Protein AF-0000000082831800 (afdb_homodimer)

pLDDT: mean 90.34, std 20.07, range [22.72, 98.94]

Organism: NCBI:txid1287738

InterPro domains:
  IPR019613 Protein of unknown function DUF4198 [PF10670] (86-183)

Solvent-accessible surface area (backbone atoms only — not comparable to full-atom values): 22112 Å² total; per-residue (Å²): 134,86,78,77,76,80,75,78,75,73,57,56,42,50,81,65,60,78,56,73,62,64,45,47,42,32,46,57,62,86,44,41,44,35,34,39,36,29,30,34,77,64,72,72,40,64,30,32,36,94,43,61,28,37,69,54,59,70,76,59,49,31,27,40,66,85,63,47,78,49,56,78,69,50,70,51,73,40,30,44,26,26,67,43,64,53,86,51,28,37,38,38,40,35,69,46,73,55,80,50,33,33,34,38,38,24,21,22,26,49,41,50,53,62,64,74,87,50,57,50,35,80,20,16,76,40,66,70,44,59,34,29,32,32,23,46,72,81,34,64,37,46,77,35,59,34,40,37,36,38,63,89,40,32,29,38,79,45,57,18,36,90,68,3,36,43,75,61,84,73,96,56,56,40,50,35,41,35,39,37,64,49,75,42,92,46,66,50,73,55,98,88,38,65,26,54,24,34,39,36,38,24,25,40,18,43,72,39,76,127,137,79,77,76,78,78,77,78,76,74,63,55,43,47,80,67,57,77,56,73,64,65,46,48,41,33,45,57,63,86,44,42,45,35,36,40,37,28,30,34,77,64,72,73,39,63,30,32,35,93,44,60,27,38,68,54,58,70,77,58,49,29,26,41,67,84,63,47,77,48,56,77,67,48,70,51,72,41,31,43,25,26,67,42,64,54,85,51,29,36,36,38,41,36,70,46,71,56,82,50,32,33,33,38,37,23,22,23,26,49,43,50,52,63,64,74,87,49,57,49,34,80,20,16,76,39,65,70,44,56,36,31,31,30,23,47,74,81,34,63,36,46,76,34,60,35,41,37,34,37,63,89,39,33,30,38,80,47,58,19,37,90,69,2,36,41,74,63,84,75,96,58,57,37,49,34,41,36,39,37,65,50,75,43,91,45,66,49,73,55,98,89,38,64,26,53,24,34,40,36,38,23,25,39,18,45,73,38,78,126

Nearest PDB structures (foldseek):
  4v4d-assembly1_B  TM=7.197E-01  e=5.861E-02  Pelobacter acidigallici
  5uv8-assembly2_G  TM=2.552E-01  e=2.240E-02  Homo sapiens
  6ffy-assembly1_A-2  TM=2.807E-01  e=4.733E-02  Mus musculus
  1z7z-assembly1_I  TM=2.492E-01  e=1.113E-01  Homo sapiens
  4v4d-assembly1_B  TM=7.198E-01  e=5.413E-02  Pelobacter acidigallici

Sequence (420 aa):
MKFARTLAAIALLGSAGAAQAHFVWLERADQGAAKAYFGEWADDLREKRDGLLGKVLVAPVVTGADGKALKASAEGADFVEFAASGKGDVRLSQPIQFKDTLMQYGAKAGREDTQGKLDLELVPAAAGSNTFVLQFKGKPLAKTEVTVFGPPKWEKRLRSDENGRIEITTPWPGQYVLEAAHVEDKAGEADGKAYARIRYVSTLTFNVTKMKFARTLAAIALLGSAGAAQAHFVWLERADQGAAKAYFGEWADDLREKRDGLLGKVLVAPVVTGADGKALKASAEGADFVEFAASGKGDVRLSQPIQFKDTLMQYGAKAGREDTQGKLDLELVPAAAGSNTFVLQFKGKPLAKTEVTVFGPPKWEKRLRSDENGRIEITTPWPGQYVLEAAHVEDKAGEADGKAYARIRYVSTLTFNVTK

Radius of gyration: 23.89 Å; Cα contacts (8 Å, |Δi|>4): 1092; chains: 2; bounding box: 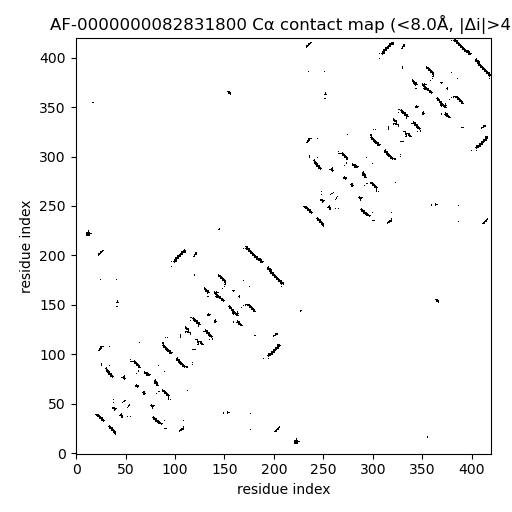68×68×47 Å

Secondary structure (DSSP, 8-state):
----------------------EEEEEE-TTS-EEEEEEEGGGTEE--TTTHHHHH-SS-EEE-TTS-B--EEEE-SS-EEE---SSS-EEEEEEEEETTEEEEEEEEE-S---S--SSEEEEESSTT-SEEEEEETTEE--S-EEEEE-TTS-EEEEE--TTSEEE----SSEEEEEEEEEEE---EEETTEEESEEEEEEEEEEEE--/----------------------EEEEEE-TTS-EEEEEEEGGGTEE--TTTHHHHH-SS-EEE-TTS-B--EEEE-SS-EEE---SSS-EEEEEEEEETTEEEEEEEEE-S---S--SSEEEEESSTT-SEEEEEETTEE--S-EEEEE-TTS-EEEEE--TTSEEE----SSEEEEEEEEEEE---EEETTEEESEEEEEEEEEEEE--

Structure (mmCIF, N/CA/C/O backbone):
data_AF-0000000082831800-model_v1
#
loop_
_entity.id
_entity.type
_entity.pdbx_description
1 polymer 'DUF4198 domain-containing protein'
#
loop_
_atom_site.group_PDB
_atom_site.id
_atom_site.type_symbol
_atom_site.label_atom_id
_atom_site.label_alt_id
_atom_site.label_comp_id
_atom_site.label_asym_id
_atom_site.label_entity_id
_atom_site.label_seq_id
_atom_site.pdbx_PDB_ins_code
_atom_site.Cartn_x
_atom_site.Cartn_y
_atom_site.Cartn_z
_atom_site.occupancy
_atom_site.B_iso_or_equiv
_atom_site.auth_seq_id
_atom_site.auth_comp_id
_atom_site.auth_asym_id
_atom_site.auth_atom_id
_atom_site.pdbx_PDB_model_num
ATOM 1 N N . MET A 1 1 ? -45.812 12.219 -9.109 1 24.14 1 MET A N 1
ATOM 2 C CA . MET A 1 1 ? -44.594 11.828 -9.781 1 24.14 1 MET A CA 1
ATOM 3 C C . MET A 1 1 ? -43.531 11.352 -8.766 1 24.14 1 MET A C 1
ATOM 5 O O . MET A 1 1 ? -43.219 12.07 -7.82 1 24.14 1 MET A O 1
ATOM 9 N N . LYS A 1 2 ? -43.5 9.945 -8.586 1 22.72 2 LYS A N 1
ATOM 10 C CA . LYS A 1 2 ? -42.875 9.07 -7.59 1 22.72 2 LYS A CA 1
ATOM 11 C C . LYS A 1 2 ? -41.375 9.289 -7.52 1 22.72 2 LYS A C 1
ATOM 13 O O . LYS A 1 2 ? -40.656 9.039 -8.492 1 22.72 2 LYS A O 1
ATOM 18 N N . PHE A 1 3 ? -40.906 10.367 -6.867 1 23.98 3 PHE A N 1
ATOM 19 C CA . PHE A 1 3 ? -39.5 10.719 -6.688 1 23.98 3 PHE A CA 1
ATOM 20 C C . PHE A 1 3 ? -38.75 9.625 -5.918 1 23.98 3 PHE A C 1
ATOM 22 O O . PHE A 1 3 ? -39 9.43 -4.727 1 23.98 3 PHE A O 1
ATOM 29 N N . ALA A 1 4 ? -38.562 8.43 -6.594 1 29.44 4 ALA A N 1
ATOM 30 C CA . ALA A 1 4 ? -37.781 7.324 -6.043 1 29.44 4 ALA A CA 1
ATOM 31 C C . ALA A 1 4 ? -36.406 7.797 -5.574 1 29.44 4 ALA A C 1
ATOM 33 O O . ALA A 1 4 ? -35.625 8.32 -6.367 1 29.44 4 ALA A O 1
ATOM 34 N N . ARG A 1 5 ? -36.281 8.258 -4.312 1 24.67 5 ARG A N 1
ATOM 35 C CA . ARG A 1 5 ? -35.125 8.617 -3.523 1 24.67 5 ARG A CA 1
ATOM 36 C C . ARG A 1 5 ? -34.094 7.488 -3.527 1 24.67 5 ARG A C 1
ATOM 38 O O . ARG A 1 5 ? -34.344 6.398 -3.023 1 24.67 5 ARG A O 1
ATOM 45 N N . THR A 1 6 ? -33.375 7.32 -4.664 1 26.44 6 THR A N 1
ATOM 46 C CA . THR A 1 6 ? -32.312 6.324 -4.711 1 26.44 6 THR A CA 1
ATOM 47 C C . THR A 1 6 ? -31.25 6.621 -3.658 1 26.44 6 THR A C 1
ATOM 49 O O . THR A 1 6 ? -30.594 7.668 -3.703 1 26.44 6 THR A O 1
ATOM 52 N N . LEU A 1 7 ? -31.438 6.285 -2.416 1 25.53 7 LEU A N 1
ATOM 53 C CA . LEU A 1 7 ? -30.547 6.363 -1.264 1 25.53 7 LEU A CA 1
ATOM 54 C C . LEU A 1 7 ? -29.234 5.648 -1.544 1 25.53 7 LEU A C 1
ATOM 56 O O . LEU A 1 7 ? -29.219 4.461 -1.866 1 25.53 7 LEU A O 1
ATOM 60 N N . ALA A 1 8 ? -28.219 6.469 -1.93 1 25.06 8 ALA A N 1
ATOM 61 C CA . ALA A 1 8 ? -26.844 6.055 -2.182 1 25.06 8 ALA A CA 1
ATOM 62 C C . ALA A 1 8 ? -26.25 5.383 -0.95 1 25.06 8 ALA A C 1
ATOM 64 O O . ALA A 1 8 ? -26.172 5.992 0.119 1 25.06 8 ALA A O 1
ATOM 65 N N . ALA A 1 9 ? -26.391 4.121 -0.809 1 24.75 9 ALA A N 1
ATOM 66 C CA . ALA A 1 9 ? -25.719 3.281 0.181 1 24.75 9 ALA A CA 1
ATOM 67 C C . ALA A 1 9 ? -24.219 3.508 0.161 1 24.75 9 ALA A C 1
ATOM 69 O O . ALA A 1 9 ? -23.562 3.283 -0.86 1 24.75 9 ALA A O 1
ATOM 70 N N . ILE A 1 10 ? -23.828 4.539 0.725 1 25.83 10 ILE A N 1
ATOM 71 C CA . ILE A 1 10 ? -22.406 4.688 0.963 1 25.83 10 ILE A CA 1
ATOM 72 C C . ILE A 1 10 ? -21.875 3.461 1.706 1 25.83 10 ILE A C 1
ATOM 74 O O . ILE A 1 10 ? -22.266 3.201 2.846 1 25.83 10 ILE A O 1
ATOM 78 N N . ALA A 1 11 ? -21.688 2.375 1.022 1 25.72 11 ALA A N 1
ATOM 79 C CA . ALA A 1 11 ? -21.016 1.197 1.565 1 25.72 11 ALA A CA 1
ATOM 80 C C . ALA A 1 11 ? -19.781 1.592 2.361 1 25.72 11 ALA A C 1
ATOM 82 O O . ALA A 1 11 ? -18.906 2.289 1.847 1 25.72 11 ALA A O 1
ATOM 83 N N . LEU A 1 12 ? -19.938 1.781 3.57 1 26.39 12 LEU A N 1
ATOM 84 C CA . LEU A 1 12 ? -18.859 1.793 4.559 1 26.39 12 LEU A CA 1
ATOM 85 C C . LEU A 1 12 ? -17.797 0.77 4.203 1 26.39 12 LEU A C 1
ATOM 87 O O . LEU A 1 12 ? -18.047 -0.435 4.191 1 26.39 12 LEU A O 1
ATOM 91 N N . LEU A 1 13 ? -17.047 1.101 3.125 1 28.91 13 LEU A N 1
ATOM 92 C CA . LEU A 1 13 ? -15.875 0.266 2.932 1 28.91 13 LEU A CA 1
ATOM 93 C C . LEU A 1 13 ? -15.195 -0.035 4.266 1 28.91 13 LEU A C 1
ATOM 95 O O . LEU A 1 13 ? -14.828 0.884 5 1 28.91 13 LEU A O 1
ATOM 99 N N . GLY A 1 14 ? -15.641 -0.95 5.035 1 28.66 14 GLY A N 1
ATOM 100 C CA . GLY A 1 14 ? -14.859 -1.609 6.074 1 28.66 14 GLY A CA 1
ATOM 101 C C . GLY A 1 14 ? -13.367 -1.452 5.887 1 28.66 14 GLY A C 1
ATOM 102 O O . GLY A 1 14 ? -12.891 -1.215 4.773 1 28.66 14 GLY A O 1
ATOM 103 N N . SER A 1 15 ? -12.719 -0.801 6.887 1 29.89 15 SER A N 1
ATOM 104 C CA . SER A 1 15 ? -11.273 -0.802 7.094 1 29.89 15 SER A CA 1
ATOM 105 C C . SER A 1 15 ? -10.641 -2.092 6.582 1 29.89 15 SER A C 1
ATOM 107 O O . SER A 1 15 ? -10.703 -3.125 7.254 1 29.89 15 SER A O 1
ATOM 109 N N . ALA A 1 16 ? -11.008 -2.586 5.512 1 32.06 16 ALA A N 1
ATOM 110 C CA . ALA A 1 16 ? -10.039 -3.588 5.086 1 32.06 16 ALA A CA 1
ATOM 111 C C . ALA A 1 16 ? -8.609 -3.107 5.328 1 32.06 16 ALA A C 1
ATOM 113 O O . ALA A 1 16 ? -8.141 -2.172 4.672 1 32.06 16 ALA A O 1
ATOM 114 N N . GLY A 1 17 ? -8.219 -2.711 6.551 1 34.31 17 GLY A N 1
ATOM 115 C CA . GLY A 1 17 ? -6.773 -2.703 6.723 1 34.31 17 GLY A CA 1
ATOM 116 C C . GLY A 1 17 ? -6.035 -3.447 5.625 1 34.31 17 GLY A C 1
ATOM 117 O O . GLY A 1 17 ? -6.547 -4.43 5.086 1 34.31 17 GLY A O 1
ATOM 118 N N . ALA A 1 18 ? -5.402 -2.736 4.742 1 38.78 18 ALA A N 1
ATOM 119 C CA . ALA A 1 18 ? -4.344 -3.486 4.07 1 38.78 18 ALA A CA 1
ATOM 120 C C . ALA A 1 18 ? -3.799 -4.594 4.965 1 38.78 18 ALA A C 1
ATOM 122 O O . ALA A 1 18 ? -2.826 -4.387 5.691 1 38.78 18 ALA A O 1
ATOM 123 N N . ALA A 1 19 ? -4.375 -4.934 5.973 1 38.47 19 ALA A N 1
ATOM 124 C CA . ALA A 1 19 ? -3.844 -6.254 6.297 1 38.47 19 ALA A CA 1
ATOM 125 C C . ALA A 1 19 ? -3.486 -7.031 5.035 1 38.47 19 ALA A C 1
ATOM 127 O O . ALA A 1 19 ? -4.359 -7.336 4.219 1 38.47 19 ALA A O 1
ATOM 128 N N . GLN A 1 20 ? -2.443 -6.469 4.492 1 49.88 20 GLN A N 1
ATOM 129 C CA . GLN A 1 20 ? -1.935 -7.391 3.48 1 49.88 20 GLN A CA 1
ATOM 130 C C . GLN A 1 20 ? -2.35 -8.828 3.785 1 49.88 20 GLN A C 1
ATOM 132 O O . GLN A 1 20 ? -2.053 -9.352 4.863 1 49.88 20 GLN A O 1
ATOM 137 N N . ALA A 1 21 ? -3.512 -9.062 3.223 1 75.31 21 ALA A N 1
ATOM 138 C CA . ALA A 1 21 ? -3.994 -10.43 3.35 1 75.31 21 ALA A CA 1
ATOM 139 C C . ALA A 1 21 ? -2.957 -11.43 2.838 1 75.31 21 ALA A C 1
ATOM 141 O O . ALA A 1 21 ? -2.105 -11.078 2.018 1 75.31 21 ALA A O 1
ATOM 142 N N . HIS A 1 22 ? -2.805 -12.398 3.506 1 94.31 22 HIS A N 1
ATOM 143 C CA . HIS A 1 22 ? -2.008 -13.555 3.102 1 94.31 22 HIS A CA 1
ATOM 144 C C . HIS A 1 22 ? -2.258 -13.914 1.642 1 94.31 22 HIS A C 1
ATOM 146 O O . HIS A 1 22 ? -3.354 -13.688 1.121 1 94.31 22 HIS A O 1
ATOM 152 N N . PHE A 1 23 ? -1.245 -14.227 1.001 1 97.75 23 PHE A N 1
ATOM 153 C CA . PHE A 1 23 ? -1.374 -14.812 -0.326 1 97.75 23 PHE A CA 1
ATOM 154 C C . PHE A 1 23 ? -0.406 -15.977 -0.497 1 97.75 23 PHE A C 1
ATOM 156 O O . PHE A 1 23 ? 0.458 -16.203 0.353 1 97.75 23 PHE A O 1
ATOM 163 N N . VAL A 1 24 ? -0.674 -16.734 -1.589 1 98.62 24 VAL A N 1
ATOM 164 C CA . VAL A 1 24 ? 0.239 -17.781 -2.016 1 98.62 24 VAL A CA 1
ATOM 165 C C . VAL A 1 24 ? 1.216 -17.234 -3.053 1 98.62 24 VAL A C 1
ATOM 167 O O . VAL A 1 24 ? 0.821 -16.5 -3.953 1 98.62 24 VAL A O 1
ATOM 170 N N . TRP A 1 25 ? 2.531 -17.609 -2.928 1 98.88 25 TRP A N 1
ATOM 171 C CA . TRP A 1 25 ? 3.469 -17.297 -4.004 1 98.88 25 TRP A CA 1
ATOM 172 C C . TRP A 1 25 ? 4.438 -18.453 -4.227 1 98.88 25 TRP A C 1
ATOM 174 O O . TRP A 1 25 ? 4.559 -19.344 -3.383 1 98.88 25 TRP A O 1
ATOM 184 N N . LEU A 1 26 ? 5 -18.469 -5.453 1 98.88 26 LEU A N 1
ATOM 185 C CA . LEU A 1 26 ? 5.984 -19.469 -5.848 1 98.88 26 LEU A CA 1
ATOM 186 C C . LEU A 1 26 ? 7.371 -18.844 -5.98 1 98.88 26 LEU A C 1
ATOM 188 O O . LEU A 1 26 ? 7.516 -17.75 -6.531 1 98.88 26 LEU A O 1
ATOM 192 N N . GLU A 1 27 ? 8.312 -19.547 -5.441 1 98.31 27 GLU A N 1
ATOM 193 C CA . GLU A 1 27 ? 9.711 -19.172 -5.652 1 98.31 27 GLU A CA 1
ATOM 194 C C . GLU A 1 27 ? 10.477 -20.281 -6.367 1 98.31 27 GLU A C 1
ATOM 196 O O . GLU A 1 27 ? 10.273 -21.469 -6.09 1 98.31 27 GLU A O 1
ATOM 201 N N . ARG A 1 28 ? 11.227 -19.797 -7.277 1 94.81 28 ARG A N 1
ATOM 202 C CA . ARG A 1 28 ? 12.078 -20.719 -8.023 1 94.81 28 ARG A CA 1
ATOM 203 C C . ARG A 1 28 ? 13.477 -20.156 -8.219 1 94.81 28 ARG A C 1
ATOM 205 O O . ARG A 1 28 ? 13.633 -18.969 -8.5 1 94.81 28 ARG A O 1
ATOM 212 N N . ALA A 1 29 ? 14.398 -20.984 -7.949 1 87.75 29 ALA A N 1
ATOM 213 C CA . ALA A 1 29 ? 15.766 -20.641 -8.344 1 87.75 29 ALA A CA 1
ATOM 214 C C . ALA A 1 29 ? 16.062 -21.125 -9.766 1 87.75 29 ALA A C 1
ATOM 216 O O . ALA A 1 29 ? 16.094 -22.328 -10.023 1 87.75 29 ALA A O 1
ATOM 217 N N . ASP A 1 30 ? 16.203 -20.188 -10.617 1 84.06 30 ASP A N 1
ATOM 218 C CA . ASP A 1 30 ? 16.531 -20.516 -12 1 84.06 30 ASP A CA 1
ATOM 219 C C . ASP A 1 30 ? 15.539 -21.516 -12.586 1 84.06 30 ASP A C 1
ATOM 221 O O . ASP A 1 30 ? 14.336 -21.25 -12.625 1 84.06 30 ASP A O 1
ATOM 225 N N . GLN A 1 31 ? 16.062 -22.625 -12.969 1 86.94 31 GLN A N 1
ATOM 226 C CA . GLN A 1 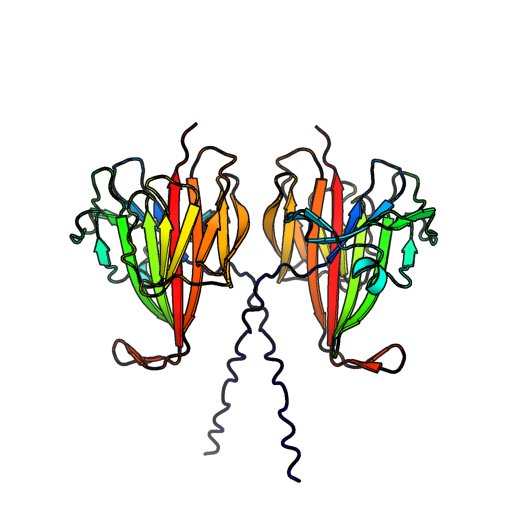31 ? 15.234 -23.641 -13.625 1 86.94 31 GLN A CA 1
ATOM 227 C C . GLN A 1 31 ? 14.969 -24.812 -12.703 1 86.94 31 GLN A C 1
ATOM 229 O O . GLN A 1 31 ? 14.711 -25.938 -13.164 1 86.94 31 GLN A O 1
ATOM 234 N N . GLY A 1 32 ? 15.016 -24.531 -11.391 1 91.5 32 GLY A N 1
ATOM 235 C CA . GLY A 1 32 ? 14.867 -25.594 -10.422 1 91.5 32 GLY A CA 1
ATOM 236 C C . GLY A 1 32 ? 13.438 -25.75 -9.922 1 91.5 32 GLY A C 1
ATOM 237 O O . GLY A 1 32 ? 12.5 -25.312 -10.578 1 91.5 32 GLY A O 1
ATOM 238 N N . ALA A 1 33 ? 13.328 -26.516 -8.867 1 96.12 33 ALA A N 1
ATOM 239 C CA . ALA A 1 33 ? 12.039 -26.797 -8.25 1 96.12 33 ALA A CA 1
ATOM 240 C C . ALA A 1 33 ? 11.352 -25.516 -7.789 1 96.12 33 ALA A C 1
ATOM 242 O O . ALA A 1 33 ? 12.008 -24.5 -7.594 1 96.12 33 ALA A O 1
ATOM 243 N N . ALA A 1 34 ? 10.031 -25.609 -7.734 1 98.12 34 ALA A N 1
ATOM 244 C CA . ALA A 1 34 ? 9.242 -24.484 -7.25 1 98.12 34 ALA A CA 1
ATOM 245 C C . ALA A 1 34 ? 8.789 -24.719 -5.812 1 98.12 34 ALA A C 1
ATOM 247 O O . ALA A 1 34 ? 8.297 -25.797 -5.473 1 98.12 34 ALA A O 1
ATOM 248 N N . LYS A 1 35 ? 9 -23.703 -5 1 98.56 35 LYS A N 1
ATOM 249 C CA . LYS A 1 35 ? 8.516 -23.75 -3.625 1 98.56 35 LYS A CA 1
ATOM 250 C C . LYS A 1 35 ? 7.309 -22.844 -3.436 1 98.56 35 LYS A C 1
ATOM 252 O O . LYS A 1 35 ? 7.344 -21.672 -3.822 1 98.56 35 LYS A O 1
ATOM 257 N N . ALA A 1 36 ? 6.25 -23.406 -2.873 1 98.88 36 ALA A N 1
ATOM 258 C CA . ALA A 1 36 ? 5.031 -22.656 -2.588 1 98.88 36 ALA A CA 1
ATOM 259 C C . ALA A 1 36 ? 5.008 -22.188 -1.137 1 98.88 36 ALA A C 1
ATOM 261 O O . ALA A 1 36 ? 5.266 -22.969 -0.219 1 98.88 36 ALA A O 1
ATOM 262 N N . TYR A 1 37 ? 4.715 -20.953 -0.98 1 98.81 37 TYR A N 1
ATOM 263 C CA . TYR A 1 37 ? 4.609 -20.312 0.329 1 98.81 37 TYR A CA 1
ATOM 264 C C . TYR A 1 37 ? 3.242 -19.672 0.518 1 98.81 37 TYR A C 1
ATOM 266 O O . TYR A 1 37 ? 2.539 -19.406 -0.457 1 98.81 37 TYR A O 1
ATOM 274 N N . PHE A 1 38 ? 2.82 -19.531 1.773 1 98.56 38 PHE A N 1
ATOM 275 C CA . PHE A 1 38 ? 1.639 -18.781 2.176 1 98.56 38 PHE A CA 1
ATOM 276 C C . PHE A 1 38 ? 1.979 -17.797 3.291 1 98.56 38 PHE A C 1
ATOM 278 O O . PHE A 1 38 ? 2.68 -18.156 4.242 1 98.56 38 PHE A O 1
ATOM 285 N N . GLY A 1 39 ? 1.604 -16.594 3.119 1 98 39 GLY A N 1
ATOM 286 C CA . GLY A 1 39 ? 1.907 -15.578 4.113 1 98 39 GLY A CA 1
ATOM 287 C C . GLY A 1 39 ? 1.987 -14.18 3.531 1 98 39 GLY A C 1
ATOM 288 O O . GLY A 1 39 ? 1.158 -13.797 2.703 1 98 39 GLY A O 1
ATOM 289 N N . GLU A 1 40 ? 2.807 -13.406 4.078 1 96.88 40 GLU A N 1
ATOM 290 C CA . GLU A 1 40 ? 3.051 -12.023 3.68 1 96.88 40 GLU A CA 1
ATOM 291 C C . GLU A 1 40 ? 4.504 -11.82 3.266 1 96.88 40 GLU A C 1
ATOM 293 O O . GLU A 1 40 ? 5.375 -11.625 4.117 1 96.88 40 GLU A O 1
ATOM 298 N N . TRP A 1 41 ? 4.719 -11.719 1.979 1 97.81 41 TRP A N 1
ATOM 299 C CA . TRP A 1 41 ? 6.082 -11.742 1.451 1 97.81 41 TRP A CA 1
ATOM 300 C C . TRP A 1 41 ? 6.887 -10.555 1.973 1 97.81 41 TRP A C 1
ATOM 302 O O . TRP A 1 41 ? 8.016 -10.727 2.439 1 97.81 41 TRP A O 1
ATOM 312 N N . ALA A 1 42 ? 6.305 -9.406 1.979 1 96.12 42 ALA A N 1
ATOM 313 C CA . ALA A 1 42 ? 7.031 -8.18 2.303 1 96.12 42 ALA A CA 1
ATOM 314 C C . ALA A 1 42 ? 7.363 -8.117 3.793 1 96.12 42 ALA A C 1
ATOM 316 O O . ALA A 1 42 ? 8.242 -7.363 4.207 1 96.12 42 ALA A O 1
ATOM 317 N N . ASP A 1 43 ? 6.688 -8.922 4.598 1 94.5 43 ASP A N 1
ATOM 318 C CA . ASP A 1 43 ? 6.898 -8.914 6.043 1 94.5 43 ASP A CA 1
ATOM 319 C C . ASP A 1 43 ? 7.703 -10.133 6.492 1 94.5 43 ASP A C 1
ATOM 321 O O . ASP A 1 43 ? 7.812 -10.406 7.688 1 94.5 43 ASP A O 1
ATOM 325 N N . ASP A 1 44 ? 8.125 -10.891 5.555 1 96 44 ASP A N 1
ATOM 326 C CA . ASP A 1 44 ? 8.867 -12.117 5.816 1 96 44 ASP A CA 1
ATOM 327 C C . ASP A 1 44 ? 8.062 -13.078 6.691 1 96 44 ASP A C 1
ATOM 329 O O . ASP A 1 44 ? 8.617 -13.727 7.578 1 96 44 ASP A O 1
ATOM 333 N N . LEU A 1 45 ? 6.801 -12.992 6.434 1 96.5 45 LEU A N 1
ATOM 334 C CA . LEU A 1 45 ? 5.922 -13.922 7.141 1 96.5 45 LEU A CA 1
ATOM 335 C C . LEU A 1 45 ? 5.566 -15.117 6.258 1 96.5 45 LEU A C 1
ATOM 337 O O . LEU A 1 45 ? 4.918 -14.953 5.223 1 96.5 45 LEU A O 1
ATOM 341 N N . ARG A 1 46 ? 6.023 -16.312 6.699 1 98.19 46 ARG A N 1
ATOM 342 C CA . ARG A 1 46 ? 5.691 -17.578 6.066 1 98.19 46 ARG A CA 1
ATOM 343 C C . ARG A 1 46 ? 4.953 -18.5 7.035 1 98.19 46 ARG A C 1
ATOM 345 O O . ARG A 1 46 ? 5.469 -18.828 8.102 1 98.19 46 ARG A O 1
ATOM 352 N N . GLU A 1 47 ? 3.83 -18.828 6.633 1 98.19 47 GLU A N 1
ATOM 353 C CA . GLU A 1 47 ? 3.053 -19.734 7.469 1 98.19 47 GLU A CA 1
ATOM 354 C C . GLU A 1 47 ? 3.637 -21.141 7.449 1 98.19 47 GLU A C 1
ATOM 356 O O . GLU A 1 47 ? 4.215 -21.562 6.445 1 98.19 47 GLU A O 1
ATOM 361 N N . LYS A 1 48 ? 3.346 -21.781 8.469 1 98.56 48 LYS A N 1
ATOM 362 C CA . LYS A 1 48 ? 3.959 -23.094 8.656 1 98.56 48 LYS A CA 1
ATOM 363 C C . LYS A 1 48 ? 3.152 -24.188 7.953 1 98.56 48 LYS A C 1
ATOM 365 O O . LYS A 1 48 ? 1.926 -24.094 7.867 1 98.56 48 LYS A O 1
ATOM 370 N N . ARG A 1 49 ? 3.889 -25.188 7.547 1 98 49 ARG A N 1
ATOM 371 C CA . ARG A 1 49 ? 3.256 -26.328 6.891 1 98 49 ARG A CA 1
ATOM 372 C C . ARG A 1 49 ? 2.297 -27.031 7.84 1 98 49 ARG A C 1
ATOM 374 O O . ARG A 1 49 ? 1.243 -27.516 7.418 1 98 49 ARG A O 1
ATOM 381 N N . ASP A 1 50 ? 2.602 -27.125 9.07 1 97.56 50 ASP A N 1
ATOM 382 C CA . ASP A 1 50 ? 1.737 -27.75 10.07 1 97.56 50 ASP A CA 1
ATOM 383 C C . ASP A 1 50 ? 0.731 -26.734 10.625 1 97.56 50 ASP A C 1
ATOM 385 O O . ASP A 1 50 ? 0.072 -27 11.633 1 97.56 50 ASP A O 1
ATOM 389 N N . GLY A 1 51 ? 0.609 -25.703 10.031 1 97.62 51 GLY A N 1
ATOM 390 C CA . GLY A 1 51 ? -0.329 -24.641 10.359 1 97.62 51 GLY A CA 1
ATOM 391 C C . GLY A 1 51 ? -1.153 -24.188 9.164 1 97.62 51 GLY A C 1
ATOM 392 O O . GLY A 1 51 ? -1.761 -25 8.477 1 97.62 51 GLY A O 1
ATOM 393 N N . LEU A 1 52 ? -1.129 -22.859 8.906 1 96.44 52 LEU A N 1
ATOM 394 C CA . LEU A 1 52 ? -2.031 -22.266 7.918 1 96.44 52 LEU A CA 1
ATOM 395 C C . LEU A 1 52 ? -1.624 -22.672 6.504 1 96.44 52 LEU A C 1
ATOM 397 O O . LEU A 1 52 ? -2.479 -22.812 5.629 1 96.44 52 LEU A O 1
ATOM 401 N N . LEU A 1 53 ? -0.365 -22.812 6.262 1 97.88 53 LEU A N 1
ATOM 402 C CA . LEU A 1 53 ? 0.036 -23.266 4.934 1 97.88 53 LEU A CA 1
ATOM 403 C C . LEU A 1 53 ? -0.607 -24.594 4.594 1 97.88 53 LEU A C 1
ATOM 405 O O . LEU A 1 53 ? -1.145 -24.781 3.496 1 97.88 53 LEU A O 1
ATOM 409 N N . GLY A 1 54 ? -0.499 -25.516 5.496 1 97.06 54 GLY A N 1
ATOM 410 C CA . GLY A 1 54 ? -1.09 -26.812 5.273 1 97.06 54 GLY A CA 1
ATOM 411 C C . GLY A 1 54 ? -2.6 -26.781 5.129 1 97.06 54 GLY A C 1
ATOM 412 O O . GLY A 1 54 ? -3.178 -27.547 4.363 1 97.06 54 GLY A O 1
ATOM 413 N N . LYS A 1 55 ? -3.188 -25.859 5.836 1 95.56 55 LYS A N 1
ATOM 414 C CA . LYS A 1 55 ? -4.641 -25.734 5.785 1 95.56 55 LYS A CA 1
ATOM 415 C C . LYS A 1 55 ? -5.09 -25.109 4.465 1 95.56 55 LYS A C 1
ATOM 417 O O . LYS A 1 55 ? -6.191 -25.391 3.988 1 95.56 55 LYS A O 1
ATOM 422 N N . VAL A 1 56 ? -4.281 -24.312 3.918 1 96.19 56 VAL A N 1
ATOM 423 C CA . VAL A 1 56 ? -4.633 -23.594 2.693 1 96.19 56 VAL A CA 1
ATOM 424 C C . VAL A 1 56 ? -4.246 -24.438 1.479 1 96.19 56 VAL A C 1
ATOM 426 O O . VAL A 1 56 ? -5.02 -24.562 0.526 1 96.19 56 VAL A O 1
ATOM 429 N N . LEU A 1 57 ? -3.053 -24.969 1.52 1 96.69 57 LEU A N 1
ATOM 430 C CA . LEU A 1 57 ? -2.582 -25.781 0.404 1 96.69 57 LEU A CA 1
ATOM 431 C C . LEU A 1 57 ? -2.957 -27.25 0.604 1 96.69 57 LEU A C 1
ATOM 433 O O . LEU A 1 57 ? -2.084 -28.094 0.808 1 96.69 57 LEU A O 1
ATOM 437 N N . VAL A 1 58 ? -4.184 -27.578 0.395 1 94.19 58 VAL A N 1
ATOM 438 C CA . VAL A 1 58 ? -4.691 -28.922 0.648 1 94.19 58 VAL A CA 1
ATOM 439 C C . VAL A 1 58 ? -4.465 -29.812 -0.581 1 94.19 58 VAL A C 1
ATOM 441 O O . VAL A 1 58 ? -3.914 -30.906 -0.474 1 94.19 58 VAL A O 1
ATOM 444 N N . ALA A 1 59 ? -4.887 -29.375 -1.739 1 94.06 59 ALA A N 1
ATOM 445 C CA . ALA A 1 59 ? -4.727 -30.109 -2.994 1 94.06 59 ALA A CA 1
ATOM 446 C C . ALA A 1 59 ? -4.488 -29.156 -4.16 1 94.06 59 ALA A C 1
ATOM 448 O O . ALA A 1 59 ? -5.289 -29.094 -5.098 1 94.06 59 ALA A O 1
ATOM 449 N N . PRO A 1 60 ? -3.391 -28.469 -4.031 1 98 60 PRO A N 1
ATOM 450 C CA . PRO A 1 60 ? -3.135 -27.531 -5.125 1 98 60 PRO A CA 1
ATOM 451 C C . PRO A 1 60 ? -2.896 -28.219 -6.461 1 98 60 PRO A C 1
ATOM 453 O O . PRO A 1 60 ? -2.303 -29.312 -6.5 1 98 60 PRO A O 1
ATOM 456 N N . VAL A 1 61 ? -3.396 -27.609 -7.527 1 98.25 61 VAL A N 1
ATOM 457 C CA . VAL A 1 61 ? -2.994 -28.016 -8.867 1 98.25 61 VAL A CA 1
ATOM 458 C C . VAL A 1 61 ? -1.795 -27.188 -9.32 1 98.25 61 VAL A C 1
ATOM 460 O O . VAL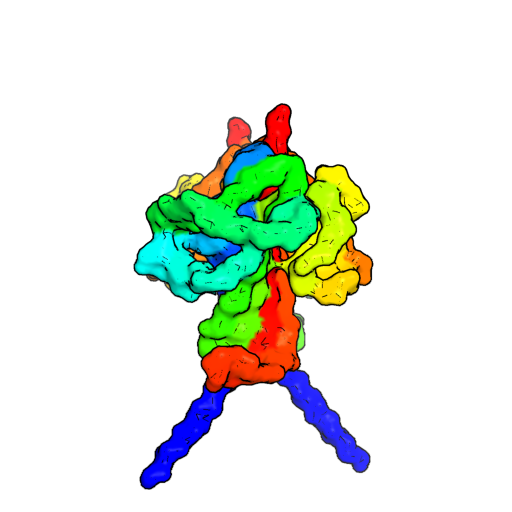 A 1 61 ? -1.881 -25.953 -9.414 1 98.25 61 VAL A O 1
ATOM 463 N N . VAL A 1 62 ? -0.682 -27.859 -9.516 1 98.75 62 VAL A N 1
ATOM 464 C CA . VAL A 1 62 ? 0.536 -27.188 -9.961 1 98.75 62 VAL A CA 1
ATOM 465 C C . VAL A 1 62 ? 0.935 -27.703 -11.336 1 98.75 62 VAL A C 1
ATOM 467 O O . VAL A 1 62 ? 0.955 -28.922 -11.57 1 98.75 62 VAL A O 1
ATOM 470 N N . THR A 1 63 ? 1.205 -26.812 -12.305 1 98.25 63 THR A N 1
ATOM 471 C CA . THR A 1 63 ? 1.535 -27.219 -13.664 1 98.25 63 THR A CA 1
ATOM 472 C C . THR A 1 63 ? 2.809 -26.516 -14.141 1 98.25 63 THR A C 1
ATOM 474 O O . THR A 1 63 ? 3.096 -25.391 -13.734 1 98.25 63 THR A O 1
ATOM 477 N N . GLY A 1 64 ? 3.531 -27.203 -14.984 1 96.19 64 GLY A N 1
ATOM 478 C CA . GLY A 1 64 ? 4.68 -26.625 -15.656 1 96.19 64 GLY A CA 1
ATOM 479 C C . GLY A 1 64 ? 4.332 -25.984 -16.984 1 96.19 64 GLY A C 1
ATOM 480 O O . GLY A 1 64 ? 3.154 -25.766 -17.281 1 96.19 64 GLY A O 1
ATOM 481 N N . ALA A 1 65 ? 5.387 -25.625 -17.688 1 90.06 65 ALA A N 1
ATOM 482 C CA . ALA A 1 65 ? 5.238 -24.922 -18.953 1 90.06 65 ALA A CA 1
ATOM 483 C C . ALA A 1 65 ? 4.445 -25.75 -19.953 1 90.06 65 ALA A C 1
ATOM 485 O O . ALA A 1 65 ? 3.721 -25.203 -20.797 1 90.06 65 ALA A O 1
ATOM 486 N N . ASP A 1 66 ? 4.516 -27.016 -19.844 1 91 66 ASP A N 1
ATOM 487 C CA . ASP A 1 66 ? 3.863 -27.922 -20.781 1 91 66 ASP A CA 1
ATOM 488 C C . ASP A 1 66 ? 2.418 -28.188 -20.375 1 91 66 ASP A C 1
ATOM 490 O O . ASP A 1 66 ? 1.697 -28.922 -21.062 1 91 66 ASP A O 1
ATOM 494 N N . GLY A 1 67 ? 2.09 -27.656 -19.25 1 92.5 67 GLY A N 1
ATOM 495 C CA . GLY A 1 67 ? 0.724 -27.812 -18.781 1 92.5 67 GLY A CA 1
ATOM 496 C C . GLY A 1 67 ? 0.521 -29.078 -17.969 1 92.5 67 GLY A C 1
ATOM 497 O O . GLY A 1 67 ? -0.571 -29.328 -17.453 1 92.5 67 GLY A O 1
ATOM 498 N N . LYS A 1 68 ? 1.511 -29.844 -17.906 1 94.06 68 LYS A N 1
ATOM 499 C CA . LYS A 1 68 ? 1.389 -31.078 -17.156 1 94.06 68 LYS A CA 1
ATOM 500 C C . LYS A 1 68 ? 1.456 -30.828 -15.648 1 94.06 68 LYS A C 1
ATOM 502 O O . LYS A 1 68 ? 2.236 -29.984 -15.195 1 94.06 68 LYS A O 1
ATOM 507 N N . ALA A 1 69 ? 0.756 -31.719 -14.969 1 96.5 69 ALA A N 1
ATOM 508 C CA . ALA A 1 69 ? 0.716 -31.594 -13.516 1 96.5 69 ALA A CA 1
ATOM 509 C C . ALA A 1 69 ? 2.055 -31.984 -12.898 1 96.5 69 ALA A C 1
ATOM 511 O O . ALA A 1 69 ? 2.689 -32.938 -13.336 1 96.5 69 ALA A O 1
ATOM 512 N N . LEU A 1 70 ? 2.396 -31.188 -11.875 1 97.12 70 LEU A N 1
ATOM 513 C CA . LEU A 1 70 ? 3.59 -31.469 -11.086 1 97.12 70 LEU A CA 1
ATOM 514 C C . LEU A 1 70 ? 3.215 -32 -9.711 1 97.12 70 LEU A C 1
ATOM 516 O O . LEU A 1 70 ? 2.273 -31.516 -9.078 1 97.12 70 LEU A O 1
ATOM 520 N N . LYS A 1 71 ? 3.945 -33 -9.312 1 94 71 LYS A N 1
ATOM 521 C CA . LYS A 1 71 ? 3.73 -33.562 -7.973 1 94 71 LYS A CA 1
ATOM 522 C C . LYS A 1 71 ? 4.629 -32.875 -6.949 1 94 71 LYS A C 1
ATOM 524 O O . LYS A 1 71 ? 5.715 -32.406 -7.285 1 94 71 LYS A O 1
ATOM 529 N N . ALA A 1 72 ? 4.105 -32.875 -5.703 1 96.44 72 ALA A N 1
ATOM 530 C CA . ALA A 1 72 ? 4.973 -32.438 -4.617 1 96.44 72 ALA A CA 1
ATOM 531 C C . ALA A 1 72 ? 6.195 -33.344 -4.488 1 96.44 72 ALA A C 1
ATOM 533 O O . ALA A 1 72 ? 6.074 -34.562 -4.508 1 96.44 72 ALA A O 1
ATOM 534 N N . SER A 1 73 ? 7.312 -32.719 -4.402 1 96.56 73 SER A N 1
ATOM 535 C CA . SER A 1 73 ? 8.555 -33.469 -4.371 1 96.56 73 SER A CA 1
ATOM 536 C C . SER A 1 73 ? 9.203 -33.438 -2.99 1 96.56 73 SER A C 1
ATOM 538 O O . SER A 1 73 ? 10.039 -34.281 -2.66 1 96.56 73 SER A O 1
ATOM 540 N N . ALA A 1 74 ? 8.984 -32.438 -2.275 1 96.69 74 ALA A N 1
ATOM 541 C CA . ALA A 1 74 ? 9.508 -32.219 -0.926 1 96.69 74 ALA A CA 1
ATOM 542 C C . ALA A 1 74 ? 8.68 -31.188 -0.172 1 96.69 74 ALA A C 1
ATOM 544 O O . ALA A 1 74 ? 7.77 -30.578 -0.738 1 96.69 74 ALA A O 1
ATOM 545 N N . GLU A 1 75 ? 8.93 -31.109 1.138 1 97.25 75 GLU A N 1
ATOM 546 C CA . GLU A 1 75 ? 8.344 -30.047 1.947 1 97.25 75 GLU A CA 1
ATOM 547 C C . GLU A 1 75 ? 9.305 -29.578 3.031 1 97.25 75 GLU A C 1
ATOM 549 O O . GLU A 1 75 ? 10.195 -30.328 3.445 1 97.25 75 GLU A O 1
ATOM 554 N N . GLY A 1 76 ? 9.156 -28.391 3.414 1 97.88 76 GLY A N 1
ATOM 555 C CA . GLY A 1 76 ? 9.867 -27.828 4.543 1 97.88 76 GLY A CA 1
ATOM 556 C C . GLY A 1 76 ? 8.945 -27.328 5.641 1 97.88 76 GLY A C 1
ATOM 557 O O . GLY A 1 76 ? 7.746 -27.594 5.621 1 97.88 76 GLY A O 1
ATOM 558 N N . ALA A 1 77 ? 9.578 -26.656 6.617 1 98.44 77 ALA A N 1
ATOM 559 C CA . ALA A 1 77 ? 8.805 -26.141 7.738 1 98.44 77 ALA A CA 1
ATOM 560 C C . ALA A 1 77 ? 7.742 -25.156 7.258 1 98.44 77 ALA A C 1
ATOM 562 O O . ALA A 1 77 ? 6.668 -25.047 7.859 1 98.44 77 ALA A O 1
ATOM 563 N N . ASP A 1 78 ? 8.062 -24.469 6.117 1 98.75 78 ASP A N 1
ATOM 564 C CA . ASP A 1 78 ? 7.152 -23.391 5.73 1 98.75 78 ASP A CA 1
ATOM 565 C C . ASP A 1 78 ? 6.926 -23.375 4.223 1 98.75 78 ASP A C 1
ATOM 567 O O . ASP A 1 78 ? 6.625 -22.328 3.643 1 98.75 78 ASP A O 1
ATOM 571 N N . PHE A 1 79 ? 7.164 -24.516 3.551 1 98.62 79 PHE A N 1
ATOM 572 C CA . PHE A 1 79 ? 6.926 -24.547 2.113 1 98.62 79 PHE A CA 1
ATOM 573 C C . PHE A 1 79 ? 6.609 -25.953 1.641 1 98.62 79 PHE A C 1
ATOM 575 O O . PHE A 1 79 ? 6.867 -26.922 2.355 1 98.62 79 PHE A O 1
ATOM 582 N N . VAL A 1 80 ? 5.961 -26.047 0.498 1 98.5 80 VAL A N 1
ATOM 583 C CA . VAL A 1 80 ? 5.816 -27.266 -0.29 1 98.5 80 VAL A CA 1
ATOM 584 C C . VAL A 1 80 ? 6.578 -27.125 -1.605 1 98.5 80 VAL A C 1
ATOM 586 O O . VAL A 1 80 ? 6.508 -26.094 -2.264 1 98.5 80 VAL A O 1
ATOM 589 N N . GLU A 1 81 ? 7.32 -28.156 -1.916 1 98.25 81 GLU A N 1
ATOM 590 C CA . GLU A 1 81 ? 8.164 -28.094 -3.105 1 98.25 81 GLU A CA 1
ATOM 591 C C . GLU A 1 81 ? 7.586 -28.953 -4.227 1 98.25 81 GLU A C 1
ATOM 593 O O . GLU A 1 81 ? 7.105 -30.062 -3.984 1 98.25 81 GLU A O 1
ATOM 598 N N . PHE A 1 82 ? 7.656 -28.5 -5.441 1 98.25 82 PHE A N 1
ATOM 599 C CA . PHE A 1 82 ? 7.195 -29.203 -6.629 1 98.25 82 PHE A CA 1
ATOM 600 C C . PHE A 1 82 ? 8.328 -29.359 -7.641 1 98.25 82 PHE A C 1
ATOM 602 O O . PHE A 1 82 ? 9.102 -28.422 -7.859 1 98.25 82 PHE A O 1
ATOM 609 N N . ALA A 1 83 ? 8.312 -30.453 -8.305 1 95.62 83 ALA A N 1
ATOM 610 C CA . ALA A 1 83 ? 9.445 -30.844 -9.141 1 95.62 83 ALA A CA 1
ATOM 611 C C . ALA A 1 83 ? 9.352 -30.203 -10.523 1 95.62 83 ALA A C 1
ATOM 613 O O . ALA A 1 83 ? 9.336 -30.906 -11.539 1 95.62 83 ALA A O 1
ATOM 614 N N . ALA A 1 84 ? 9.484 -28.938 -10.539 1 95.19 84 ALA A N 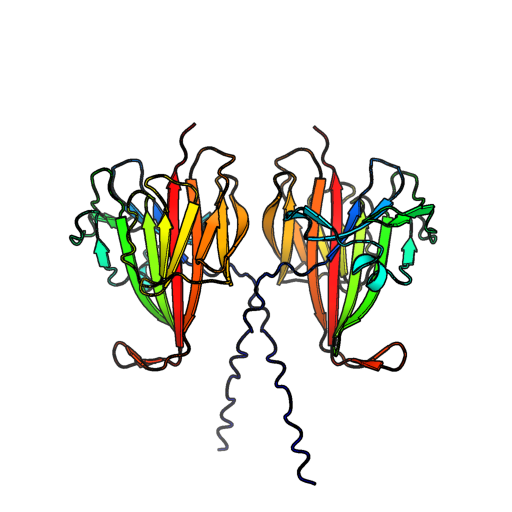1
ATOM 615 C CA . ALA A 1 84 ? 9.531 -28.219 -11.812 1 95.19 84 ALA A CA 1
ATOM 616 C C . ALA A 1 84 ? 10.945 -28.219 -12.391 1 95.19 84 ALA A C 1
ATOM 618 O O . ALA A 1 84 ? 11.93 -28.344 -11.648 1 95.19 84 ALA A O 1
ATOM 619 N N . SER A 1 85 ? 10.938 -28.203 -13.695 1 91.69 85 SER A N 1
ATOM 620 C CA . SER A 1 85 ? 12.211 -28.094 -14.406 1 91.69 85 SER A CA 1
ATOM 621 C C . SER A 1 85 ? 12.055 -27.312 -15.703 1 91.69 85 SER A C 1
ATOM 623 O O . SER A 1 85 ? 10.938 -27.062 -16.156 1 91.69 85 SER A O 1
ATOM 625 N N . GLY A 1 86 ? 13.258 -26.812 -16.188 1 90.81 86 GLY A N 1
ATOM 626 C CA . GLY A 1 86 ? 13.242 -26.062 -17.438 1 90.81 86 GLY A CA 1
ATOM 627 C C . GLY A 1 86 ? 12.953 -24.594 -17.25 1 90.81 86 GLY A C 1
ATOM 628 O O . GLY A 1 86 ? 12.742 -24.125 -16.125 1 90.81 86 GLY A O 1
ATOM 629 N N . LYS A 1 87 ? 12.93 -23.797 -18.312 1 89.06 87 LYS A N 1
ATOM 630 C CA . LYS A 1 87 ? 12.828 -22.344 -18.281 1 89.06 87 LYS A CA 1
ATOM 631 C C . LYS A 1 87 ? 11.367 -21.891 -18.219 1 89.06 87 LYS A C 1
ATOM 633 O O . LYS A 1 87 ? 11.086 -20.734 -17.953 1 89.06 87 LYS A O 1
ATOM 638 N N . GLY A 1 88 ? 10.539 -22.75 -18.391 1 94.44 88 GLY A N 1
ATOM 639 C CA . GLY A 1 88 ? 9.141 -22.375 -18.469 1 94.44 88 GLY A CA 1
ATOM 640 C C . GLY A 1 88 ? 8.531 -22 -17.141 1 94.44 88 GLY A C 1
ATOM 641 O O . GLY A 1 88 ? 9.078 -22.344 -16.078 1 94.44 88 GLY A O 1
ATOM 642 N N . ASP A 1 89 ? 7.406 -21.297 -17.172 1 97.75 89 ASP A N 1
ATOM 643 C CA . ASP A 1 89 ? 6.734 -20.828 -15.961 1 97.75 89 ASP A CA 1
ATOM 644 C C . ASP A 1 89 ? 6.051 -21.984 -15.234 1 97.75 89 ASP A C 1
ATOM 646 O O . ASP A 1 89 ? 5.688 -22.984 -15.852 1 97.75 89 ASP A O 1
ATOM 650 N N . VAL A 1 90 ? 5.941 -21.828 -13.945 1 98.44 90 VAL A N 1
ATOM 651 C CA . VAL A 1 90 ? 5.188 -22.75 -13.094 1 98.44 90 VAL A CA 1
ATOM 652 C C . VAL A 1 90 ? 3.975 -22.031 -12.508 1 98.44 90 VAL A C 1
ATOM 654 O O . VAL A 1 90 ? 4.066 -20.859 -12.109 1 98.44 90 VAL A O 1
ATOM 657 N N . ARG A 1 91 ? 2.832 -22.719 -12.484 1 98.69 91 ARG A N 1
ATOM 658 C CA . ARG A 1 91 ? 1.601 -22.141 -11.953 1 98.69 91 ARG A CA 1
ATOM 659 C C . ARG A 1 91 ? 1.006 -23.016 -10.859 1 98.69 91 ARG A C 1
ATOM 661 O O . ARG A 1 91 ? 1.119 -24.25 -10.914 1 98.69 91 ARG A O 1
ATOM 668 N N . LEU A 1 92 ? 0.396 -22.375 -9.922 1 98.88 92 LEU A N 1
ATOM 669 C CA . LEU A 1 92 ? -0.35 -23.031 -8.852 1 98.88 92 LEU A CA 1
ATOM 670 C C . LEU A 1 92 ? -1.758 -22.453 -8.734 1 98.88 92 LEU A C 1
ATOM 672 O O . LEU A 1 92 ? -1.944 -21.234 -8.836 1 98.88 92 LEU A O 1
ATOM 676 N N . SER A 1 93 ? -2.74 -23.344 -8.602 1 98.69 93 SER A N 1
ATOM 677 C CA . SER A 1 93 ? -4.129 -22.969 -8.344 1 98.69 93 SER A CA 1
ATOM 678 C C . SER A 1 93 ? -4.688 -23.734 -7.148 1 98.69 93 SER A C 1
ATOM 680 O O . SER A 1 93 ? -4.559 -24.969 -7.07 1 98.69 93 SER A O 1
ATOM 682 N N . GLN A 1 94 ? -5.309 -22.969 -6.223 1 97.94 94 GLN A N 1
ATOM 683 C CA . GLN A 1 94 ? -5.867 -23.594 -5.027 1 97.94 94 GLN A CA 1
ATOM 684 C C . GLN A 1 94 ? -7.105 -22.844 -4.543 1 97.94 94 GLN A C 1
ATOM 686 O O . GLN A 1 94 ? -7 -21.703 -4.074 1 97.94 94 GLN A O 1
ATOM 691 N N . PRO A 1 95 ? -8.234 -23.438 -4.648 1 96.5 95 PRO A N 1
ATOM 692 C CA . PRO A 1 95 ? -9.406 -22.891 -3.967 1 96.5 95 PRO A CA 1
ATOM 693 C C . PRO A 1 95 ? -9.5 -23.312 -2.502 1 96.5 95 PRO A C 1
ATOM 695 O O . PRO A 1 95 ? -9.117 -24.422 -2.158 1 96.5 95 PRO A O 1
ATOM 698 N N . ILE A 1 96 ? -9.984 -22.406 -1.683 1 95.81 96 ILE A N 1
ATOM 699 C CA . ILE A 1 96 ? -10.289 -22.719 -0.292 1 95.81 96 ILE A CA 1
ATOM 700 C C . ILE A 1 96 ? -11.406 -21.812 0.212 1 95.81 96 ILE A C 1
ATOM 702 O O . ILE A 1 96 ? -11.398 -20.609 -0.066 1 95.81 96 ILE A O 1
ATOM 706 N N . GLN A 1 97 ? -12.266 -22.359 0.944 1 93.75 97 GLN A N 1
ATOM 707 C CA . GLN A 1 97 ? -13.391 -21.562 1.394 1 93.75 97 GLN A CA 1
ATOM 708 C C . GLN A 1 97 ? -13.195 -21.094 2.834 1 93.75 97 GLN A C 1
ATOM 710 O O . GLN A 1 97 ? -12.812 -21.891 3.701 1 93.75 97 GLN A O 1
ATOM 715 N N . PHE A 1 98 ? -13.344 -19.844 3.002 1 90.75 98 PHE A N 1
ATOM 716 C CA . PHE A 1 98 ? -13.414 -19.203 4.312 1 90.75 98 PHE A CA 1
ATOM 717 C C . PHE A 1 98 ? -14.789 -18.578 4.539 1 90.75 98 PHE A C 1
ATOM 719 O O . PHE A 1 98 ? -15.109 -17.547 3.939 1 90.75 98 PHE A O 1
ATOM 726 N N . LYS A 1 99 ? -15.547 -19.188 5.426 1 90.69 99 LYS A N 1
ATOM 727 C CA . LYS A 1 99 ? -16.906 -18.719 5.691 1 90.69 99 LYS A CA 1
ATOM 728 C C . LYS A 1 99 ? -17.719 -18.625 4.398 1 90.69 99 LYS A C 1
ATOM 730 O O . LYS A 1 99 ? -17.875 -19.625 3.682 1 90.69 99 LYS A O 1
ATOM 735 N N . ASP A 1 100 ? -18.094 -17.422 4.07 1 94.88 100 ASP A N 1
ATOM 736 C CA . ASP A 1 100 ? -18.984 -17.281 2.924 1 94.88 100 ASP A CA 1
ATOM 737 C C . ASP A 1 100 ? -18.219 -16.844 1.68 1 94.88 100 ASP A C 1
ATOM 739 O O . ASP A 1 100 ? -18.812 -16.438 0.68 1 94.88 100 ASP A O 1
ATOM 743 N N . THR A 1 101 ? -16.953 -16.922 1.717 1 96.06 101 THR A N 1
ATOM 744 C CA . THR A 1 101 ? -16.109 -16.516 0.6 1 96.06 101 THR A CA 1
ATOM 745 C C . THR A 1 101 ? -15.273 -17.688 0.102 1 96.06 101 THR A C 1
ATOM 747 O O . THR A 1 101 ? -14.547 -18.312 0.878 1 96.06 101 THR A O 1
ATOM 750 N N . LEU A 1 102 ? -15.477 -18 -1.148 1 96.44 102 LEU A N 1
ATOM 751 C CA . LEU A 1 102 ? -14.531 -18.922 -1.783 1 96.44 102 LEU A CA 1
ATOM 752 C C . LEU A 1 102 ? -13.281 -18.188 -2.252 1 96.44 102 LEU A C 1
ATOM 754 O O . LEU A 1 102 ? -13.352 -17.359 -3.164 1 96.44 102 LEU A O 1
ATOM 758 N N . MET A 1 103 ? -12.211 -18.5 -1.601 1 96.62 103 MET A N 1
ATOM 759 C CA . MET A 1 103 ? -10.93 -17.953 -2.039 1 96.62 103 MET A CA 1
ATOM 760 C C . MET A 1 103 ? -10.352 -18.781 -3.182 1 96.62 103 MET A C 1
ATOM 762 O O . MET A 1 103 ? -10.273 -20 -3.088 1 96.62 103 MET A O 1
ATOM 766 N N . GLN A 1 104 ? -9.961 -18.141 -4.254 1 97.19 104 GLN A N 1
ATOM 767 C CA . GLN A 1 104 ? -9.219 -18.766 -5.34 1 97.19 104 GLN A CA 1
ATOM 768 C C . GLN A 1 104 ? -7.797 -18.203 -5.422 1 97.19 104 GLN A C 1
ATOM 770 O O . GLN A 1 104 ? -7.57 -17.156 -6.027 1 97.19 104 GLN A O 1
ATOM 775 N N . TYR A 1 105 ? -6.852 -18.922 -4.887 1 98.25 105 TYR A N 1
ATOM 776 C CA . TYR A 1 105 ? -5.457 -18.5 -4.934 1 98.25 105 TYR A CA 1
ATOM 777 C C . TYR A 1 105 ? -4.789 -18.953 -6.223 1 98.25 105 TYR A C 1
ATOM 779 O O . TYR A 1 105 ? -4.938 -20.109 -6.633 1 98.25 105 TYR A O 1
ATOM 787 N N . GLY A 1 106 ? -4.125 -18.078 -6.875 1 98.75 106 GLY A N 1
ATOM 788 C CA . GLY A 1 106 ? -3.223 -18.359 -7.98 1 98.75 106 GLY A CA 1
ATOM 789 C C . GLY A 1 106 ? -1.815 -17.844 -7.75 1 98.75 106 GLY A C 1
ATOM 790 O O . GLY A 1 106 ? -1.628 -16.797 -7.117 1 98.75 106 GLY A O 1
ATOM 791 N N . ALA A 1 107 ? -0.883 -18.578 -8.281 1 98.88 107 ALA A N 1
ATOM 792 C CA . ALA A 1 107 ? 0.512 -18.141 -8.219 1 98.88 107 ALA A CA 1
ATOM 793 C C . ALA A 1 107 ? 1.279 -18.594 -9.461 1 98.88 107 ALA A C 1
ATOM 795 O O . ALA A 1 107 ? 1.076 -19.703 -9.953 1 98.88 107 ALA A O 1
ATOM 796 N N . LYS A 1 108 ? 2.119 -17.719 -9.883 1 98.81 108 LYS A N 1
ATOM 797 C CA . LYS A 1 108 ? 2.98 -18.016 -11.023 1 98.81 108 LYS A CA 1
ATOM 798 C C . LYS A 1 108 ? 4.438 -17.672 -10.711 1 98.81 108 LYS A C 1
ATOM 800 O O . LYS A 1 108 ? 4.727 -16.609 -10.156 1 98.81 108 LYS A O 1
ATOM 805 N N . ALA A 1 109 ? 5.348 -18.594 -11.016 1 98.56 109 ALA A N 1
ATOM 806 C CA . ALA A 1 109 ? 6.777 -18.312 -11.031 1 98.56 109 ALA A CA 1
ATOM 807 C C . ALA A 1 109 ? 7.293 -18.172 -12.461 1 98.56 109 ALA A C 1
ATOM 809 O O . ALA A 1 109 ? 7.195 -19.109 -13.266 1 98.56 109 ALA A O 1
ATOM 810 N N . GLY A 1 110 ? 7.805 -16.953 -12.711 1 97.5 110 GLY A N 1
ATOM 811 C CA . GLY A 1 110 ? 8.312 -16.672 -14.047 1 97.5 110 GLY A CA 1
ATOM 812 C C . GLY A 1 110 ? 7.434 -15.711 -14.82 1 97.5 110 GLY A C 1
ATOM 813 O O . GLY A 1 110 ? 6.289 -15.461 -14.445 1 97.5 110 GLY A O 1
ATOM 814 N N . ARG A 1 111 ? 7.973 -15.188 -15.867 1 97.81 111 ARG A N 1
ATOM 815 C CA . ARG A 1 111 ? 7.254 -14.273 -16.75 1 97.81 111 ARG A CA 1
ATOM 816 C C . ARG A 1 111 ? 7.637 -14.516 -18.203 1 97.81 111 ARG A C 1
ATOM 818 O O . ARG A 1 111 ? 7.863 -13.57 -18.969 1 97.81 111 ARG A O 1
ATOM 825 N N . GLU A 1 112 ? 7.648 -15.742 -18.562 1 97.25 112 GLU A N 1
ATOM 826 C CA . GLU A 1 112 ? 8 -16.125 -19.922 1 97.25 112 GLU A CA 1
ATOM 827 C C . GLU A 1 112 ? 6.75 -16.344 -20.781 1 97.25 112 GLU A C 1
ATOM 829 O O . GLU A 1 112 ? 6.746 -16.031 -21.969 1 97.25 112 GLU A O 1
ATOM 834 N N . ASP A 1 113 ? 5.773 -16.938 -20.234 1 97.56 113 ASP A N 1
ATOM 835 C CA . ASP A 1 113 ? 4.57 -17.312 -20.969 1 97.56 113 ASP A CA 1
ATOM 836 C C . ASP A 1 113 ? 3.656 -16.109 -21.172 1 97.56 113 ASP A C 1
ATOM 838 O O . ASP A 1 113 ? 3.225 -15.469 -20.219 1 97.56 113 ASP A O 1
ATOM 842 N N . THR A 1 114 ? 3.279 -15.836 -22.406 1 98 114 THR A N 1
ATOM 843 C CA . THR A 1 114 ? 2.473 -14.664 -22.734 1 98 114 THR A CA 1
ATOM 844 C C . THR A 1 114 ? 0.995 -15.031 -22.828 1 98 114 THR A C 1
ATOM 846 O O . THR A 1 114 ? 0.18 -14.242 -23.312 1 98 114 THR A O 1
ATOM 849 N N . GLN A 1 115 ? 0.706 -16.203 -22.422 1 97.25 115 GLN A N 1
ATOM 850 C CA . GLN A 1 115 ? -0.679 -16.656 -22.359 1 97.25 115 GLN A CA 1
ATOM 851 C C . GLN A 1 115 ? -1.105 -16.938 -20.922 1 97.25 115 GLN A C 1
ATOM 853 O O . GLN A 1 115 ? -0.354 -17.547 -20.156 1 97.25 115 GLN A O 1
ATOM 858 N N . GLY A 1 116 ? -2.289 -16.484 -20.609 1 97.75 116 GLY A N 1
ATOM 859 C CA . GLY A 1 116 ? -2.834 -16.766 -19.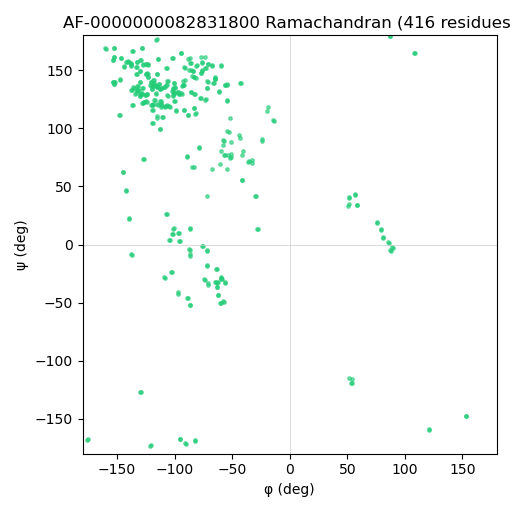297 1 97.75 116 GLY A CA 1
ATOM 860 C C . GLY A 1 116 ? -3.369 -18.172 -19.156 1 97.75 116 GLY A C 1
ATOM 861 O O . GLY A 1 116 ? -3.941 -18.719 -20.094 1 97.75 116 GLY A O 1
ATOM 862 N N . LYS A 1 117 ? -3.254 -18.719 -17.953 1 98 117 LYS A N 1
ATOM 863 C CA . LYS A 1 117 ? -3.748 -20.078 -17.703 1 98 117 LYS A CA 1
ATOM 864 C C . LYS A 1 117 ? -4.465 -20.156 -16.359 1 98 117 LYS A C 1
ATOM 866 O O . LYS A 1 117 ? -5.027 -21.203 -16.016 1 98 117 LYS A O 1
ATOM 871 N N . LEU A 1 118 ? -4.426 -19.141 -15.539 1 98.44 118 LEU A N 1
ATOM 872 C CA . LEU A 1 118 ? -5.184 -19 -14.297 1 98.44 118 LEU A CA 1
ATOM 873 C C . LEU A 1 118 ? -6.371 -18.062 -14.492 1 98.44 118 LEU A C 1
ATOM 875 O O . LEU A 1 118 ? -6.387 -17.25 -15.422 1 98.44 118 LEU A O 1
ATOM 879 N N . ASP A 1 119 ? -7.363 -18.141 -13.594 1 98.5 119 ASP A N 1
ATOM 880 C CA . ASP A 1 119 ? -8.523 -17.266 -13.688 1 98.5 119 ASP A CA 1
ATOM 881 C C . ASP A 1 119 ? -8.117 -15.797 -13.594 1 98.5 119 ASP A C 1
ATOM 883 O O . ASP A 1 119 ? -8.602 -14.961 -14.359 1 98.5 119 ASP A O 1
ATOM 887 N N . LEU A 1 120 ? -7.371 -15.477 -12.625 1 98.81 120 LEU A N 1
ATOM 888 C CA . LEU A 1 120 ? -6.719 -14.18 -12.469 1 98.81 120 LEU A CA 1
ATOM 889 C C . LEU A 1 120 ? -5.207 -14.312 -12.617 1 98.81 120 LEU A C 1
ATOM 891 O O . LEU A 1 120 ? -4.57 -15.07 -11.883 1 98.81 120 LEU A O 1
ATOM 895 N N . GLU A 1 121 ? -4.668 -13.547 -13.641 1 98.94 121 GLU A N 1
ATOM 896 C CA . GLU A 1 121 ? -3.24 -13.742 -13.883 1 98.94 121 GLU A CA 1
ATOM 897 C C . GLU A 1 121 ? -2.602 -12.492 -14.477 1 98.94 121 GLU A C 1
ATOM 899 O O . GLU A 1 121 ? -3.193 -11.836 -15.336 1 98.94 121 GLU A O 1
ATOM 904 N N . LEU A 1 122 ? -1.434 -12.164 -14.008 1 98.94 122 LEU A N 1
ATOM 905 C CA . LEU A 1 122 ? -0.576 -11.195 -14.68 1 98.94 122 LEU A CA 1
ATOM 906 C C . LEU A 1 122 ? 0.219 -11.852 -15.797 1 98.94 122 LEU A C 1
ATOM 908 O O . LEU A 1 122 ? 1.06 -12.719 -15.547 1 98.94 122 LEU A O 1
ATOM 912 N N . VAL A 1 123 ? -0.025 -11.406 -17 1 98.88 123 VAL A N 1
ATOM 913 C CA . VAL A 1 123 ? 0.585 -12.008 -18.188 1 98.88 123 VAL A CA 1
ATOM 914 C C . VAL A 1 123 ? 1.562 -11.023 -18.812 1 98.88 123 VAL A C 1
ATOM 916 O O . VAL A 1 123 ? 1.185 -9.898 -19.172 1 98.88 123 VAL A O 1
ATOM 919 N N . PRO A 1 124 ? 2.812 -11.453 -18.953 1 98.88 124 PRO A N 1
ATOM 920 C CA . PRO A 1 124 ? 3.738 -10.516 -19.609 1 98.88 124 PRO A CA 1
ATOM 921 C C . PRO A 1 124 ? 3.391 -10.258 -21.062 1 98.88 124 PRO A C 1
ATOM 923 O O . PRO A 1 124 ? 2.973 -11.18 -21.781 1 98.88 124 PRO A O 1
ATOM 926 N N . ALA A 1 125 ? 3.508 -9.008 -21.484 1 98.69 125 ALA A N 1
ATOM 927 C CA . ALA A 1 125 ? 3.205 -8.625 -22.859 1 98.69 125 ALA A CA 1
ATOM 928 C C . ALA A 1 125 ? 4.172 -9.289 -23.844 1 98.69 125 ALA A C 1
ATOM 930 O O . ALA A 1 125 ? 3.83 -9.508 -25 1 98.69 125 ALA A O 1
ATOM 931 N N . ALA A 1 126 ? 5.387 -9.5 -23.406 1 98.62 126 ALA A N 1
ATOM 932 C CA . ALA A 1 126 ? 6.426 -10.289 -24.062 1 98.62 126 ALA A CA 1
ATOM 933 C C . ALA A 1 126 ? 7.238 -11.086 -23.047 1 98.62 126 ALA A C 1
ATOM 935 O O . ALA A 1 126 ? 7.285 -10.734 -21.875 1 98.62 126 ALA A O 1
ATOM 936 N N . ALA A 1 127 ? 7.848 -12.148 -23.562 1 97.81 127 ALA A N 1
ATOM 937 C CA . ALA A 1 127 ? 8.656 -12.961 -22.656 1 97.81 127 ALA A CA 1
ATOM 938 C C . ALA A 1 127 ? 9.695 -12.109 -21.938 1 97.81 127 ALA A C 1
ATOM 940 O O . ALA A 1 127 ? 10.453 -11.367 -22.578 1 97.81 127 ALA A O 1
ATOM 941 N N . GLY A 1 128 ? 9.641 -12.172 -20.641 1 97.44 128 GLY A N 1
ATOM 942 C CA . GLY A 1 128 ? 10.648 -11.484 -19.844 1 97.44 128 GLY A CA 1
ATOM 943 C C . GLY A 1 128 ? 10.367 -10 -19.672 1 97.44 128 GLY A C 1
ATOM 944 O O . GLY A 1 128 ? 11.125 -9.289 -19.016 1 97.44 128 GLY A O 1
ATOM 945 N N . SER A 1 129 ? 9.211 -9.531 -20.141 1 98.25 129 SER A N 1
ATOM 946 C CA . SER A 1 129 ? 8.891 -8.109 -20.125 1 98.25 129 SER A CA 1
ATOM 947 C C . SER A 1 129 ? 8.5 -7.637 -18.734 1 98.25 129 SER A C 1
ATOM 949 O O . SER A 1 129 ? 8.047 -8.43 -17.906 1 98.25 129 SER A O 1
ATOM 951 N N . ASN A 1 130 ? 8.672 -6.355 -18.531 1 98.75 130 ASN A N 1
ATOM 952 C CA . ASN A 1 130 ? 8.188 -5.695 -17.328 1 98.75 130 ASN A CA 1
ATOM 953 C C . ASN A 1 130 ? 6.816 -5.059 -17.547 1 98.75 130 ASN A C 1
ATOM 955 O O . ASN A 1 130 ? 6.305 -4.352 -16.672 1 98.75 130 ASN A O 1
ATOM 959 N N . THR A 1 131 ? 6.332 -5.262 -18.688 1 98.81 131 THR A N 1
ATOM 960 C CA . THR A 1 131 ? 4.957 -4.887 -19 1 98.81 131 THR A CA 1
ATOM 961 C C . THR A 1 131 ? 4.035 -6.102 -18.938 1 98.81 131 THR A C 1
ATOM 963 O O . THR A 1 131 ? 4.352 -7.152 -19.5 1 98.81 131 THR A O 1
ATOM 966 N N . PHE A 1 132 ? 2.945 -5.926 -18.219 1 98.94 132 PHE A N 1
ATOM 967 C CA . PHE A 1 132 ? 2.008 -7.027 -18.047 1 98.94 132 PHE A CA 1
ATOM 968 C C . PHE A 1 132 ? 0.594 -6.605 -18.422 1 98.94 132 PHE A C 1
ATOM 970 O O . PHE A 1 132 ? 0.267 -5.418 -18.406 1 98.94 132 PHE A O 1
ATOM 977 N N . VAL A 1 133 ? -0.182 -7.562 -18.781 1 98.94 133 VAL A N 1
ATOM 978 C CA . VAL A 1 133 ? -1.633 -7.422 -18.844 1 98.94 133 VAL A CA 1
ATOM 979 C C . VAL A 1 133 ? -2.287 -8.273 -17.75 1 98.94 133 VAL A C 1
ATOM 981 O O . VAL A 1 133 ? -2.088 -9.484 -17.703 1 98.94 133 VAL A O 1
ATOM 984 N N . LEU A 1 134 ? -2.994 -7.609 -16.875 1 98.94 134 LEU A N 1
ATOM 985 C CA . LEU A 1 134 ? -3.822 -8.344 -15.922 1 98.94 134 LEU A CA 1
ATOM 986 C C . LEU A 1 134 ? -5.062 -8.914 -16.609 1 98.94 134 LEU A C 1
ATOM 988 O O . LEU A 1 134 ? -5.832 -8.172 -17.219 1 98.94 134 LEU A O 1
ATOM 992 N N . GLN A 1 135 ? -5.188 -10.211 -16.453 1 98.94 135 GLN A N 1
ATOM 993 C CA . GLN A 1 135 ? -6.316 -10.875 -17.109 1 98.94 135 GLN A CA 1
ATOM 994 C C . GLN A 1 135 ? -7.215 -11.562 -16.094 1 98.94 135 GLN A C 1
ATOM 996 O O . GLN A 1 135 ? -6.723 -12.156 -15.125 1 98.94 135 GLN A O 1
ATOM 1001 N N . PHE A 1 136 ? -8.469 -11.477 -16.297 1 98.88 136 PHE A N 1
ATOM 1002 C CA . PHE A 1 136 ? -9.484 -12.258 -15.594 1 98.88 136 PHE A CA 1
ATOM 1003 C C . PHE A 1 136 ? -10.281 -13.117 -16.562 1 98.88 136 PHE A C 1
ATOM 1005 O O . PHE A 1 136 ? -10.953 -12.594 -17.453 1 98.88 136 PHE A O 1
ATOM 1012 N N . LYS A 1 137 ? -10.148 -14.398 -16.391 1 98.19 137 LYS A N 1
ATOM 1013 C CA . LYS A 1 137 ? -10.789 -15.367 -17.266 1 98.19 137 LYS A CA 1
ATOM 1014 C C . LYS A 1 137 ? -10.484 -15.07 -18.734 1 98.19 137 LYS A C 1
ATOM 1016 O O . LYS A 1 137 ? -11.383 -15.039 -19.562 1 98.19 137 LYS A O 1
ATOM 1021 N N . GLY A 1 138 ? -9.227 -14.688 -18.938 1 97.88 138 GLY A N 1
ATOM 1022 C CA . GLY A 1 138 ? -8.68 -14.578 -20.281 1 97.88 138 GLY A CA 1
ATOM 1023 C C . GLY A 1 138 ? -8.875 -13.203 -20.891 1 97.88 138 GLY A C 1
ATOM 1024 O O . GLY A 1 138 ? -8.383 -12.93 -21.984 1 97.88 138 GLY A O 1
ATOM 1025 N N . LYS A 1 139 ? -9.523 -12.336 -20.203 1 98.5 139 LYS A N 1
ATOM 1026 C CA . LYS A 1 139 ? -9.781 -10.992 -20.719 1 98.5 139 LYS A CA 1
ATOM 1027 C C . LYS A 1 139 ? -9.07 -9.938 -19.875 1 98.5 139 LYS A C 1
ATOM 1029 O O . LYS A 1 139 ? -8.969 -10.07 -18.656 1 98.5 139 LYS A O 1
ATOM 1034 N N . PRO A 1 140 ? -8.648 -8.891 -20.531 1 98.81 140 PRO A N 1
ATOM 1035 C CA . PRO A 1 140 ? -8.016 -7.824 -19.75 1 98.81 140 PRO A CA 1
ATOM 1036 C C . PRO A 1 140 ? -8.914 -7.297 -18.641 1 98.81 140 PRO A C 1
ATOM 1038 O O . PRO A 1 140 ? -10.117 -7.145 -18.828 1 98.81 140 PRO A O 1
ATOM 1041 N N . LEU A 1 141 ? -8.359 -7.09 -17.531 1 98.88 141 LEU A N 1
ATOM 1042 C CA . LEU A 1 141 ? -9.055 -6.551 -16.359 1 98.88 141 LEU A CA 1
ATOM 1043 C C . LEU A 1 141 ? -8.57 -5.137 -16.047 1 98.88 141 LEU A C 1
ATOM 1045 O O . LEU A 1 141 ? -7.438 -4.949 -15.602 1 98.88 141 LEU A O 1
ATOM 1049 N N . ALA A 1 142 ? -9.43 -4.125 -16.281 1 98.44 142 ALA A N 1
ATOM 1050 C CA . ALA A 1 142 ? -9.055 -2.721 -16.141 1 98.44 142 ALA A CA 1
ATOM 1051 C C . ALA A 1 142 ? -9.273 -2.234 -14.719 1 98.44 142 ALA A C 1
ATOM 1053 O O . ALA A 1 142 ? -9.969 -2.881 -13.93 1 98.44 142 ALA A O 1
ATOM 1054 N N . LYS A 1 143 ? -8.609 -1.186 -14.422 1 97.31 143 LYS A N 1
ATOM 1055 C CA . LYS A 1 143 ? -8.852 -0.388 -13.219 1 97.31 143 LYS A CA 1
ATOM 1056 C C . LYS A 1 143 ? -8.727 -1.241 -11.961 1 97.31 143 LYS A C 1
ATOM 1058 O O . LYS A 1 143 ? -9.57 -1.156 -11.062 1 97.31 143 LYS A O 1
ATOM 1063 N N . THR A 1 144 ? -7.684 -2.049 -11.992 1 97.69 144 THR A N 1
ATOM 1064 C CA . THR A 1 144 ? -7.449 -2.951 -10.867 1 97.69 144 THR A CA 1
ATOM 1065 C C . THR A 1 144 ? -6.074 -2.701 -10.25 1 97.69 144 THR A C 1
ATOM 1067 O O . THR A 1 144 ? -5.09 -2.525 -10.969 1 97.69 144 THR A O 1
ATOM 1070 N N . GLU A 1 145 ? -6.035 -2.701 -8.945 1 96.5 145 GLU A N 1
ATOM 1071 C CA . GLU A 1 145 ? -4.773 -2.475 -8.242 1 96.5 145 GLU A CA 1
ATOM 1072 C C . GLU A 1 145 ? -3.852 -3.684 -8.367 1 96.5 145 GLU A C 1
ATOM 1074 O O . GLU A 1 145 ? -4.297 -4.828 -8.242 1 96.5 145 GLU A O 1
ATOM 1079 N N . VAL A 1 146 ? -2.633 -3.389 -8.648 1 98.25 146 VAL A N 1
ATOM 1080 C CA . VAL A 1 146 ? -1.551 -4.367 -8.617 1 98.25 146 VAL A CA 1
ATOM 1081 C C . VAL A 1 146 ? -0.441 -3.875 -7.688 1 98.25 146 VAL A C 1
ATOM 1083 O O . VAL A 1 146 ? 0.081 -2.771 -7.863 1 98.25 146 VAL A O 1
ATOM 1086 N N . THR A 1 147 ? -0.118 -4.668 -6.715 1 98 147 THR A N 1
ATOM 1087 C CA . THR A 1 147 ? 0.981 -4.344 -5.812 1 98 147 THR A CA 1
ATOM 1088 C C . THR A 1 147 ? 2.266 -5.043 -6.25 1 98 147 THR A C 1
ATOM 1090 O O . THR A 1 147 ? 2.273 -6.254 -6.473 1 98 147 THR A O 1
ATOM 1093 N N . VAL A 1 148 ? 3.318 -4.262 -6.355 1 98.62 148 VAL A N 1
ATOM 1094 C CA . VAL A 1 148 ? 4.641 -4.793 -6.68 1 98.62 148 VAL A CA 1
ATOM 1095 C C . VAL A 1 148 ? 5.535 -4.734 -5.445 1 98.62 148 VAL A C 1
ATOM 1097 O O . VAL A 1 148 ? 5.789 -3.656 -4.906 1 98.62 148 VAL A O 1
ATOM 1100 N N . PHE A 1 149 ? 5.969 -5.898 -5.035 1 98.44 149 PHE A N 1
ATOM 1101 C CA . PHE A 1 149 ? 6.941 -5.984 -3.953 1 98.44 149 PHE A CA 1
ATOM 1102 C C . PHE A 1 149 ? 8.344 -6.203 -4.504 1 98.44 149 PHE A C 1
ATOM 1104 O O . PHE A 1 149 ? 8.547 -7.031 -5.395 1 98.44 149 PHE A O 1
ATOM 1111 N N . GLY A 1 150 ? 9.32 -5.438 -3.957 1 98.25 150 GLY A N 1
ATOM 1112 C CA . GLY A 1 150 ? 10.703 -5.586 -4.391 1 98.25 150 GLY A CA 1
ATOM 1113 C C . GLY A 1 150 ? 11.617 -6.102 -3.297 1 98.25 150 GLY A C 1
ATOM 1114 O O . GLY A 1 150 ? 11.211 -6.219 -2.141 1 98.25 150 GLY A O 1
ATOM 1115 N N . PRO A 1 151 ? 12.844 -6.301 -3.719 1 97.44 151 PRO A N 1
ATOM 1116 C CA . PRO A 1 151 ? 13.82 -6.965 -2.85 1 97.44 151 PRO A CA 1
ATOM 1117 C C . PRO A 1 151 ? 13.992 -6.254 -1.511 1 97.44 151 PRO A C 1
ATOM 1119 O O . PRO A 1 151 ? 14.188 -6.906 -0.481 1 97.44 151 PRO A O 1
ATOM 1122 N N . PRO A 1 152 ? 13.883 -4.945 -1.402 1 96.88 152 PRO A N 1
ATOM 1123 C CA . PRO A 1 152 ? 14.031 -4.309 -0.091 1 96.88 152 PRO A CA 1
ATOM 1124 C C . PRO A 1 152 ? 12.805 -4.492 0.797 1 96.88 152 PRO A C 1
ATOM 1126 O O . PRO A 1 152 ? 12.727 -3.91 1.882 1 96.88 152 PRO A O 1
ATOM 1129 N N . LYS A 1 153 ? 11.805 -5.164 0.257 1 97.44 153 LYS A N 1
ATOM 1130 C CA . LYS A 1 153 ? 10.562 -5.453 0.962 1 97.44 153 LYS A CA 1
ATOM 1131 C C . LYS A 1 153 ? 9.672 -4.215 1.048 1 97.44 153 LYS A C 1
ATOM 1133 O O . LYS A 1 153 ? 8.875 -4.082 1.974 1 97.44 153 LYS A O 1
ATOM 1138 N N . TRP A 1 154 ? 9.938 -3.283 0.217 1 97.56 154 TRP A N 1
ATOM 1139 C CA . TRP A 1 154 ? 9.039 -2.164 -0.053 1 97.56 154 TRP A CA 1
ATOM 1140 C C . TRP A 1 154 ? 8.156 -2.455 -1.263 1 97.56 154 TRP A C 1
ATOM 1142 O O . TRP A 1 154 ? 8.406 -3.402 -2.01 1 97.56 154 TRP A O 1
ATOM 1152 N N . GLU A 1 155 ? 7.062 -1.612 -1.397 1 97.69 155 GLU A N 1
ATOM 1153 C CA . GLU A 1 155 ? 6.109 -1.943 -2.453 1 97.69 155 GLU A CA 1
ATOM 1154 C C . GLU A 1 155 ? 5.754 -0.712 -3.281 1 97.69 155 GLU A C 1
ATOM 1156 O O . GLU A 1 155 ? 6.023 0.418 -2.869 1 97.69 155 GLU A O 1
ATOM 1161 N N . LYS A 1 156 ? 5.344 -0.953 -4.406 1 97.62 156 LYS A N 1
ATOM 1162 C CA . LYS A 1 156 ? 4.75 0.019 -5.32 1 97.62 156 LYS A CA 1
ATOM 1163 C C . LYS A 1 156 ? 3.361 -0.425 -5.773 1 97.62 156 LYS A C 1
ATOM 1165 O O . LYS A 1 156 ? 3.176 -1.568 -6.195 1 97.62 156 LYS A O 1
ATOM 1170 N N . ARG A 1 157 ? 2.463 0.477 -5.637 1 95.81 157 ARG A N 1
ATOM 1171 C CA . ARG A 1 157 ? 1.105 0.176 -6.082 1 95.81 157 ARG A CA 1
ATOM 1172 C C . ARG A 1 157 ? 0.82 0.808 -7.441 1 95.81 157 ARG A C 1
ATOM 1174 O O . ARG A 1 157 ? 1.12 1.983 -7.66 1 95.81 157 ARG A O 1
ATOM 1181 N N . LEU A 1 158 ? 0.252 0.017 -8.258 1 96.81 158 LEU A N 1
ATOM 1182 C CA . LEU A 1 158 ? -0.147 0.428 -9.602 1 96.81 158 LEU A CA 1
ATOM 1183 C C . LEU A 1 158 ? -1.61 0.086 -9.859 1 96.81 158 LEU A C 1
ATOM 1185 O O . LEU A 1 158 ? -2.248 -0.589 -9.055 1 96.81 158 LEU A O 1
ATOM 1189 N N . ARG A 1 159 ? -2.082 0.641 -10.984 1 96.62 159 ARG A N 1
ATOM 1190 C CA . ARG A 1 159 ? -3.422 0.295 -11.445 1 96.62 159 ARG A CA 1
ATOM 1191 C C . ARG A 1 159 ? -3.416 -0.044 -12.93 1 96.62 159 ARG A C 1
ATOM 1193 O O . ARG A 1 159 ? -2.793 0.658 -13.734 1 96.62 159 ARG A O 1
ATOM 1200 N N . SER A 1 160 ? -4.086 -1.168 -13.242 1 98.62 160 SER A N 1
ATOM 1201 C CA . SER A 1 160 ? -4.16 -1.513 -14.656 1 98.62 160 SER A CA 1
ATOM 1202 C C . SER A 1 160 ? -4.957 -0.471 -15.438 1 98.62 160 SER A C 1
ATOM 1204 O O . SER A 1 160 ? -5.941 0.071 -14.938 1 98.62 160 SER A O 1
ATOM 1206 N N . ASP A 1 161 ? -4.531 -0.216 -16.641 1 98.44 161 ASP A N 1
ATOM 1207 C CA . ASP A 1 161 ? -5.234 0.748 -17.484 1 98.44 161 ASP A CA 1
ATOM 1208 C C . ASP A 1 161 ? -6.438 0.105 -18.156 1 98.44 161 ASP A C 1
ATOM 1210 O O . ASP A 1 161 ? -6.859 -0.993 -17.797 1 98.44 161 ASP A O 1
ATOM 1214 N N . GLU A 1 162 ? -7.055 0.752 -19.125 1 98.44 162 GLU A N 1
ATOM 1215 C CA . GLU A 1 162 ? -8.273 0.303 -19.781 1 98.44 162 GLU A CA 1
ATOM 1216 C C . GLU A 1 162 ? -8.047 -1.009 -20.531 1 98.44 162 GLU A C 1
ATOM 1218 O O . GLU A 1 162 ? -9 -1.744 -20.797 1 98.44 162 GLU A O 1
ATOM 1223 N N . ASN A 1 163 ? -6.824 -1.274 -20.828 1 98.62 163 ASN A N 1
ATOM 1224 C CA . ASN A 1 163 ? -6.469 -2.508 -21.516 1 98.62 163 ASN A CA 1
ATOM 1225 C C . ASN A 1 163 ? -5.898 -3.547 -20.562 1 98.62 163 ASN A C 1
ATOM 1227 O O . ASN A 1 163 ? -5.27 -4.516 -20.984 1 98.62 163 ASN A O 1
ATOM 1231 N N . GLY A 1 164 ? -5.977 -3.26 -19.281 1 98.81 164 GLY A N 1
ATOM 1232 C CA . GLY A 1 164 ? -5.465 -4.18 -18.281 1 98.81 164 GLY A CA 1
ATOM 1233 C C . GLY A 1 164 ? -3.959 -4.109 -18.125 1 98.81 164 GLY A C 1
ATOM 1234 O O . GLY A 1 164 ? -3.359 -4.957 -17.453 1 98.81 164 GLY A O 1
ATOM 1235 N N . ARG A 1 165 ? -3.389 -3.121 -18.656 1 98.88 165 ARG A N 1
ATOM 1236 C CA . ARG A 1 165 ? -1.935 -3.072 -18.75 1 98.88 165 ARG A CA 1
ATOM 1237 C C . ARG A 1 165 ? -1.33 -2.348 -17.547 1 98.88 165 ARG A C 1
ATOM 1239 O O . ARG A 1 165 ? -1.876 -1.347 -17.078 1 98.88 165 ARG A O 1
ATOM 1246 N N . ILE A 1 166 ? -0.191 -2.904 -17.078 1 98.75 166 ILE A N 1
ATOM 1247 C CA . ILE A 1 166 ? 0.673 -2.205 -16.141 1 98.75 166 ILE A CA 1
ATOM 1248 C C . ILE A 1 166 ? 2.125 -2.291 -16.609 1 98.75 166 ILE A C 1
ATOM 1250 O O . ILE A 1 166 ? 2.506 -3.236 -17.297 1 98.75 166 ILE A O 1
ATOM 1254 N N . GLU A 1 167 ? 2.855 -1.348 -16.234 1 98.69 167 GLU A N 1
ATOM 1255 C CA . GLU A 1 167 ? 4.301 -1.347 -16.438 1 98.69 167 GLU A CA 1
ATOM 1256 C C . GLU A 1 167 ? 5.039 -1.13 -15.117 1 98.69 167 GLU A C 1
ATOM 1258 O O . GLU A 1 167 ? 4.746 -0.18 -14.383 1 98.69 167 GLU A O 1
ATOM 1263 N N . ILE A 1 168 ? 5.98 -2.016 -14.859 1 98.62 168 ILE A N 1
ATOM 1264 C CA . ILE A 1 168 ? 6.68 -1.916 -13.586 1 98.62 168 ILE A CA 1
ATOM 1265 C C . ILE A 1 168 ? 8.148 -1.571 -13.828 1 98.62 168 ILE A C 1
ATOM 1267 O O . ILE A 1 168 ? 8.656 -1.732 -14.938 1 98.62 168 ILE A O 1
ATOM 1271 N N . THR A 1 169 ? 8.789 -1.039 -12.766 1 97.5 169 THR A N 1
ATOM 1272 C CA . THR A 1 169 ? 10.242 -0.906 -12.719 1 97.5 169 THR A CA 1
ATOM 1273 C C . THR A 1 169 ? 10.844 -1.925 -11.758 1 97.5 169 THR A C 1
ATOM 1275 O O . THR A 1 169 ? 10.148 -2.445 -10.875 1 97.5 169 THR A O 1
ATOM 1278 N N . THR A 1 170 ? 12.039 -2.291 -12.023 1 98.19 170 THR A N 1
ATOM 1279 C CA . THR A 1 170 ? 12.789 -3.209 -11.172 1 98.19 170 THR A CA 1
ATOM 1280 C C . THR A 1 170 ? 14.148 -2.617 -10.805 1 98.19 170 THR A C 1
ATOM 1282 O O . THR A 1 170 ? 15.188 -3.125 -11.227 1 98.19 170 THR A O 1
ATOM 1285 N N . PRO A 1 171 ? 14.117 -1.641 -9.914 1 97 171 PRO A N 1
ATOM 1286 C CA . PRO A 1 171 ? 15.336 -0.855 -9.664 1 97 171 PRO A CA 1
ATOM 1287 C C . PRO A 1 171 ? 16.391 -1.641 -8.906 1 97 171 PRO A C 1
ATOM 1289 O O . PRO A 1 171 ? 17.547 -1.205 -8.82 1 97 171 PRO A O 1
ATOM 1292 N N . TRP A 1 172 ? 16.125 -2.883 -8.461 1 97.56 172 TRP A N 1
ATOM 1293 C CA . TRP A 1 172 ? 17.078 -3.648 -7.66 1 97.56 172 TRP A CA 1
ATOM 1294 C C . TRP A 1 172 ? 17.203 -5.07 -8.195 1 97.56 172 TRP A C 1
ATOM 1296 O O . TRP A 1 172 ? 16.234 -5.652 -8.672 1 97.56 172 TRP A O 1
ATOM 1306 N N . PRO A 1 173 ? 18.391 -5.617 -8.078 1 98 173 PRO A N 1
ATOM 1307 C CA . PRO A 1 173 ? 18.453 -7.066 -8.273 1 98 173 PRO A CA 1
ATOM 1308 C C . PRO A 1 173 ? 17.75 -7.844 -7.168 1 98 173 PRO A C 1
ATOM 1310 O O . PRO A 1 173 ? 17.609 -7.348 -6.047 1 98 173 PRO A O 1
ATOM 1313 N N . GLY A 1 174 ? 17.328 -9.031 -7.57 1 97.88 174 GLY A N 1
ATOM 1314 C CA . GLY A 1 174 ? 16.672 -9.883 -6.59 1 97.88 174 GLY A CA 1
ATOM 1315 C C . GLY A 1 174 ? 15.25 -10.258 -6.977 1 97.88 174 GLY A C 1
ATOM 1316 O O . GLY A 1 174 ? 14.891 -10.227 -8.156 1 97.88 174 GLY A O 1
ATOM 1317 N N . GLN A 1 175 ? 14.477 -10.656 -5.961 1 98.19 175 GLN A N 1
ATOM 1318 C CA . GLN A 1 175 ? 13.156 -11.219 -6.211 1 98.19 175 GLN A CA 1
ATOM 1319 C C . GLN A 1 175 ? 12.078 -10.141 -6.18 1 98.19 175 GLN A C 1
ATOM 1321 O O . GLN A 1 175 ? 12.086 -9.273 -5.305 1 98.19 175 GLN A O 1
ATOM 1326 N N . TYR A 1 176 ? 11.195 -10.227 -7.098 1 98.75 176 TYR A N 1
ATOM 1327 C CA . TYR A 1 176 ? 9.984 -9.414 -7.145 1 98.75 176 TYR A CA 1
ATOM 1328 C C . TYR A 1 176 ? 8.742 -10.289 -7.066 1 98.75 176 TYR A C 1
ATOM 1330 O O . TYR A 1 176 ? 8.703 -11.383 -7.637 1 98.75 176 TYR A O 1
ATOM 1338 N N . VAL A 1 177 ? 7.742 -9.828 -6.371 1 98.81 177 VAL A N 1
ATOM 1339 C CA . VAL A 1 177 ? 6.434 -10.461 -6.293 1 98.81 177 VAL A CA 1
ATOM 1340 C C . VAL A 1 177 ? 5.344 -9.445 -6.625 1 98.81 177 VAL A C 1
ATOM 1342 O O . VAL A 1 177 ? 5.281 -8.375 -6.016 1 98.81 177 VAL A O 1
ATOM 1345 N N . LEU A 1 178 ? 4.566 -9.742 -7.621 1 98.88 178 LEU A N 1
ATOM 1346 C CA . LEU A 1 178 ? 3.383 -8.953 -7.957 1 98.88 178 LEU A CA 1
ATOM 1347 C C . LEU A 1 178 ? 2.117 -9.633 -7.438 1 98.88 178 LEU A C 1
ATOM 1349 O O . LEU A 1 178 ? 1.984 -10.852 -7.512 1 98.88 178 LEU A O 1
ATOM 1353 N N . GLU A 1 179 ? 1.205 -8.852 -6.902 1 98.62 179 GLU A N 1
ATOM 1354 C CA . GLU A 1 179 ? -0.051 -9.375 -6.371 1 98.62 179 GLU A CA 1
ATOM 1355 C C . GLU A 1 179 ? -1.243 -8.57 -6.883 1 98.62 179 GLU A C 1
ATOM 1357 O O . GLU A 1 179 ? -1.194 -7.34 -6.926 1 98.62 179 GLU A O 1
ATOM 1362 N N . ALA A 1 180 ? -2.266 -9.234 -7.27 1 98.56 180 ALA A N 1
ATOM 1363 C CA . ALA A 1 180 ? -3.551 -8.648 -7.633 1 98.56 180 ALA A CA 1
ATOM 1364 C C . ALA A 1 180 ? -4.707 -9.469 -7.07 1 98.56 180 ALA A C 1
ATOM 1366 O O . ALA A 1 180 ? -4.574 -10.672 -6.859 1 98.56 180 ALA A O 1
ATOM 1367 N N . ALA A 1 181 ? -5.801 -8.789 -6.867 1 98.06 181 ALA A N 1
ATOM 1368 C CA . ALA A 1 181 ? -7.008 -9.445 -6.391 1 98.06 181 ALA A CA 1
ATOM 1369 C C . ALA A 1 181 ? -8.242 -8.938 -7.133 1 98.06 181 ALA A C 1
ATOM 1371 O O . ALA A 1 181 ? -8.227 -7.852 -7.707 1 98.06 181 ALA A O 1
ATOM 1372 N N . HIS A 1 182 ? -9.211 -9.742 -7.148 1 97.81 182 HIS A N 1
ATOM 1373 C CA . HIS A 1 182 ? -10.492 -9.445 -7.789 1 97.81 182 HIS A CA 1
ATOM 1374 C C . HIS A 1 182 ? -11.625 -10.227 -7.137 1 97.81 182 HIS A C 1
ATOM 1376 O O . HIS A 1 182 ? -11.469 -11.406 -6.812 1 97.81 182 HIS A O 1
ATOM 1382 N N . VAL A 1 183 ? -12.727 -9.57 -6.98 1 96.94 183 VAL A N 1
ATOM 1383 C CA . VAL A 1 183 ? -13.875 -10.219 -6.348 1 96.94 183 VAL A CA 1
ATOM 1384 C C . VAL A 1 183 ? -15.016 -10.352 -7.352 1 96.94 183 VAL A C 1
ATOM 1386 O O . VAL A 1 183 ? -15.289 -9.422 -8.117 1 96.94 183 VAL A O 1
ATOM 1389 N N . GLU A 1 184 ? -15.578 -11.477 -7.34 1 96.06 184 GLU A N 1
ATOM 1390 C CA . GLU A 1 184 ? -16.812 -11.75 -8.055 1 96.06 184 GLU A CA 1
ATOM 1391 C C . GLU A 1 184 ? -17.953 -12.062 -7.09 1 96.06 184 GLU A C 1
ATOM 1393 O O . GLU A 1 184 ? -17.875 -13.023 -6.32 1 96.06 184 GLU A O 1
ATOM 1398 N N . ASP A 1 185 ? -19 -11.219 -7.188 1 95.12 185 ASP A N 1
ATOM 1399 C CA . ASP A 1 185 ? -20.188 -11.516 -6.395 1 95.12 185 ASP A CA 1
ATOM 1400 C C . ASP A 1 185 ? -21.031 -12.617 -7.039 1 95.12 185 ASP A C 1
ATOM 1402 O O . ASP A 1 185 ? -21.984 -12.336 -7.762 1 95.12 185 ASP A O 1
ATOM 1406 N N . LYS A 1 186 ? -20.672 -13.805 -6.809 1 94.69 186 LYS A N 1
ATOM 1407 C CA . LYS A 1 186 ? -21.297 -15 -7.367 1 94.69 186 LYS A CA 1
ATOM 1408 C C . LYS A 1 186 ? -21.484 -16.078 -6.297 1 94.69 186 LYS A C 1
ATOM 1410 O O . LYS A 1 186 ? -20.5 -16.562 -5.727 1 94.69 186 LYS A O 1
ATOM 1415 N N . ALA A 1 187 ? -22.688 -16.422 -6.113 1 95.69 187 ALA A N 1
ATOM 1416 C CA . ALA A 1 187 ? -22.984 -17.484 -5.16 1 95.69 187 ALA A CA 1
ATOM 1417 C C . ALA A 1 187 ? -22.75 -18.859 -5.785 1 95.69 187 ALA A C 1
ATOM 1419 O O . ALA A 1 187 ? -22.781 -19 -7.012 1 95.69 187 ALA A O 1
ATOM 1420 N N . GLY A 1 188 ? -22.469 -19.797 -4.883 1 96.5 188 GLY A N 1
ATOM 1421 C CA . GLY A 1 188 ? -22.281 -21.172 -5.312 1 96.5 188 GLY A CA 1
ATOM 1422 C C . GLY A 1 188 ? -22.062 -22.141 -4.16 1 96.5 188 GLY A C 1
ATOM 1423 O O . GLY A 1 188 ? -22.484 -21.875 -3.033 1 96.5 188 GLY A O 1
ATOM 1424 N N . GLU A 1 189 ? -21.641 -23.312 -4.621 1 95.06 189 GLU A N 1
ATOM 1425 C CA . GLU A 1 189 ? -21.375 -24.359 -3.633 1 95.06 189 GLU A CA 1
ATOM 1426 C C . GLU A 1 189 ? -20.062 -25.078 -3.939 1 95.06 189 GLU A C 1
ATOM 1428 O O . GLU A 1 189 ? -19.766 -25.375 -5.102 1 95.06 189 GLU A O 1
ATOM 1433 N N . ALA A 1 190 ? -19.281 -25.266 -2.91 1 91.06 190 ALA A N 1
ATOM 1434 C CA . ALA A 1 190 ? -18.062 -26.062 -2.992 1 91.06 190 ALA A CA 1
ATOM 1435 C C . ALA A 1 190 ? -17.969 -27.031 -1.822 1 91.06 190 ALA A C 1
ATOM 1437 O O . ALA A 1 190 ? -18.109 -26.641 -0.663 1 91.06 190 ALA A O 1
ATOM 1438 N N . ASP A 1 191 ? -17.688 -28.359 -2.156 1 90.19 191 ASP A N 1
ATOM 1439 C CA . ASP A 1 191 ? -17.547 -29.391 -1.145 1 90.19 191 ASP A CA 1
ATOM 1440 C C . ASP A 1 191 ? -18.734 -29.391 -0.182 1 90.19 191 ASP A C 1
ATOM 1442 O O . ASP A 1 191 ? -18.562 -29.453 1.035 1 90.19 191 ASP A O 1
ATOM 1446 N N . GLY A 1 192 ? -19.891 -29.062 -0.69 1 92.44 192 GLY A N 1
ATOM 1447 C CA . GLY A 1 192 ? -21.125 -29.125 0.077 1 92.44 192 GLY A CA 1
ATOM 1448 C C . GLY A 1 192 ? -21.391 -27.859 0.876 1 92.44 192 GLY A C 1
ATOM 1449 O O . GLY A 1 192 ? -22.375 -27.797 1.63 1 92.44 192 GLY A O 1
ATOM 1450 N N . LYS A 1 193 ? -20.578 -26.969 0.754 1 94.69 193 LYS A N 1
ATOM 1451 C CA . LYS A 1 193 ? -20.75 -25.719 1.5 1 94.69 193 LYS A CA 1
ATOM 1452 C C . LYS A 1 193 ? -21.062 -24.562 0.564 1 94.69 193 LYS A C 1
ATOM 1454 O O . LYS A 1 193 ? -20.375 -24.359 -0.441 1 94.69 193 LYS A O 1
ATOM 1459 N N . ALA A 1 194 ? -22.016 -23.844 1.007 1 96.88 194 ALA A N 1
ATOM 1460 C CA . ALA A 1 194 ? -22.422 -22.703 0.194 1 96.88 194 ALA A CA 1
ATOM 1461 C C . ALA A 1 194 ? -21.516 -21.5 0.417 1 96.88 194 ALA A C 1
ATOM 1463 O O . ALA A 1 194 ? -21.016 -21.297 1.525 1 96.88 194 ALA A O 1
ATOM 1464 N N . TYR A 1 195 ? -21.25 -20.75 -0.641 1 97.12 195 TYR A N 1
ATOM 1465 C CA . TYR A 1 195 ? -20.562 -19.469 -0.543 1 97.12 195 TYR A CA 1
ATOM 1466 C C . TYR A 1 195 ? -21.328 -18.391 -1.277 1 97.12 195 TYR A C 1
ATOM 1468 O O . TYR A 1 195 ? -22.156 -18.672 -2.156 1 97.12 195 TYR A O 1
ATOM 1476 N N . ALA A 1 196 ? -21.047 -17.078 -0.883 1 97.25 196 ALA A N 1
ATOM 1477 C CA . ALA A 1 196 ? -21.781 -15.938 -1.422 1 97.25 196 ALA A CA 1
ATOM 1478 C C . ALA A 1 196 ? -20.953 -15.211 -2.48 1 97.25 196 ALA A C 1
ATOM 1480 O O . ALA A 1 196 ? -21.5 -14.477 -3.311 1 97.25 196 ALA A O 1
ATOM 1481 N N . ARG A 1 197 ? -19.656 -15.359 -2.404 1 97.5 197 ARG A N 1
ATOM 1482 C CA . ARG A 1 197 ? -18.766 -14.664 -3.318 1 97.5 197 ARG A CA 1
ATOM 1483 C C . ARG A 1 197 ? -17.453 -15.438 -3.508 1 97.5 197 ARG A C 1
ATOM 1485 O O . ARG A 1 197 ? -17.141 -16.312 -2.711 1 97.5 197 ARG A O 1
ATOM 1492 N N . ILE A 1 198 ? -16.766 -15.07 -4.625 1 97.31 198 ILE A N 1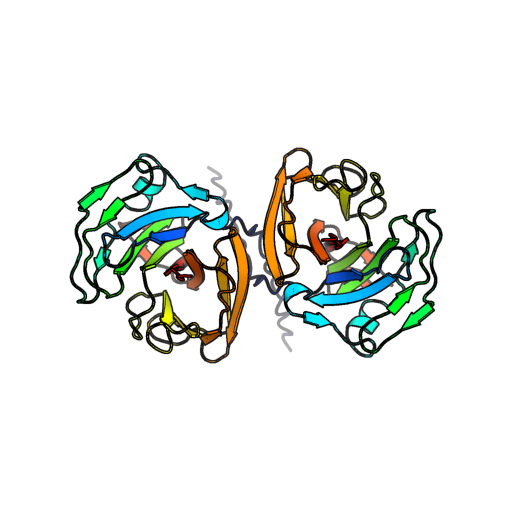
ATOM 1493 C CA . ILE A 1 198 ? -15.438 -15.617 -4.895 1 97.31 198 ILE A CA 1
ATOM 1494 C C . ILE A 1 198 ? -14.398 -14.5 -4.898 1 97.31 198 ILE A C 1
ATOM 1496 O O . ILE A 1 198 ? -14.609 -13.453 -5.516 1 97.31 198 ILE A O 1
ATOM 1500 N N . ARG A 1 199 ? -13.391 -14.633 -4.098 1 97.25 199 ARG A N 1
ATOM 1501 C CA . ARG A 1 199 ? -12.25 -13.719 -4.133 1 97.25 199 ARG A CA 1
ATOM 1502 C C . ARG A 1 199 ? -11.031 -14.391 -4.75 1 97.25 199 ARG A C 1
ATOM 1504 O O . ARG A 1 199 ? -10.539 -15.398 -4.23 1 97.25 199 ARG A O 1
ATOM 1511 N N . TYR A 1 200 ? -10.594 -13.789 -5.855 1 97.88 200 TYR A N 1
ATOM 1512 C CA . TYR A 1 200 ? -9.383 -14.25 -6.523 1 97.88 200 TYR A CA 1
ATOM 1513 C C . TYR A 1 200 ? -8.164 -13.469 -6.051 1 97.88 200 TYR A C 1
ATOM 1515 O O . TYR A 1 200 ? -8.195 -12.234 -5.977 1 97.88 200 TYR A O 1
ATOM 1523 N N . VAL A 1 201 ? -7.137 -14.156 -5.672 1 98.31 201 VAL A N 1
ATOM 1524 C CA . VAL A 1 201 ? -5.848 -13.547 -5.355 1 98.31 201 VAL A CA 1
ATOM 1525 C C . VAL A 1 201 ? -4.742 -14.234 -6.16 1 98.31 201 VAL A C 1
ATOM 1527 O O . VAL A 1 201 ? -4.586 -15.453 -6.094 1 98.31 201 VAL A O 1
ATOM 1530 N N . SER A 1 202 ? -4.02 -13.461 -6.934 1 98.69 202 SER A N 1
ATOM 1531 C CA . SER A 1 202 ? -3.016 -14.039 -7.82 1 98.69 202 SER A CA 1
ATOM 1532 C C . SER A 1 202 ? -1.674 -13.328 -7.672 1 98.69 202 SER A C 1
ATOM 1534 O O . SER A 1 202 ? -1.625 -12.102 -7.551 1 98.69 202 SER A O 1
ATOM 1536 N N . THR A 1 203 ? -0.601 -14.141 -7.703 1 98.88 203 THR A N 1
ATOM 1537 C CA . THR A 1 203 ? 0.739 -13.562 -7.629 1 98.88 203 THR A CA 1
ATOM 1538 C C . THR A 1 203 ? 1.585 -14.016 -8.82 1 98.88 203 THR A C 1
ATOM 1540 O O . THR A 1 203 ? 1.302 -15.047 -9.43 1 98.88 203 THR A O 1
ATOM 1543 N N . LEU A 1 204 ? 2.551 -13.227 -9.141 1 98.88 204 LEU A N 1
ATOM 1544 C CA . LEU A 1 204 ? 3.641 -13.547 -10.055 1 98.88 204 LEU A CA 1
ATOM 1545 C C . LEU A 1 204 ? 4.992 -13.219 -9.422 1 98.88 204 LEU A C 1
ATOM 1547 O O . LEU A 1 204 ? 5.203 -12.109 -8.945 1 98.88 204 LEU A O 1
ATOM 1551 N N . THR A 1 205 ? 5.875 -14.203 -9.43 1 98.81 205 THR A N 1
ATOM 1552 C CA . THR A 1 205 ? 7.207 -14.039 -8.859 1 98.81 205 THR A CA 1
ATOM 1553 C C . THR A 1 205 ? 8.281 -14.203 -9.93 1 98.81 205 THR A C 1
ATOM 1555 O O . THR A 1 205 ? 8.195 -15.109 -10.766 1 98.81 205 THR A O 1
ATOM 1558 N N . PHE A 1 206 ? 9.25 -13.359 -9.875 1 98.06 206 PHE A N 1
ATOM 1559 C CA . PHE A 1 206 ? 10.422 -13.531 -10.727 1 98.06 206 PHE A CA 1
ATOM 1560 C C . PHE A 1 206 ? 11.648 -12.914 -10.078 1 98.06 206 PHE A C 1
ATOM 1562 O O . PHE A 1 206 ? 11.547 -12.203 -9.078 1 98.06 206 PHE A O 1
ATOM 1569 N N . ASN A 1 207 ? 12.805 -13.219 -10.672 1 97.38 207 ASN A N 1
ATOM 1570 C CA . ASN A 1 207 ? 14.07 -12.719 -10.156 1 97.38 207 ASN A CA 1
ATOM 1571 C C . ASN A 1 207 ? 14.805 -11.859 -11.188 1 97.38 207 ASN A C 1
ATOM 1573 O O . ASN A 1 207 ? 14.82 -12.195 -12.367 1 97.38 207 ASN A O 1
ATOM 1577 N N . VAL A 1 208 ? 15.266 -10.766 -10.688 1 97 208 VAL A N 1
ATOM 1578 C CA . VAL A 1 208 ? 16.125 -9.906 -11.5 1 97 208 VAL A CA 1
ATOM 1579 C C . VAL A 1 208 ? 17.578 -10.133 -11.117 1 97 208 VAL A C 1
ATOM 1581 O O . VAL A 1 208 ? 17.953 -10.023 -9.945 1 97 208 VAL A O 1
ATOM 1584 N N . THR A 1 209 ? 18.297 -10.461 -12.055 1 91.75 209 THR A N 1
ATOM 1585 C CA . THR A 1 209 ? 19.719 -10.719 -11.812 1 91.75 209 THR A CA 1
ATOM 1586 C C . THR A 1 209 ? 20.516 -9.422 -11.898 1 91.75 209 THR A C 1
ATOM 1588 O O . THR A 1 209 ? 20.109 -8.469 -12.562 1 91.75 209 THR A O 1
ATOM 1591 N N . LYS A 1 210 ? 21.688 -9.297 -11.273 1 81.69 210 LYS A N 1
ATOM 1592 C CA . LYS A 1 210 ? 22.594 -8.156 -11.258 1 81.69 210 LYS A CA 1
ATOM 1593 C C . LYS A 1 210 ? 23.281 -7.969 -12.609 1 81.69 210 LYS A C 1
ATOM 1595 O O . LYS A 1 210 ? 23.578 -8.945 -13.297 1 81.69 210 LYS A O 1
ATOM 1600 N N . MET B 1 1 ? -39.188 -18.719 21.953 1 24.12 1 MET B N 1
ATOM 1601 C CA . MET B 1 1 ? -38.281 -19.438 21.062 1 24.12 1 MET B CA 1
ATOM 1602 C C . MET B 1 1 ? -37.75 -18.516 19.984 1 24.12 1 MET B C 1
ATOM 1604 O O . MET B 1 1 ? -38.312 -18.438 18.891 1 24.12 1 MET B O 1
ATOM 1608 N N . LYS B 1 2 ? -37.469 -17.266 20.359 1 25.05 2 LYS B N 1
ATOM 1609 C CA . LYS B 1 2 ? -37.25 -15.93 19.797 1 25.05 2 LYS B CA 1
ATOM 1610 C C . LYS B 1 2 ? -35.906 -15.859 19.062 1 25.05 2 LYS B C 1
ATOM 1612 O O . LYS B 1 2 ? -34.906 -15.445 19.625 1 25.05 2 LYS B O 1
ATOM 1617 N N . PHE B 1 3 ? -35.594 -17.016 18.25 1 28.98 3 PHE B N 1
ATOM 1618 C CA . PHE B 1 3 ? -34.219 -17.062 17.734 1 28.98 3 PHE B CA 1
ATOM 1619 C C . PHE B 1 3 ? -34 -15.953 16.719 1 28.98 3 PHE B C 1
ATOM 1621 O O . PHE B 1 3 ? -34.531 -16 15.609 1 28.98 3 PHE B O 1
ATOM 1628 N N . ALA B 1 4 ? -34.062 -14.672 17.172 1 28.2 4 ALA B N 1
ATOM 1629 C CA . ALA B 1 4 ? -33.844 -13.531 16.297 1 28.2 4 ALA B CA 1
ATOM 1630 C C . ALA B 1 4 ? -32.531 -13.688 15.516 1 28.2 4 ALA B C 1
ATOM 1632 O O . ALA B 1 4 ? -31.469 -13.938 16.109 1 28.2 4 ALA B O 1
ATOM 1633 N N . ARG B 1 5 ? -32.625 -13.961 14.133 1 25.92 5 ARG B N 1
ATOM 1634 C CA . ARG B 1 5 ? -31.719 -14.055 12.992 1 25.92 5 ARG B CA 1
ATOM 1635 C C . ARG B 1 5 ? -30.891 -12.773 12.836 1 25.92 5 ARG B C 1
ATOM 1637 O O . ARG B 1 5 ? -31.438 -11.719 12.523 1 25.92 5 ARG B O 1
ATOM 1644 N N . THR B 1 6 ? -30.031 -12.469 13.812 1 26.78 6 THR B N 1
ATOM 1645 C CA . THR B 1 6 ? -29.234 -11.258 13.633 1 26.78 6 THR B CA 1
ATOM 1646 C C . THR B 1 6 ? -28.406 -11.328 12.352 1 26.78 6 THR B C 1
ATOM 1648 O O . THR B 1 6 ? -27.562 -12.219 12.203 1 26.78 6 THR B O 1
ATOM 1651 N N . LEU B 1 7 ? -28.969 -10.953 11.219 1 25.22 7 LEU B N 1
ATOM 1652 C CA . LEU B 1 7 ? -28.438 -10.844 9.867 1 25.22 7 LEU B CA 1
ATOM 1653 C C . LEU B 1 7 ? -27.172 -9.992 9.852 1 25.22 7 LEU B C 1
ATOM 1655 O O . LEU B 1 7 ? -27.188 -8.836 10.273 1 25.22 7 LEU B O 1
ATOM 1659 N N . ALA B 1 8 ? -26 -10.695 9.883 1 24.55 8 ALA B N 1
ATOM 1660 C CA . ALA B 1 8 ? -24.641 -10.156 9.797 1 24.55 8 ALA B CA 1
ATOM 1661 C C . ALA B 1 8 ? -24.438 -9.359 8.516 1 24.55 8 ALA B C 1
ATOM 1663 O O . ALA B 1 8 ? -24.609 -9.883 7.414 1 24.55 8 ALA B O 1
ATOM 1664 N N . ALA B 1 9 ? -24.703 -8.102 8.547 1 24.78 9 ALA B N 1
ATOM 1665 C CA . ALA B 1 9 ? -24.422 -7.113 7.512 1 24.78 9 ALA B CA 1
ATOM 1666 C C . ALA B 1 9 ? -22.953 -7.18 7.07 1 24.78 9 ALA B C 1
ATOM 1668 O O . ALA B 1 9 ? -22.047 -6.953 7.871 1 24.78 9 ALA B O 1
ATOM 1669 N N . ILE B 1 10 ? -22.672 -8.125 6.348 1 25.58 10 ILE B N 1
ATOM 1670 C CA . ILE B 1 10 ? -21.344 -8.125 5.723 1 25.58 10 ILE B CA 1
ATOM 1671 C C . ILE B 1 10 ? -21.156 -6.848 4.914 1 25.58 10 ILE B C 1
ATOM 1673 O O . ILE B 1 10 ? -21.859 -6.617 3.924 1 25.58 10 ILE B O 1
ATOM 1677 N N . ALA B 1 11 ? -20.891 -5.734 5.562 1 25.52 11 ALA B N 1
ATOM 1678 C CA . ALA B 1 11 ? -20.531 -4.484 4.906 1 25.52 11 ALA B CA 1
ATOM 1679 C C . ALA B 1 11 ? -19.516 -4.727 3.783 1 25.52 11 ALA B C 1
ATOM 1681 O O . ALA B 1 11 ? -18.469 -5.332 4.004 1 25.52 11 ALA B O 1
ATOM 1682 N N . LEU B 1 12 ? -19.969 -4.875 2.633 1 26.44 12 LEU B N 1
ATOM 1683 C CA . LEU B 1 12 ? -19.25 -4.77 1.375 1 26.44 12 LEU B CA 1
ATOM 1684 C C . LEU B 1 12 ? -18.188 -3.678 1.453 1 26.44 12 LEU B C 1
ATOM 1686 O O . LEU B 1 12 ? -18.516 -2.5 1.626 1 26.44 12 LEU B O 1
ATOM 1690 N N . LEU B 1 13 ? -17.125 -3.99 2.223 1 28.84 13 LEU B N 1
ATOM 1691 C CA . LEU B 1 13 ? -16 -3.061 2.105 1 28.84 13 LEU B CA 1
ATOM 1692 C C . LEU B 1 13 ? -15.781 -2.65 0.653 1 28.84 13 LEU B C 1
ATOM 1694 O O . LEU B 1 13 ? -15.57 -3.504 -0.213 1 28.84 13 LEU B O 1
ATOM 1698 N N . GLY B 1 14 ? -16.547 -1.783 0.108 1 28.61 14 GLY B N 1
ATOM 1699 C CA . GLY B 1 14 ? -16.203 -1.023 -1.085 1 28.61 14 GLY B CA 1
ATOM 1700 C C . GLY B 1 14 ? -14.719 -0.979 -1.362 1 28.61 14 GLY B C 1
ATOM 1701 O O . GLY B 1 14 ? -13.906 -1.105 -0.443 1 28.61 14 GLY B O 1
ATOM 1702 N N . SER B 1 15 ? -14.305 -1.593 -2.506 1 29.94 15 SER B N 1
ATOM 1703 C CA . SER B 1 15 ? -13 -1.416 -3.148 1 29.94 15 SER B CA 1
ATOM 1704 C C . SER B 1 15 ? -12.445 -0.023 -2.885 1 29.94 15 SER B C 1
ATOM 1706 O O . SER B 1 15 ? -12.844 0.946 -3.533 1 29.94 15 SER B O 1
ATOM 1708 N N . ALA B 1 16 ? -12.547 0.491 -1.765 1 32.03 16 ALA B N 1
ATOM 1709 C CA . ALA B 1 16 ? -11.656 1.646 -1.67 1 32.03 16 ALA B CA 1
ATOM 1710 C C . ALA B 1 16 ? -10.305 1.35 -2.312 1 32.03 16 ALA B C 1
ATOM 1712 O O . ALA B 1 16 ? -9.531 0.535 -1.803 1 32.03 16 ALA B O 1
ATOM 1713 N N . GLY B 1 17 ? -10.25 0.934 -3.59 1 34.38 17 GLY B N 1
ATOM 1714 C CA . GLY B 1 17 ? -8.938 1.097 -4.191 1 34.38 17 GLY B CA 1
ATOM 1715 C C . GLY B 1 17 ? -8.016 1.996 -3.389 1 34.38 17 GLY B C 1
ATOM 1716 O O . GLY B 1 17 ? -8.477 2.936 -2.736 1 34.38 17 GLY B O 1
ATOM 1717 N N . ALA B 1 18 ? -7.043 1.427 -2.744 1 39.03 18 ALA B N 1
ATOM 1718 C CA . ALA B 1 18 ? -5.945 2.33 -2.408 1 39.03 18 ALA B CA 1
ATOM 1719 C C . ALA B 1 18 ? -5.84 3.465 -3.422 1 39.03 18 ALA B C 1
ATOM 1721 O O . ALA B 1 18 ? -5.102 3.359 -4.402 1 39.03 18 ALA B O 1
ATOM 1722 N N . ALA B 1 19 ? -6.746 3.684 -4.223 1 38.12 19 ALA B N 1
ATOM 1723 C CA . ALA B 1 19 ? -6.496 5.043 -4.699 1 38.12 19 ALA B CA 1
ATOM 1724 C C . ALA B 1 19 ? -5.883 5.902 -3.6 1 38.12 19 ALA B C 1
ATOM 1726 O O . ALA B 1 19 ? -6.488 6.094 -2.541 1 38.12 19 ALA B O 1
ATOM 1727 N N . GLN B 1 20 ? -4.664 5.535 -3.42 1 50.59 20 GLN B N 1
ATOM 1728 C CA . GLN B 1 20 ? -4.012 6.551 -2.598 1 50.59 20 GLN B CA 1
ATOM 1729 C C . GLN B 1 20 ? -4.715 7.898 -2.729 1 50.59 20 GLN B C 1
ATOM 1731 O O . GLN B 1 20 ? -4.875 8.414 -3.838 1 50.59 20 GLN B O 1
ATOM 1736 N N . ALA B 1 21 ? -5.656 8.023 -1.799 1 75.38 21 ALA B N 1
ATOM 1737 C CA . ALA B 1 21 ? -6.336 9.312 -1.728 1 75.38 21 ALA B CA 1
ATOM 1738 C C . ALA B 1 21 ? -5.332 10.453 -1.567 1 75.38 21 ALA B C 1
ATOM 1740 O O . ALA B 1 21 ? -4.223 10.25 -1.063 1 75.38 21 ALA B O 1
ATOM 1741 N N . HIS B 1 22 ? -5.543 11.43 -2.215 1 94.38 22 HIS B N 1
ATOM 1742 C CA . HIS B 1 22 ? -4.805 12.68 -2.084 1 94.38 22 HIS B CA 1
ATOM 1743 C C . HIS B 1 22 ? -4.582 13.039 -0.619 1 94.38 22 HIS B C 1
ATOM 1745 O O . HIS B 1 22 ? -5.387 12.68 0.243 1 94.38 22 HIS B O 1
ATOM 1751 N N . PHE B 1 23 ? -3.459 13.492 -0.359 1 97.75 23 PHE B N 1
ATOM 1752 C CA . PHE B 1 23 ? -3.197 14.094 0.944 1 97.75 23 PHE B CA 1
ATOM 1753 C C . PHE B 1 23 ? -2.398 15.383 0.795 1 97.75 23 PHE B C 1
ATOM 1755 O O . PHE B 1 23 ? -1.924 15.703 -0.297 1 97.75 23 PHE B O 1
ATOM 1762 N N . VAL B 1 24 ? -2.371 16.125 1.931 1 98.62 24 VAL B N 1
ATOM 1763 C CA . VAL B 1 24 ? -1.52 17.312 2.037 1 98.62 24 VAL B CA 1
ATOM 1764 C C . VAL B 1 24 ? -0.178 16.922 2.656 1 98.62 24 VAL B C 1
ATOM 1766 O O . VAL B 1 24 ? -0.13 16.156 3.621 1 98.62 24 VAL B O 1
ATOM 1769 N N . TRP B 1 25 ? 0.948 17.453 2.088 1 98.88 25 TRP B N 1
ATOM 1770 C CA . TRP B 1 25 ? 2.232 17.297 2.766 1 98.88 25 TRP B CA 1
ATOM 1771 C C . TRP B 1 25 ? 3.053 18.578 2.668 1 98.88 25 TRP B C 1
ATOM 1773 O O . TRP B 1 25 ? 2.756 19.453 1.85 1 98.88 25 TRP B O 1
ATOM 1783 N N . LEU B 1 26 ? 3.994 18.719 3.623 1 98.88 26 LEU B N 1
ATOM 1784 C CA . LEU B 1 26 ? 4.91 19.859 3.676 1 98.88 26 LEU B CA 1
ATOM 1785 C C . LEU B 1 26 ? 6.324 19.422 3.301 1 98.88 26 LEU B C 1
ATOM 1787 O O . LEU B 1 26 ? 6.797 18.375 3.734 1 98.88 26 LEU B O 1
ATOM 1791 N N . GLU B 1 27 ? 6.922 20.234 2.49 1 98.31 27 GLU B N 1
ATOM 1792 C CA . GLU B 1 27 ? 8.336 20.047 2.193 1 98.31 27 GLU B CA 1
ATOM 1793 C C . GLU B 1 27 ? 9.148 21.281 2.625 1 98.31 27 GLU B C 1
ATOM 1795 O O . GLU B 1 27 ? 8.703 22.406 2.465 1 98.31 27 GLU B O 1
ATOM 1800 N N . ARG B 1 28 ? 10.227 20.922 3.203 1 94.75 28 ARG B N 1
ATOM 1801 C CA . ARG B 1 28 ? 11.141 21.969 3.635 1 94.75 28 ARG B CA 1
ATOM 1802 C C . ARG B 1 28 ? 12.586 21.594 3.336 1 94.75 28 ARG B C 1
ATOM 1804 O O . ARG B 1 28 ? 12.992 20.453 3.537 1 94.75 28 ARG B O 1
ATOM 1811 N N . ALA B 1 29 ? 13.234 22.547 2.777 1 87.56 29 ALA B N 1
ATOM 1812 C CA . ALA B 1 29 ? 14.688 22.406 2.676 1 87.56 29 ALA B CA 1
ATOM 1813 C C . ALA B 1 29 ? 15.383 22.953 3.916 1 87.56 29 ALA B C 1
ATOM 1815 O O . ALA B 1 29 ? 15.328 24.156 4.18 1 87.56 29 ALA B O 1
ATOM 1816 N N . ASP B 1 30 ? 15.945 22.078 4.641 1 84.06 30 ASP B N 1
ATOM 1817 C CA . ASP B 1 30 ? 16.688 22.484 5.832 1 84.06 30 ASP B CA 1
ATOM 1818 C C . ASP B 1 30 ? 15.82 23.359 6.746 1 84.06 30 ASP B C 1
ATOM 1820 O O . ASP B 1 30 ? 14.742 22.938 7.18 1 84.06 30 ASP B O 1
ATOM 1824 N N . GLN B 1 31 ? 16.297 24.547 6.941 1 86.94 31 GLN B N 1
ATOM 1825 C CA . GLN B 1 31 ? 15.617 25.453 7.867 1 86.94 31 GLN B CA 1
ATOM 1826 C C . GLN B 1 31 ? 14.891 26.562 7.117 1 86.94 31 GLN B C 1
ATOM 1828 O O . GLN B 1 31 ? 14.664 27.641 7.664 1 86.94 31 GLN B O 1
ATOM 1833 N N . GLY B 1 32 ? 14.523 26.234 5.867 1 91.5 32 GLY B N 1
ATOM 1834 C CA . GLY B 1 32 ? 13.898 27.25 5.031 1 91.5 32 GLY B CA 1
ATOM 1835 C C . GLY B 1 32 ? 12.383 27.203 5.059 1 91.5 32 GLY B C 1
ATOM 1836 O O . GLY B 1 32 ? 11.789 26.641 5.984 1 91.5 32 GLY B O 1
ATOM 1837 N N . ALA B 1 33 ? 11.805 27.906 4.141 1 96.12 33 ALA B N 1
ATOM 1838 C CA . ALA B 1 33 ? 10.352 28 4.012 1 96.12 33 ALA B CA 1
ATOM 1839 C C . ALA B 1 33 ? 9.734 26.625 3.789 1 96.12 33 ALA B C 1
ATOM 1841 O O . ALA B 1 33 ? 10.414 25.688 3.355 1 96.12 33 ALA B O 1
ATOM 1842 N N . ALA B 1 34 ? 8.477 26.531 4.195 1 98.12 34 ALA B N 1
ATOM 1843 C CA . ALA B 1 34 ? 7.727 25.297 3.988 1 98.12 34 ALA B CA 1
ATOM 1844 C C . ALA B 1 34 ? 6.777 25.422 2.803 1 98.12 34 ALA B C 1
ATOM 1846 O O . ALA B 1 34 ? 6.051 26.422 2.686 1 98.12 34 ALA B O 1
ATOM 1847 N N . LYS B 1 35 ? 6.84 24.438 1.947 1 98.56 35 LYS B N 1
ATOM 1848 C CA . LYS B 1 35 ? 5.906 24.375 0.827 1 98.56 35 LYS B CA 1
ATOM 1849 C C . LYS B 1 35 ? 4.844 23.312 1.044 1 98.56 35 LYS B C 1
ATOM 1851 O O . LYS B 1 35 ? 5.168 22.156 1.367 1 98.56 35 LYS B O 1
ATOM 1856 N N . ALA B 1 36 ? 3.586 23.719 0.895 1 98.88 36 ALA B N 1
ATOM 1857 C CA . ALA B 1 36 ? 2.459 22.797 1.029 1 98.88 36 ALA B CA 1
ATOM 1858 C C . ALA B 1 36 ? 1.998 22.297 -0.334 1 98.88 36 ALA B C 1
ATOM 1860 O O . ALA B 1 36 ? 1.814 23.078 -1.267 1 98.88 36 ALA B O 1
ATOM 1861 N N . TYR B 1 37 ? 1.841 21.031 -0.415 1 98.81 37 TYR B N 1
ATOM 1862 C CA . TYR B 1 37 ? 1.379 20.359 -1.623 1 98.81 37 TYR B CA 1
ATOM 1863 C C . TYR B 1 37 ? 0.131 19.531 -1.343 1 98.81 37 TYR B C 1
ATOM 1865 O O . TYR B 1 37 ? -0.152 19.188 -0.191 1 98.81 37 TYR B O 1
ATOM 1873 N N . PHE B 1 38 ? -0.672 19.281 -2.373 1 98.56 38 PHE B N 1
ATOM 1874 C CA . PHE B 1 38 ? -1.806 18.375 -2.357 1 98.56 38 PHE B CA 1
ATOM 1875 C C . PHE B 1 38 ? -1.746 17.422 -3.543 1 98.56 38 PHE B C 1
ATOM 1877 O O . PHE B 1 38 ? -1.474 17.828 -4.672 1 98.56 38 PHE B O 1
ATOM 1884 N N . GLY B 1 39 ? -1.872 16.172 -3.281 1 97.94 39 GLY B N 1
ATOM 1885 C CA . GLY B 1 39 ? -1.801 15.188 -4.344 1 97.94 39 GLY B CA 1
ATOM 1886 C C . GLY B 1 39 ? -1.333 13.828 -3.859 1 97.94 39 GLY B C 1
ATOM 1887 O O . GLY B 1 39 ? -1.759 13.359 -2.803 1 97.94 39 GLY B O 1
ATOM 1888 N N . GLU B 1 40 ? -0.666 13.156 -4.684 1 96.94 40 GLU B N 1
ATOM 1889 C CA . GLU B 1 40 ? -0.106 11.828 -4.422 1 96.94 40 GLU B CA 1
ATOM 1890 C C . GLU B 1 40 ? 1.415 11.844 -4.543 1 96.94 40 GLU B C 1
ATOM 1892 O O . GLU B 1 40 ? 1.956 11.75 -5.648 1 96.94 40 GLU B O 1
ATOM 1897 N N . TRP B 1 41 ? 2.09 11.812 -3.414 1 97.81 41 TRP B N 1
ATOM 1898 C CA . TRP B 1 41 ? 3.533 12.039 -3.395 1 97.81 41 TRP B CA 1
ATOM 1899 C C . TRP B 1 41 ? 4.258 10.961 -4.191 1 97.81 41 TRP B C 1
ATOM 1901 O O . TRP B 1 41 ? 5.121 11.266 -5.02 1 97.81 41 TRP B O 1
ATOM 1911 N N . ALA B 1 42 ? 3.869 9.734 -4.02 1 96.19 42 ALA B N 1
ATOM 1912 C CA . ALA B 1 42 ? 4.594 8.609 -4.605 1 96.19 42 ALA B CA 1
ATOM 1913 C C . ALA B 1 42 ? 4.395 8.555 -6.117 1 96.19 42 ALA B C 1
ATOM 1915 O O . ALA B 1 42 ? 5.176 7.922 -6.832 1 96.19 42 ALA B O 1
ATOM 1916 N N . ASP B 1 43 ? 3.371 9.227 -6.621 1 94.44 43 ASP B N 1
ATOM 1917 C CA . ASP B 1 43 ? 3.064 9.211 -8.047 1 94.44 43 ASP B CA 1
ATOM 1918 C C . ASP B 1 43 ? 3.494 10.516 -8.719 1 94.44 43 ASP B C 1
ATOM 1920 O O . ASP B 1 43 ? 3.145 10.773 -9.875 1 94.44 43 ASP B O 1
ATOM 1924 N N . ASP B 1 44 ? 4.109 11.352 -7.965 1 96 44 ASP B N 1
ATOM 1925 C CA . ASP B 1 44 ? 4.547 12.664 -8.438 1 96 44 ASP B CA 1
ATOM 1926 C C . ASP B 1 44 ? 3.363 13.484 -8.953 1 96 44 ASP B C 1
ATOM 1928 O O . ASP B 1 44 ? 3.479 14.18 -9.961 1 96 44 ASP B O 1
ATOM 1932 N N . LEU B 1 45 ? 2.289 13.242 -8.281 1 96.5 45 LEU B N 1
ATOM 1933 C CA . LEU B 1 45 ? 1.102 14.016 -8.609 1 96.5 45 LEU B CA 1
ATOM 1934 C C . LEU B 1 45 ? 0.918 15.172 -7.633 1 96.5 45 LEU B C 1
ATOM 1936 O O . LEU B 1 45 ? 0.704 14.953 -6.438 1 96.5 45 LEU B O 1
ATOM 1940 N N . ARG B 1 46 ? 1.026 16.406 -8.172 1 98.19 46 ARG B N 1
ATOM 1941 C CA . ARG B 1 46 ? 0.766 17.641 -7.43 1 98.19 46 ARG B CA 1
ATOM 1942 C C . ARG B 1 46 ? -0.382 18.422 -8.055 1 98.19 46 ARG B C 1
ATOM 1944 O O . ARG B 1 46 ? -0.314 18.797 -9.227 1 98.19 46 ARG B O 1
ATOM 1951 N N . GLU B 1 47 ? -1.336 18.609 -7.289 1 98.25 47 GLU B N 1
ATOM 1952 C CA . GLU B 1 47 ? -2.471 19.375 -7.785 1 98.25 47 GLU B CA 1
ATOM 1953 C C . GLU B 1 47 ? -2.111 20.859 -7.934 1 98.25 47 GLU B C 1
ATOM 1955 O O . GLU B 1 47 ? -1.274 21.375 -7.191 1 98.25 47 GLU B O 1
ATOM 1960 N N . LYS B 1 48 ? -2.822 21.422 -8.758 1 98.56 48 LYS B N 1
ATOM 1961 C CA . LYS B 1 48 ? -2.494 22.797 -9.117 1 98.56 48 LYS B CA 1
ATOM 1962 C C . LYS B 1 48 ? -3.154 23.797 -8.164 1 98.56 48 LYS B C 1
ATOM 1964 O O . LYS B 1 48 ? -4.254 23.547 -7.664 1 98.56 48 LYS B O 1
ATOM 1969 N N . ARG B 1 49 ? -2.459 24.891 -8.023 1 98 49 ARG B N 1
ATOM 1970 C CA . ARG B 1 49 ? -2.977 25.953 -7.168 1 98 49 ARG B CA 1
ATOM 1971 C C . ARG B 1 49 ? -4.293 26.5 -7.707 1 98 49 ARG B C 1
ATOM 1973 O O . ARG B 1 49 ? -5.191 26.844 -6.938 1 98 49 ARG B O 1
ATOM 1980 N N . ASP B 1 50 ? -4.441 26.594 -8.969 1 97.62 50 ASP B N 1
ATOM 1981 C CA . ASP B 1 50 ? -5.676 27.062 -9.594 1 97.62 50 ASP B CA 1
ATOM 1982 C C . ASP B 1 50 ? -6.664 25.906 -9.789 1 97.62 50 ASP B C 1
ATOM 1984 O O . ASP B 1 50 ? -7.66 26.062 -10.5 1 97.62 50 ASP B O 1
ATOM 1988 N N . GLY B 1 51 ? -6.438 24.875 -9.203 1 97.62 51 GLY B N 1
ATOM 1989 C CA . GLY B 1 51 ? -7.273 23.688 -9.203 1 97.62 51 GLY B CA 1
ATOM 1990 C C . GLY B 1 51 ? -7.562 23.156 -7.812 1 97.62 51 GLY B C 1
ATOM 1991 O O . GLY B 1 51 ? -8 23.906 -6.938 1 97.62 51 GLY B O 1
ATOM 1992 N N . LEU B 1 52 ? -7.277 21.859 -7.609 1 96.44 52 LEU B N 1
ATOM 1993 C CA . LEU B 1 52 ? -7.691 21.188 -6.387 1 96.44 52 LEU B CA 1
ATOM 1994 C C . LEU B 1 52 ? -6.875 21.672 -5.191 1 96.44 52 LEU B C 1
ATOM 1996 O O . LEU B 1 52 ? -7.379 21.719 -4.07 1 96.44 52 LEU B O 1
ATOM 2000 N N . LEU B 1 53 ? -5.645 22 -5.402 1 97.88 53 LEU B N 1
ATOM 2001 C CA . LEU B 1 53 ? -4.871 22.531 -4.285 1 97.88 53 LEU B CA 1
ATOM 2002 C C . LEU B 1 53 ? -5.531 23.781 -3.715 1 97.88 53 LEU B C 1
ATOM 2004 O O . LEU B 1 53 ? -5.668 23.906 -2.496 1 97.88 53 LEU B O 1
ATOM 2008 N N . GLY B 1 54 ? -5.875 24.656 -4.574 1 97.06 54 GLY B N 1
ATOM 2009 C CA . GLY B 1 54 ? -6.523 25.891 -4.129 1 97.06 54 GLY B CA 1
ATOM 2010 C C . GLY B 1 54 ? -7.867 25.641 -3.467 1 97.06 54 GLY B C 1
ATOM 2011 O O . GLY B 1 54 ? -8.242 26.344 -2.529 1 97.06 54 GLY B O 1
ATOM 2012 N N . LYS B 1 55 ? -8.539 24.641 -3.938 1 95.62 55 LYS B N 1
ATOM 2013 C CA . LYS B 1 55 ? -9.844 24.312 -3.389 1 95.62 55 LY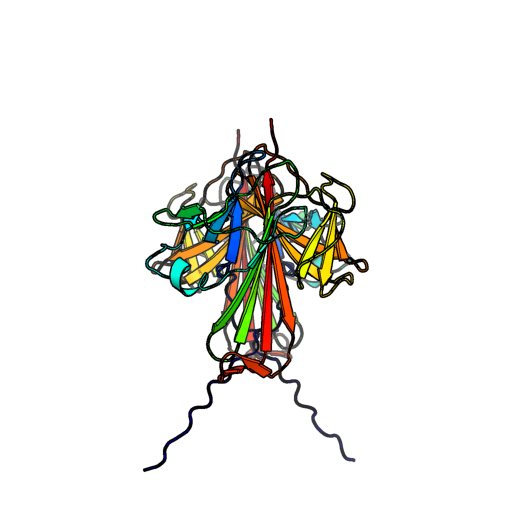S B CA 1
ATOM 2014 C C . LYS B 1 55 ? -9.719 23.672 -2.008 1 95.62 55 LYS B C 1
ATOM 2016 O O . LYS B 1 55 ? -10.617 23.797 -1.171 1 95.62 55 LYS B O 1
ATOM 2021 N N . VAL B 1 56 ? -8.664 23 -1.799 1 96.12 56 VAL B N 1
ATOM 2022 C CA . VAL B 1 56 ? -8.469 22.281 -0.545 1 96.12 56 VAL B CA 1
ATOM 2023 C C . VAL B 1 56 ? -7.801 23.203 0.477 1 96.12 56 VAL B C 1
ATOM 2025 O O . VAL B 1 56 ? -8.203 23.234 1.644 1 96.12 56 VAL B O 1
ATOM 2028 N N . LEU B 1 57 ? -6.781 23.891 0.031 1 96.62 57 LEU B N 1
ATOM 2029 C CA . LEU B 1 57 ? -6.066 24.797 0.932 1 96.62 57 LEU B CA 1
ATOM 2030 C C . LEU B 1 57 ? -6.68 26.188 0.91 1 96.62 57 LEU B C 1
ATOM 2032 O O . LEU B 1 57 ? -6.055 27.141 0.438 1 96.62 57 LEU B O 1
ATOM 2036 N N . VAL B 1 58 ? -7.797 26.359 1.54 1 94.12 58 VAL B N 1
ATOM 2037 C CA . VAL B 1 58 ? -8.539 27.609 1.512 1 94.12 58 VAL B CA 1
ATOM 2038 C C . VAL B 1 58 ? -8.023 28.547 2.607 1 94.12 58 VAL B C 1
ATOM 2040 O O . VAL B 1 58 ? -7.695 29.703 2.344 1 94.12 58 VAL B O 1
ATOM 2043 N N . ALA B 1 59 ? -7.957 28.078 3.832 1 93.94 59 ALA B N 1
ATOM 2044 C CA . ALA B 1 59 ? -7.477 28.859 4.973 1 93.94 59 ALA B CA 1
ATOM 2045 C C . ALA B 1 59 ? -6.723 27.969 5.961 1 93.94 59 ALA B C 1
ATOM 2047 O O . ALA B 1 59 ? -7.133 27.828 7.113 1 93.94 59 ALA B O 1
ATOM 2048 N N . PRO B 1 60 ? -5.648 27.438 5.441 1 97.94 60 PRO B N 1
ATOM 2049 C CA . PRO B 1 60 ? -4.906 26.578 6.355 1 97.94 60 PRO B CA 1
ATOM 2050 C C . PRO B 1 60 ? -4.316 27.328 7.543 1 97.94 60 PRO B C 1
ATOM 2052 O O . PRO B 1 60 ? -3.9 28.484 7.398 1 97.94 60 PRO B O 1
ATOM 2055 N N . VAL B 1 61 ? -4.324 26.688 8.695 1 98.25 61 VAL B N 1
ATOM 2056 C CA . VAL B 1 61 ? -3.539 27.172 9.828 1 98.25 61 VAL B CA 1
ATOM 2057 C C . VAL B 1 61 ? -2.158 26.516 9.812 1 98.25 61 VAL B C 1
ATOM 2059 O O . VAL B 1 61 ? -2.039 25.297 9.898 1 98.25 61 VAL B O 1
ATOM 2062 N N . VAL B 1 62 ? -1.151 27.328 9.625 1 98.75 62 VAL B N 1
ATOM 2063 C CA . VAL B 1 62 ? 0.225 26.844 9.609 1 98.75 62 VAL B CA 1
ATOM 2064 C C . VAL B 1 62 ? 1.002 27.453 10.773 1 98.75 62 VAL B C 1
ATOM 2066 O O . VAL B 1 62 ? 0.933 28.656 11.016 1 98.75 62 VAL B O 1
ATOM 2069 N N . THR B 1 63 ? 1.705 26.625 11.555 1 98.31 63 THR B N 1
ATOM 2070 C CA . THR B 1 63 ? 2.43 27.109 12.727 1 98.31 63 THR B CA 1
ATOM 2071 C C . THR B 1 63 ? 3.869 26.594 12.719 1 98.31 63 THR B C 1
ATOM 2073 O O . THR B 1 63 ? 4.148 25.516 12.211 1 98.31 63 THR B O 1
ATOM 2076 N N . GLY B 1 64 ? 4.734 27.391 13.273 1 96.31 64 GLY B N 1
ATOM 2077 C CA . GLY B 1 64 ? 6.113 27 13.492 1 96.31 64 GLY B CA 1
ATOM 2078 C C . GLY B 1 64 ? 6.336 26.344 14.852 1 96.31 64 GLY B C 1
ATOM 2079 O O . GLY B 1 64 ? 5.379 25.969 15.531 1 96.31 64 GLY B O 1
ATOM 2080 N N . ALA B 1 65 ? 7.613 26.156 15.125 1 90.19 65 ALA B N 1
ATOM 2081 C CA . ALA B 1 65 ? 8.008 25.469 16.359 1 90.19 65 ALA B CA 1
ATOM 2082 C C . ALA B 1 65 ? 7.504 26.203 17.594 1 90.19 65 ALA B C 1
ATOM 2084 O O . ALA B 1 65 ? 7.191 25.594 18.609 1 90.19 65 ALA B O 1
ATOM 2085 N N . ASP B 1 66 ? 7.344 27.469 17.484 1 91.06 66 ASP B N 1
ATOM 2086 C CA . ASP B 1 66 ? 6.941 28.297 18.609 1 91.06 66 ASP B CA 1
ATOM 2087 C C . ASP B 1 66 ? 5.418 28.359 18.734 1 91.06 66 ASP B C 1
ATOM 2089 O O . ASP B 1 66 ? 4.887 29 19.641 1 91.06 66 ASP B O 1
ATOM 2093 N N . GLY B 1 67 ? 4.805 27.75 17.797 1 92.56 67 GLY B N 1
ATOM 2094 C CA . GLY B 1 67 ? 3.35 27.719 17.828 1 92.56 67 GLY B CA 1
ATOM 2095 C C . GLY B 1 67 ? 2.711 28.922 17.172 1 92.56 67 GLY B C 1
ATOM 2096 O O . GLY B 1 67 ? 1.485 29 17.062 1 92.56 67 GLY B O 1
ATOM 2097 N N . LYS B 1 68 ? 3.514 29.812 16.781 1 94.12 68 LYS B N 1
ATOM 2098 C CA . LYS B 1 68 ? 2.969 31.016 16.141 1 94.12 68 LYS B CA 1
ATOM 2099 C C . LYS B 1 68 ? 2.547 30.719 14.711 1 94.12 68 LYS B C 1
ATOM 2101 O O . LYS B 1 68 ? 3.229 29.984 13.992 1 94.12 68 LYS B O 1
ATOM 2106 N N . ALA B 1 69 ? 1.533 31.484 14.336 1 96.5 69 ALA B N 1
ATOM 2107 C CA . ALA B 1 69 ? 1.01 31.328 12.984 1 96.5 69 ALA B CA 1
ATOM 2108 C C . ALA B 1 69 ? 1.984 31.875 11.945 1 96.5 69 ALA B C 1
ATOM 2110 O O . ALA B 1 69 ? 2.598 32.938 12.164 1 96.5 69 ALA B O 1
ATOM 2111 N N . LEU B 1 70 ? 2.062 31.109 10.852 1 97.12 70 LEU B N 1
ATOM 2112 C CA . LEU B 1 70 ? 2.859 31.531 9.711 1 97.12 70 LEU B CA 1
ATOM 2113 C C . LEU B 1 70 ? 1.961 31.984 8.562 1 97.12 70 LEU B C 1
ATOM 2115 O O . LEU B 1 70 ? 0.935 31.344 8.289 1 97.12 70 LEU B O 1
ATOM 2119 N N . LYS B 1 71 ? 2.375 33.062 7.965 1 93.94 71 LYS B N 1
ATOM 2120 C CA . LYS B 1 71 ? 1.639 33.531 6.797 1 93.94 71 LYS B CA 1
ATOM 2121 C C . LYS B 1 71 ? 2.211 32.969 5.508 1 93.94 71 LYS B C 1
ATOM 2123 O O . LYS B 1 71 ? 3.402 32.656 5.438 1 93.94 71 LYS B O 1
ATOM 2128 N N . ALA B 1 72 ? 1.281 32.875 4.523 1 96.44 72 ALA B N 1
ATOM 2129 C CA . ALA B 1 72 ? 1.771 32.531 3.191 1 96.44 72 ALA B CA 1
ATOM 2130 C C . ALA B 1 72 ? 2.742 33.594 2.672 1 96.44 72 ALA B C 1
ATOM 2132 O O . ALA B 1 72 ? 2.469 34.781 2.764 1 96.44 72 ALA B O 1
ATOM 2133 N N . SER B 1 73 ? 3.832 33.094 2.199 1 96.56 73 SER B N 1
ATOM 2134 C CA . SER B 1 73 ? 4.875 34.031 1.758 1 96.56 73 SER B CA 1
ATOM 2135 C C . SER B 1 73 ? 5 34.031 0.238 1 96.56 73 SER B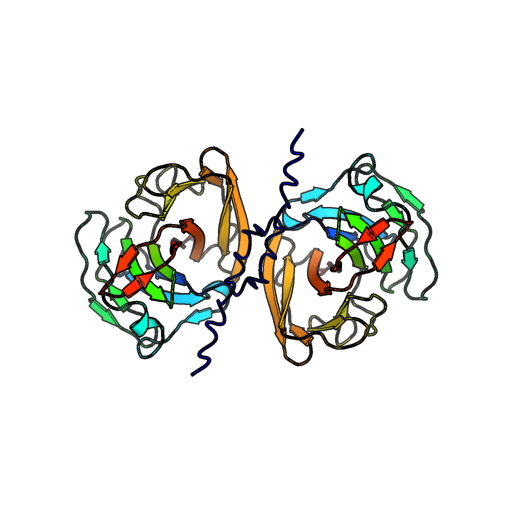 C 1
ATOM 2137 O O . SER B 1 73 ? 5.547 34.969 -0.34 1 96.56 73 SER B O 1
ATOM 2139 N N . ALA B 1 74 ? 4.688 33 -0.389 1 96.69 74 ALA B N 1
ATOM 2140 C CA . ALA B 1 74 ? 4.73 32.844 -1.84 1 96.69 74 ALA B CA 1
ATOM 2141 C C . ALA B 1 74 ? 3.844 31.672 -2.287 1 96.69 74 ALA B C 1
ATOM 2143 O O . ALA B 1 74 ? 3.266 30.969 -1.457 1 96.69 74 ALA B O 1
ATOM 2144 N N . GLU B 1 75 ? 3.631 31.594 -3.604 1 97.19 75 GLU B N 1
ATOM 2145 C CA . GLU B 1 75 ? 2.949 30.438 -4.184 1 97.19 75 GLU B CA 1
ATOM 2146 C C . GLU B 1 75 ? 3.535 30.078 -5.547 1 97.19 75 GLU B C 1
ATOM 2148 O O . GLU B 1 75 ? 4.117 30.938 -6.223 1 97.19 75 GLU B O 1
ATOM 2153 N N . GLY B 1 76 ? 3.412 28.906 -5.883 1 97.88 76 GLY B N 1
ATOM 2154 C CA . GLY B 1 76 ? 3.76 28.406 -7.203 1 97.88 76 GLY B CA 1
ATOM 2155 C C . GLY B 1 76 ? 2.592 27.766 -7.926 1 97.88 76 GLY B C 1
ATOM 2156 O O . GLY B 1 76 ? 1.447 27.859 -7.477 1 97.88 76 GLY B O 1
ATOM 2157 N N . ALA B 1 77 ? 2.939 27.172 -9.086 1 98.44 77 ALA B N 1
ATOM 2158 C CA . ALA B 1 77 ? 1.905 26.516 -9.875 1 98.44 77 ALA B CA 1
ATOM 2159 C C . ALA B 1 77 ? 1.219 25.406 -9.086 1 98.44 77 ALA B C 1
ATOM 2161 O O . ALA B 1 77 ? 0.029 25.141 -9.273 1 98.44 77 ALA B O 1
ATOM 2162 N N . ASP B 1 78 ? 2.006 24.781 -8.141 1 98.75 78 ASP B N 1
ATOM 2163 C CA . ASP B 1 78 ? 1.443 23.609 -7.492 1 98.75 78 ASP B CA 1
ATOM 2164 C C . ASP B 1 78 ? 1.763 23.594 -5.996 1 98.75 78 ASP B C 1
ATOM 2166 O O . ASP B 1 78 ? 1.829 22.531 -5.379 1 98.75 78 ASP B O 1
ATOM 2170 N N . PHE B 1 79 ? 2.057 24.781 -5.426 1 98.62 79 PHE B N 1
ATOM 2171 C CA . PHE B 1 79 ? 2.326 24.812 -3.994 1 98.62 79 PHE B CA 1
ATOM 2172 C C . PHE B 1 79 ? 2.006 26.172 -3.408 1 98.62 79 PHE B C 1
ATOM 2174 O O . PHE B 1 79 ? 1.865 27.156 -4.145 1 98.62 79 PHE B O 1
ATOM 2181 N N . VAL B 1 80 ? 1.784 26.203 -2.102 1 98.5 80 VAL B N 1
ATOM 2182 C CA . VAL B 1 80 ? 1.756 27.422 -1.283 1 98.5 80 VAL B CA 1
ATOM 2183 C C . VAL B 1 80 ? 2.938 27.422 -0.317 1 98.5 80 VAL B C 1
ATOM 2185 O O . VAL B 1 80 ? 3.242 26.391 0.3 1 98.5 80 VAL B O 1
ATOM 2188 N N . GLU B 1 81 ? 3.592 28.531 -0.253 1 98.25 81 GLU B N 1
ATOM 2189 C CA . GLU B 1 81 ? 4.797 28.625 0.567 1 98.25 81 GLU B CA 1
ATOM 2190 C C . GLU B 1 81 ? 4.535 29.422 1.84 1 98.25 81 GLU B C 1
ATOM 2192 O O . GLU B 1 81 ? 3.857 30.453 1.806 1 98.25 81 GLU B O 1
ATOM 2197 N N . PHE B 1 82 ? 5.086 29 2.938 1 98.25 82 PHE B N 1
ATOM 2198 C CA . PHE B 1 82 ? 4.973 29.672 4.23 1 98.25 82 PHE B CA 1
ATOM 2199 C C . PHE B 1 82 ? 6.352 30 4.789 1 98.25 82 PHE B C 1
ATOM 2201 O O . PHE B 1 82 ? 7.273 29.188 4.699 1 98.25 82 PHE B O 1
ATOM 2208 N N . ALA B 1 83 ? 6.422 31.109 5.43 1 95.56 83 ALA B N 1
ATOM 2209 C CA . ALA B 1 83 ? 7.707 31.672 5.836 1 95.56 83 ALA B CA 1
ATOM 2210 C C . ALA B 1 83 ? 8.188 31.047 7.148 1 95.56 83 ALA B C 1
ATOM 2212 O O . ALA B 1 83 ? 8.414 31.766 8.125 1 95.56 83 ALA B O 1
ATOM 2213 N N . ALA B 1 84 ? 8.492 29.812 7.086 1 95.12 84 ALA B N 1
ATOM 2214 C CA . ALA B 1 84 ? 9.078 29.141 8.242 1 95.12 84 ALA B CA 1
ATOM 2215 C C . ALA B 1 84 ? 10.586 29.359 8.305 1 95.12 84 ALA B C 1
ATOM 2217 O O . ALA B 1 84 ? 11.227 29.594 7.273 1 95.12 84 ALA B O 1
ATOM 2218 N N . SER B 1 85 ? 11.039 29.375 9.523 1 91.56 85 SER B N 1
ATOM 2219 C CA . SER B 1 85 ? 12.484 29.453 9.75 1 91.56 85 SER B CA 1
ATOM 2220 C C . SER B 1 85 ? 12.891 28.688 11 1 91.56 85 SER B C 1
ATOM 2222 O O . SER B 1 85 ? 12.039 28.312 11.812 1 91.56 85 SER B O 1
ATOM 2224 N N . GLY B 1 86 ? 14.242 28.375 11.023 1 90.62 86 GLY B N 1
ATOM 2225 C CA . GLY B 1 86 ? 14.766 27.672 12.188 1 90.62 86 GLY B CA 1
ATOM 2226 C C . GLY B 1 86 ? 14.641 26.156 12.086 1 90.62 86 GLY B C 1
ATOM 2227 O O . GLY B 1 86 ? 14.117 25.641 11.094 1 90.62 86 GLY B O 1
ATOM 2228 N N . LYS B 1 87 ? 15.086 25.406 13.078 1 88.88 87 LYS B N 1
ATOM 2229 C CA . LYS B 1 87 ? 15.188 23.953 13.055 1 88.88 87 LYS B CA 1
ATOM 2230 C C . LYS B 1 87 ? 13.875 23.297 13.492 1 88.88 87 LYS B C 1
ATOM 2232 O O . LYS B 1 87 ? 13.672 22.094 13.305 1 88.88 87 LYS B O 1
ATOM 2237 N N . GLY B 1 88 ? 13.031 24.016 13.922 1 94.38 88 GLY B N 1
ATOM 2238 C CA . GLY B 1 88 ? 11.82 23.453 14.492 1 94.38 88 GLY B CA 1
ATOM 2239 C C . GLY B 1 88 ? 10.836 22.969 13.438 1 94.38 88 GLY B C 1
ATOM 2240 O O . GLY B 1 88 ? 10.945 23.344 12.266 1 94.38 88 GLY B O 1
ATOM 2241 N N . ASP B 1 89 ? 9.898 22.109 13.852 1 97.75 89 ASP B N 1
ATOM 2242 C CA . ASP B 1 89 ? 8.922 21.531 12.938 1 97.75 89 ASP B CA 1
ATOM 2243 C C . ASP B 1 89 ? 7.879 22.578 12.523 1 97.75 89 ASP B C 1
ATOM 2245 O O . ASP B 1 89 ? 7.621 23.531 13.25 1 97.75 89 ASP B O 1
ATOM 2249 N N . VAL B 1 90 ? 7.355 22.375 11.352 1 98.44 90 VAL B N 1
ATOM 2250 C CA . VAL B 1 90 ? 6.238 23.172 10.828 1 98.44 90 VAL B CA 1
ATOM 2251 C C . VAL B 1 90 ? 5.008 22.281 10.688 1 98.44 90 VAL B C 1
ATOM 2253 O O . VAL B 1 90 ? 5.109 21.125 10.25 1 98.44 90 VAL B O 1
ATOM 2256 N N . ARG B 1 91 ? 3.84 22.797 11.07 1 98.69 91 ARG B N 1
ATOM 2257 C CA . ARG B 1 91 ? 2.592 22.047 10.984 1 98.69 91 ARG B CA 1
ATOM 2258 C C . ARG B 1 91 ? 1.542 22.812 10.188 1 98.69 91 ARG B C 1
ATOM 2260 O O . ARG B 1 91 ? 1.498 24.047 10.227 1 98.69 91 ARG B O 1
ATOM 2267 N N . LEU B 1 92 ? 0.738 22.078 9.5 1 98.88 92 LEU B N 1
ATOM 2268 C CA . LEU B 1 92 ? -0.414 22.594 8.766 1 98.88 92 LEU B CA 1
ATOM 2269 C C . LEU B 1 92 ? -1.68 21.828 9.141 1 98.88 92 LEU B C 1
ATOM 2271 O O . LEU B 1 92 ? -1.654 20.594 9.266 1 98.88 92 LEU B O 1
ATOM 2275 N N . SER B 1 93 ? -2.76 22.562 9.375 1 98.69 93 SER B N 1
ATOM 2276 C CA . SER B 1 93 ? -4.09 22.016 9.609 1 98.69 93 SER B CA 1
ATOM 2277 C C . SER B 1 93 ? -5.125 22.656 8.703 1 98.69 93 SER B C 1
ATOM 2279 O O . SER B 1 93 ? -5.203 23.891 8.609 1 98.69 93 SER B O 1
ATOM 2281 N N . GLN B 1 94 ? -5.91 21.797 8.031 1 98 94 GLN B N 1
ATOM 2282 C CA . GLN B 1 94 ? -6.926 22.297 7.113 1 98 94 GLN B CA 1
ATOM 2283 C C . GLN B 1 94 ? -8.141 21.375 7.074 1 98 94 GLN B C 1
ATOM 2285 O O . GLN B 1 94 ? -8.055 20.25 6.574 1 98 94 GLN B O 1
ATOM 2290 N N . PRO B 1 95 ? -9.25 21.828 7.57 1 96.5 95 PRO B N 1
ATOM 2291 C CA . PRO B 1 95 ? -10.5 21.094 7.328 1 96.5 95 PRO B CA 1
ATOM 2292 C C . PRO B 1 95 ? -11.141 21.469 5.996 1 96.5 95 PRO B C 1
ATOM 2294 O O . PRO B 1 95 ? -11.062 22.625 5.566 1 96.5 95 PRO B O 1
ATOM 2297 N N . ILE B 1 96 ? -11.758 20.484 5.375 1 95.81 96 ILE B N 1
ATOM 2298 C CA . ILE B 1 96 ? -12.562 20.719 4.184 1 95.81 96 ILE B CA 1
ATOM 2299 C C . ILE B 1 96 ? -13.648 19.656 4.082 1 95.81 96 ILE B C 1
ATOM 2301 O O . ILE B 1 96 ? -13.391 18.469 4.32 1 95.81 96 ILE B O 1
ATOM 2305 N N . GLN B 1 97 ? -14.781 20.078 3.701 1 93.69 97 GLN B N 1
ATOM 2306 C CA . GLN B 1 97 ? -15.875 19.109 3.656 1 93.69 97 GLN B CA 1
ATOM 2307 C C . GLN B 1 97 ? -16.125 18.641 2.227 1 93.69 97 GLN B C 1
ATOM 2309 O O . GLN B 1 97 ? -16.188 19.453 1.301 1 93.69 97 GLN B O 1
ATOM 2314 N N . PHE B 1 98 ? -16.156 17.359 2.092 1 90.69 98 PHE B N 1
ATOM 2315 C CA . PHE B 1 98 ? -16.594 16.688 0.874 1 90.69 98 PHE B CA 1
ATOM 2316 C C . PHE B 1 98 ? -17.859 15.883 1.126 1 90.69 98 PHE B C 1
ATOM 2318 O O . PHE B 1 98 ? -17.812 14.836 1.773 1 90.69 98 PHE B O 1
ATOM 2325 N N . LYS B 1 99 ? -18.953 16.344 0.563 1 90.75 99 LYS B N 1
ATOM 2326 C CA . LYS B 1 99 ? -20.25 15.711 0.78 1 90.75 99 LYS B CA 1
ATOM 2327 C C . LYS B 1 99 ? -20.531 15.539 2.27 1 90.75 99 LYS B C 1
ATOM 2329 O O . LYS B 1 99 ? -20.531 16.516 3.023 1 90.75 99 LYS B O 1
ATOM 2334 N N . ASP B 1 100 ? -20.609 14.305 2.682 1 94.81 100 ASP B N 1
ATOM 2335 C CA . ASP B 1 100 ? -21.016 14.07 4.062 1 94.81 100 ASP B CA 1
ATOM 2336 C C . ASP B 1 100 ? -19.812 13.766 4.949 1 94.81 100 ASP B C 1
ATOM 2338 O O . ASP B 1 100 ? -19.969 13.312 6.086 1 94.81 100 ASP B O 1
ATOM 2342 N N . THR B 1 101 ? -18.672 14.023 4.477 1 96.12 101 THR B N 1
ATOM 2343 C CA . THR B 1 101 ? -17.438 13.758 5.219 1 96.12 101 THR B CA 1
ATOM 2344 C C . THR B 1 101 ? -16.641 15.047 5.422 1 96.12 101 THR B C 1
ATOM 2346 O O . THR B 1 101 ? -16.328 15.742 4.457 1 96.12 101 THR B O 1
ATOM 2349 N N . LEU B 1 102 ? -16.438 15.367 6.676 1 96.5 102 LEU B N 1
ATOM 2350 C CA . LEU B 1 102 ? -15.469 16.422 6.965 1 96.5 102 LEU B CA 1
ATOM 2351 C C . LEU B 1 102 ? -14.047 15.867 6.953 1 96.5 102 LEU B C 1
ATOM 2353 O O . LEU B 1 102 ? -13.688 15.055 7.805 1 96.5 102 LEU B O 1
ATOM 2357 N N . MET B 1 103 ? -13.312 16.312 5.984 1 96.69 103 MET B N 1
ATOM 2358 C CA . MET B 1 103 ? -11.898 15.953 5.938 1 96.69 103 MET B CA 1
ATOM 2359 C C . MET B 1 103 ? -11.078 16.875 6.824 1 96.69 103 MET B C 1
ATOM 2361 O O . MET B 1 103 ? -11.211 18.109 6.742 1 96.69 103 MET B O 1
ATOM 2365 N N . GLN B 1 104 ? -10.258 16.312 7.676 1 97.25 104 GLN B N 1
ATOM 2366 C CA . GLN B 1 104 ? -9.273 17.062 8.453 1 97.25 104 GLN B CA 1
ATOM 2367 C C . GLN B 1 104 ? -7.852 16.719 8.023 1 97.25 104 GLN B C 1
ATOM 2369 O O . GLN B 1 104 ? -7.289 15.719 8.492 1 97.25 104 GLN B O 1
ATOM 2374 N N . TYR B 1 105 ? -7.258 17.531 7.215 1 98.31 105 TYR B N 1
ATOM 2375 C CA . TYR B 1 105 ? -5.891 17.312 6.762 1 98.31 105 TYR B CA 1
ATOM 2376 C C . TYR B 1 105 ? -4.887 17.875 7.754 1 98.31 105 TYR B C 1
ATOM 2378 O O . TYR B 1 105 ? -5.035 19.016 8.211 1 98.31 105 TYR B O 1
ATOM 2386 N N . GLY B 1 106 ? -3.922 17.125 8.109 1 98.75 106 GLY B N 1
ATOM 2387 C CA . GLY B 1 106 ? -2.738 17.547 8.844 1 98.75 106 GLY B CA 1
ATOM 2388 C C . GLY B 1 106 ? -1.444 17.219 8.125 1 98.75 106 GLY B C 1
ATOM 2389 O O . GLY B 1 106 ? -1.347 16.203 7.441 1 98.75 106 GLY B O 1
ATOM 2390 N N . ALA B 1 107 ? -0.494 18.078 8.328 1 98.88 107 ALA B N 1
ATOM 2391 C CA . ALA B 1 107 ? 0.838 17.844 7.773 1 98.88 107 ALA B CA 1
ATOM 2392 C C . ALA B 1 107 ? 1.917 18.422 8.68 1 98.88 107 ALA B C 1
ATOM 2394 O O . ALA B 1 107 ? 1.747 19.516 9.242 1 98.88 107 ALA B O 1
ATOM 2395 N N . LYS B 1 108 ? 2.971 17.703 8.75 1 98.81 108 LYS B N 1
ATOM 2396 C CA . LYS B 1 108 ? 4.125 18.141 9.523 1 98.81 108 LYS B CA 1
ATOM 2397 C C . LYS B 1 108 ? 5.418 17.984 8.727 1 98.81 108 LYS B C 1
ATOM 2399 O O . LYS B 1 108 ? 5.637 16.969 8.078 1 98.81 108 LYS B O 1
ATOM 2404 N N . ALA B 1 109 ? 6.234 19.016 8.734 1 98.56 109 ALA B N 1
ATOM 2405 C CA . ALA B 1 109 ? 7.605 18.922 8.242 1 98.56 109 ALA B CA 1
ATOM 2406 C C . ALA B 1 109 ? 8.602 18.891 9.406 1 98.56 109 ALA B C 1
ATOM 2408 O O . ALA B 1 109 ? 8.648 19.812 10.211 1 98.56 109 ALA B O 1
ATOM 2409 N N . GLY B 1 110 ? 9.32 17.781 9.422 1 97.5 110 GLY B N 1
ATOM 2410 C CA . GLY B 1 110 ? 10.297 17.594 10.492 1 97.5 110 GLY B CA 1
ATOM 2411 C C . GLY B 1 110 ? 9.883 16.547 11.5 1 97.5 110 GLY B C 1
ATOM 2412 O O . GLY B 1 110 ? 8.727 16.125 11.539 1 97.5 110 GLY B O 1
ATOM 2413 N N . ARG B 1 111 ? 10.805 16.125 12.273 1 97.75 111 ARG B N 1
ATOM 2414 C CA . ARG B 1 111 ? 10.57 15.148 13.336 1 97.75 111 ARG B CA 1
ATOM 2415 C C . ARG B 1 111 ? 11.398 15.477 14.57 1 97.75 111 ARG B C 1
ATOM 2417 O O . ARG B 1 111 ? 12.008 14.586 15.172 1 97.75 111 ARG B O 1
ATOM 2424 N N . GLU B 1 112 ? 11.359 16.688 14.938 1 97.31 112 GLU B N 1
ATOM 2425 C CA . GLU B 1 112 ? 12.102 17.172 16.094 1 97.31 112 GLU B CA 1
ATOM 2426 C C . GLU B 1 112 ? 11.211 17.219 17.344 1 97.31 112 GLU B C 1
ATOM 2428 O O . GLU B 1 112 ? 11.664 16.938 18.453 1 97.31 112 GLU B O 1
ATOM 2433 N N . ASP B 1 113 ? 10.039 17.672 17.172 1 97.56 113 ASP B N 1
ATOM 2434 C CA . ASP B 1 113 ? 9.125 17.891 18.297 1 97.56 113 ASP B CA 1
ATOM 2435 C C . ASP B 1 113 ? 8.516 16.578 18.781 1 97.56 113 ASP B C 1
ATOM 2437 O O . ASP B 1 113 ? 7.871 15.859 18.016 1 97.56 113 ASP B O 1
ATOM 2441 N N . THR B 1 114 ? 8.633 16.281 20.062 1 98 114 THR B N 1
ATOM 2442 C CA . THR B 1 114 ? 8.156 15.023 20.625 1 98 114 THR B CA 1
ATOM 2443 C C . THR B 1 114 ? 6.766 15.195 21.234 1 98 114 THR B C 1
ATOM 2445 O O . THR B 1 114 ? 6.285 14.312 21.953 1 98 114 THR B O 1
ATOM 2448 N N . GLN B 1 115 ? 6.195 16.312 20.969 1 97.31 115 GLN B N 1
ATOM 2449 C CA . GLN B 1 115 ? 4.828 16.562 21.406 1 97.31 115 GLN B CA 1
ATOM 2450 C C . GLN B 1 115 ? 3.895 16.75 20.219 1 97.31 115 GLN B C 1
ATOM 2452 O O . GLN B 1 115 ? 4.246 17.438 19.25 1 97.31 115 GLN B O 1
ATOM 2457 N N . GLY B 1 116 ? 2.748 16.125 20.328 1 97.81 116 GLY B N 1
ATOM 2458 C CA . GLY B 1 116 ? 1.748 16.297 19.281 1 97.81 116 GLY B CA 1
ATOM 2459 C C . GLY B 1 116 ? 1.013 17.625 19.375 1 97.81 116 GLY B C 1
ATOM 2460 O O . GLY B 1 116 ? 0.733 18.109 20.469 1 97.81 116 GLY B O 1
ATOM 2461 N N . LYS B 1 117 ? 0.635 18.156 18.203 1 98 117 LYS B N 1
ATOM 2462 C CA . LYS B 1 117 ? -0.093 19.422 18.172 1 98 117 LYS B CA 1
ATOM 2463 C C . LYS B 1 117 ? -1.237 19.375 17.172 1 98 117 LYS B C 1
ATOM 2465 O O . LYS B 1 117 ? -2.025 20.312 17.062 1 98 117 LYS B O 1
ATOM 2470 N N . LEU B 1 118 ? -1.338 18.359 16.359 1 98.5 118 LEU B N 1
ATOM 2471 C CA . LEU B 1 118 ? -2.449 18.078 15.461 1 98.5 118 LEU B CA 1
ATOM 2472 C C . LEU B 1 118 ? -3.357 17 16.031 1 98.5 118 LEU B C 1
ATOM 2474 O O . LEU B 1 118 ? -2.938 16.219 16.891 1 98.5 118 LEU B O 1
ATOM 2478 N N . ASP B 1 119 ? -4.613 16.922 15.531 1 98.5 119 ASP B N 1
ATOM 2479 C CA . ASP B 1 119 ? -5.539 15.898 16 1 98.5 119 ASP B CA 1
ATOM 2480 C C . ASP B 1 119 ? -4.988 14.5 15.734 1 98.5 119 ASP B C 1
ATOM 2482 O O . ASP B 1 119 ? -5.059 13.617 16.594 1 98.5 119 ASP B O 1
ATOM 2486 N N . LEU B 1 120 ? -4.574 14.25 14.555 1 98.88 120 LEU B N 1
ATOM 2487 C CA . LEU B 1 120 ? -3.846 13.055 14.156 1 98.88 120 LEU B CA 1
ATOM 2488 C C . LEU B 1 120 ? -2.408 13.391 13.781 1 98.88 120 LEU B C 1
ATOM 2490 O O . LEU B 1 120 ? -2.172 14.211 12.891 1 98.88 120 LEU B O 1
ATOM 2494 N N . GLU B 1 121 ? -1.454 12.727 14.531 1 98.94 121 GLU B N 1
ATOM 2495 C CA . GLU B 1 121 ? -0.074 13.125 14.266 1 98.94 121 GLU B CA 1
ATOM 2496 C C . GLU B 1 121 ? 0.895 11.984 14.57 1 98.94 121 GLU B C 1
ATOM 2498 O O . GLU B 1 121 ? 0.732 11.273 15.562 1 98.94 121 GLU B O 1
ATOM 2503 N N . LEU B 1 122 ? 1.854 11.812 13.719 1 98.94 122 LEU B N 1
ATOM 2504 C CA . LEU B 1 122 ? 3.016 10.984 14.031 1 98.94 122 LEU B CA 1
ATOM 2505 C C . LEU B 1 122 ? 4.051 11.773 14.82 1 98.94 122 LEU B C 1
ATOM 2507 O O . LEU B 1 122 ? 4.625 12.734 14.312 1 98.94 122 LEU B O 1
ATOM 2511 N N . VAL B 1 123 ? 4.309 11.328 16.016 1 98.88 123 VAL B N 1
ATOM 2512 C CA . VAL B 1 123 ? 5.199 12.039 16.922 1 98.88 123 VAL B CA 1
ATOM 2513 C C . VAL B 1 123 ? 6.461 11.211 17.156 1 98.88 123 VAL B C 1
ATOM 2515 O O . VAL B 1 123 ? 6.387 10.055 17.594 1 98.88 123 VAL B O 1
ATOM 2518 N N . PRO B 1 124 ? 7.602 11.805 16.875 1 98.88 124 PRO B N 1
ATOM 2519 C CA . PRO B 1 124 ? 8.812 11.023 17.125 1 98.88 124 PRO B CA 1
ATOM 2520 C C . PRO B 1 124 ? 9.031 10.758 18.609 1 98.88 124 PRO B C 1
ATOM 2522 O O . PRO B 1 124 ? 8.766 11.633 19.453 1 98.88 124 PRO B O 1
ATOM 2525 N N . ALA B 1 125 ? 9.453 9.555 18.938 1 98.69 125 ALA B N 1
ATOM 2526 C CA . ALA B 1 125 ? 9.703 9.172 20.328 1 98.69 125 ALA B CA 1
ATOM 2527 C C . ALA B 1 125 ? 10.844 9.984 20.922 1 98.69 125 ALA B C 1
ATOM 2529 O O . ALA B 1 125 ? 10.898 10.195 22.141 1 98.69 125 ALA B O 1
ATOM 2530 N N . ALA B 1 126 ? 11.797 10.359 20.109 1 98.62 126 ALA B N 1
ATOM 2531 C CA . ALA B 1 126 ? 12.883 11.297 20.391 1 98.62 126 ALA B CA 1
ATOM 2532 C C . ALA B 1 126 ? 13.18 12.164 19.172 1 98.62 126 ALA B C 1
ATOM 2534 O O . ALA B 1 126 ? 12.867 11.789 18.031 1 98.62 126 ALA B O 1
ATOM 2535 N N . ALA B 1 127 ? 13.773 13.305 19.453 1 97.81 127 ALA B N 1
ATOM 2536 C CA . ALA B 1 127 ? 14.102 14.195 18.344 1 97.81 127 ALA B CA 1
ATOM 2537 C C . ALA B 1 127 ? 14.938 13.477 17.297 1 97.81 127 ALA B C 1
ATOM 2539 O O . ALA B 1 127 ? 15.961 12.867 17.609 1 97.81 127 ALA B O 1
ATOM 2540 N N . GLY B 1 128 ? 14.43 13.492 16.094 1 97.44 128 GLY B N 1
ATOM 2541 C CA . GLY B 1 128 ? 15.18 12.922 14.984 1 97.44 128 GLY B CA 1
ATOM 2542 C C . GLY B 1 128 ? 15.062 11.414 14.891 1 97.44 128 GLY B C 1
ATOM 2543 O O . GLY B 1 128 ? 15.641 10.797 14 1 97.44 128 GLY B O 1
ATOM 2544 N N . SER B 1 129 ? 14.227 10.805 15.711 1 98.25 129 SER B N 1
ATOM 2545 C CA . SER B 1 129 ? 14.117 9.352 15.781 1 98.25 129 SER B CA 1
ATOM 2546 C C . SER B 1 129 ? 13.336 8.797 14.594 1 98.25 129 SER B C 1
ATOM 2548 O O . SER B 1 129 ? 12.516 9.508 14 1 98.25 129 SER B O 1
ATOM 2550 N N . ASN B 1 130 ? 13.594 7.547 14.328 1 98.75 130 ASN B N 1
ATOM 2551 C CA . ASN B 1 130 ? 12.82 6.797 13.344 1 98.75 130 ASN B CA 1
ATOM 2552 C C . ASN B 1 130 ? 11.711 5.988 14.016 1 98.75 130 ASN B C 1
ATOM 2554 O O . ASN B 1 130 ? 11.047 5.18 13.359 1 98.75 130 ASN B O 1
ATOM 2558 N N . THR B 1 131 ? 11.625 6.145 15.25 1 98.88 131 THR B N 1
ATOM 2559 C CA . THR B 1 131 ? 10.5 5.594 16.016 1 98.88 131 THR B CA 1
ATOM 2560 C C . THR B 1 131 ? 9.461 6.672 16.297 1 98.88 131 THR B C 1
ATOM 2562 O O . THR B 1 131 ? 9.805 7.77 16.734 1 98.88 131 THR B O 1
ATOM 2565 N N . PHE B 1 132 ? 8.227 6.332 16 1 98.94 132 PHE B N 1
ATOM 2566 C CA . PHE B 1 132 ? 7.141 7.293 16.172 1 98.94 132 PHE B CA 1
ATOM 2567 C C . PHE B 1 132 ? 6.016 6.695 17.016 1 98.94 132 PHE B C 1
ATOM 2569 O O . PHE B 1 132 ? 5.863 5.473 17.078 1 98.94 132 PHE B O 1
ATOM 2576 N N . VAL B 1 133 ? 5.289 7.535 17.641 1 98.94 133 VAL B N 1
ATOM 2577 C CA . VAL B 1 133 ? 3.988 7.203 18.203 1 98.94 133 VAL B CA 1
ATOM 2578 C C . VAL B 1 133 ? 2.889 7.93 17.438 1 98.94 133 VAL B C 1
ATOM 2580 O O . VAL B 1 133 ? 2.891 9.156 17.359 1 98.94 133 VAL B O 1
ATOM 2583 N N . LEU B 1 134 ? 2.018 7.156 16.828 1 98.94 134 LEU B N 1
ATOM 2584 C CA . LEU B 1 134 ? 0.82 7.75 16.25 1 98.94 134 LEU B CA 1
ATOM 2585 C C . LEU B 1 134 ? -0.167 8.164 17.344 1 98.94 134 LEU B C 1
ATOM 2587 O O . LEU B 1 134 ? -0.564 7.336 18.172 1 98.94 134 LEU B O 1
ATOM 2591 N N . GLN B 1 135 ? -0.519 9.422 17.266 1 98.94 135 GLN B N 1
ATOM 2592 C CA . GLN B 1 135 ? -1.429 9.938 18.281 1 98.94 135 GLN B CA 1
ATOM 2593 C C . GLN B 1 135 ? -2.711 10.477 17.656 1 98.94 135 GLN B C 1
ATOM 2595 O O . GLN B 1 135 ? -2.672 11.109 16.594 1 98.94 135 GLN B O 1
ATOM 2600 N N . PHE B 1 136 ? -3.795 10.227 18.281 1 98.88 136 PHE B N 1
ATOM 2601 C CA . PHE B 1 136 ? -5.082 10.844 18 1 98.88 136 PHE B CA 1
ATOM 2602 C C . PHE B 1 136 ? -5.598 11.609 19.203 1 98.88 136 PHE B C 1
ATOM 2604 O O . PHE B 1 136 ? -5.848 11.023 20.266 1 98.88 136 PHE B O 1
ATOM 2611 N N . LYS B 1 137 ? -5.707 12.898 19.031 1 98.19 137 LYS B N 1
ATOM 2612 C CA . LYS B 1 137 ? -6.129 13.797 20.094 1 98.19 137 LYS B CA 1
ATOM 2613 C C . LYS B 1 137 ? -5.293 13.57 21.359 1 98.19 137 LYS B C 1
ATOM 2615 O O . LYS B 1 137 ? -5.84 13.438 22.453 1 98.19 137 LYS B O 1
ATOM 2620 N N . GLY B 1 138 ? -4.004 13.383 21.109 1 97.88 138 GLY B N 1
ATOM 2621 C CA . GLY B 1 138 ? -3.014 13.375 22.172 1 97.88 138 GLY B CA 1
ATOM 2622 C C . GLY B 1 138 ? -2.795 12 22.781 1 97.88 138 GLY B C 1
ATOM 2623 O O . GLY B 1 138 ? -1.919 11.82 23.625 1 97.88 138 GLY B O 1
ATOM 2624 N N . LYS B 1 139 ? -3.525 11.031 22.328 1 98.5 139 LYS B N 1
ATOM 2625 C CA . LYS B 1 139 ? -3.404 9.68 22.875 1 98.5 139 LYS B CA 1
ATOM 2626 C C . LYS B 1 139 ? -2.893 8.711 21.812 1 98.5 139 LYS B C 1
ATOM 2628 O O . LYS B 1 139 ? -3.242 8.828 20.625 1 98.5 139 LYS B O 1
ATOM 2633 N N . PRO B 1 140 ? -2.133 7.742 22.266 1 98.81 140 PRO B N 1
ATOM 2634 C CA . PRO B 1 140 ? -1.668 6.75 21.281 1 98.81 140 PRO B CA 1
ATOM 2635 C C . PRO B 1 140 ? -2.814 6.078 20.531 1 98.81 140 PRO B C 1
ATOM 2637 O O . PRO B 1 140 ? -3.85 5.77 21.125 1 98.81 140 PRO B O 1
ATOM 2640 N N . LEU B 1 141 ? -2.654 5.934 19.297 1 98.88 141 LEU B N 1
ATOM 2641 C CA . LEU B 1 141 ? -3.633 5.273 18.438 1 98.88 141 LEU B CA 1
ATOM 2642 C C . LEU B 1 141 ? -3.102 3.932 17.938 1 98.88 141 LEU B C 1
ATOM 2644 O O . LEU B 1 141 ? -2.18 3.891 17.125 1 98.88 141 LEU B O 1
ATOM 2648 N N . ALA B 1 142 ? -3.672 2.828 18.438 1 98.44 142 ALA B N 1
ATOM 2649 C CA . ALA B 1 142 ? -3.186 1.481 18.141 1 98.44 142 ALA B CA 1
ATOM 2650 C C . ALA B 1 142 ? -3.812 0.933 16.859 1 98.44 142 ALA B C 1
ATOM 2652 O O . ALA B 1 142 ? -4.82 1.459 16.391 1 98.44 142 ALA B O 1
ATOM 2653 N N . LYS B 1 143 ? -3.16 -0.034 16.328 1 97.31 143 LYS B N 1
ATOM 2654 C CA . LYS B 1 143 ? -3.688 -0.888 15.266 1 97.31 143 LYS B CA 1
ATOM 2655 C C . LYS B 1 143 ? -4.125 -0.062 14.062 1 97.31 143 LYS B C 1
ATOM 2657 O O . LYS B 1 143 ? -5.203 -0.285 13.508 1 97.31 143 LYS B O 1
ATOM 2662 N N . THR B 1 144 ? -3.277 0.896 13.75 1 97.75 144 THR B N 1
ATOM 2663 C CA . THR B 1 144 ? -3.566 1.794 12.641 1 97.75 144 THR B CA 1
ATOM 2664 C C . THR B 1 144 ? -2.469 1.717 11.578 1 97.75 144 THR B C 1
ATOM 2666 O O . THR B 1 144 ? -1.282 1.693 11.914 1 97.75 144 THR B O 1
ATOM 2669 N N . GLU B 1 145 ? -2.887 1.682 10.344 1 96.56 145 GLU B N 1
ATOM 2670 C CA . GLU B 1 145 ? -1.927 1.613 9.242 1 96.56 145 GLU B CA 1
ATOM 2671 C C . GLU B 1 145 ? -1.191 2.939 9.07 1 96.56 145 GLU B C 1
ATOM 2673 O O . GLU B 1 145 ? -1.801 4.008 9.141 1 96.56 145 GLU B O 1
ATOM 2678 N N . VAL B 1 146 ? 0.086 2.828 8.906 1 98.31 146 VAL B N 1
ATOM 2679 C CA . VAL B 1 146 ? 0.946 3.943 8.523 1 98.31 146 VAL B CA 1
ATOM 2680 C C . VAL B 1 146 ? 1.724 3.586 7.258 1 98.31 146 VAL B C 1
ATOM 2682 O O . VAL B 1 146 ? 2.424 2.57 7.219 1 98.31 146 VAL B O 1
ATOM 2685 N N . THR B 1 147 ? 1.573 4.387 6.25 1 98 147 THR B N 1
ATOM 2686 C CA . THR B 1 147 ? 2.326 4.188 5.016 1 98 147 THR B CA 1
ATOM 2687 C C . THR B 1 147 ? 3.576 5.062 5 1 98 147 THR B C 1
ATOM 2689 O O . THR B 1 147 ? 3.498 6.27 5.242 1 98 147 THR B O 1
ATOM 2692 N N . VAL B 1 148 ? 4.699 4.441 4.711 1 98.62 148 VAL B N 1
ATOM 2693 C CA . VAL B 1 148 ? 5.965 5.152 4.57 1 98.62 148 VAL B CA 1
ATOM 2694 C C . VAL B 1 148 ? 6.375 5.188 3.098 1 98.62 148 VAL B C 1
ATOM 2696 O O . VAL B 1 148 ? 6.57 4.141 2.477 1 98.62 148 VAL B O 1
ATOM 2699 N N . PHE B 1 149 ? 6.473 6.383 2.594 1 98.5 149 PHE B N 1
ATOM 2700 C CA . PHE B 1 149 ? 6.988 6.574 1.243 1 98.5 149 PHE B CA 1
ATOM 2701 C C . PHE B 1 149 ? 8.453 6.992 1.278 1 98.5 149 PHE B C 1
ATOM 2703 O O . PHE B 1 149 ? 8.836 7.855 2.068 1 98.5 149 PHE B O 1
ATOM 2710 N N . GLY B 1 150 ? 9.273 6.375 0.401 1 98.25 150 GLY B N 1
ATOM 2711 C CA . GLY B 1 150 ? 10.68 6.719 0.331 1 98.25 150 GLY B CA 1
ATOM 2712 C C . GLY B 1 150 ? 11.086 7.328 -1.001 1 98.25 150 GLY B C 1
ATOM 2713 O O . GLY B 1 150 ? 10.281 7.359 -1.938 1 98.25 150 GLY B O 1
ATOM 2714 N N . PRO B 1 151 ? 12.336 7.703 -1.021 1 97.44 151 PRO B N 1
ATOM 2715 C CA . PRO B 1 151 ? 12.844 8.469 -2.162 1 97.44 151 PRO B CA 1
ATOM 2716 C C . PRO B 1 151 ? 12.641 7.75 -3.494 1 97.44 151 PRO B C 1
ATOM 2718 O O . PRO B 1 151 ? 12.375 8.391 -4.512 1 97.44 151 PRO B O 1
ATOM 2721 N N . PRO B 1 152 ? 12.68 6.438 -3.59 1 96.88 152 PRO B N 1
ATOM 2722 C CA . PRO B 1 152 ? 12.445 5.793 -4.883 1 96.88 152 PRO B CA 1
ATOM 2723 C C . PRO B 1 152 ? 10.969 5.781 -5.281 1 96.88 152 PRO B C 1
ATOM 2725 O O . PRO B 1 152 ? 10.602 5.16 -6.285 1 96.88 152 PRO B O 1
ATOM 2728 N N . LYS B 1 153 ? 10.141 6.32 -4.414 1 97.44 153 LYS B N 1
ATOM 2729 C CA . LYS B 1 153 ? 8.703 6.418 -4.637 1 97.44 153 LYS B CA 1
ATOM 2730 C C . LYS B 1 153 ? 8.023 5.066 -4.441 1 97.44 153 LYS B C 1
ATOM 2732 O O . LYS B 1 153 ? 6.984 4.797 -5.047 1 97.44 153 LYS B O 1
ATOM 2737 N N . TRP B 1 154 ? 8.68 4.207 -3.781 1 97.56 154 TRP B N 1
ATOM 2738 C CA . TRP B 1 154 ? 8.094 2.982 -3.246 1 97.56 154 TRP B CA 1
ATOM 2739 C C . TRP B 1 154 ? 7.656 3.176 -1.797 1 97.56 154 TRP B C 1
ATOM 2741 O O . TRP B 1 154 ? 8.023 4.164 -1.158 1 97.56 154 TRP B O 1
ATOM 2751 N N . GLU B 1 155 ? 6.809 2.201 -1.306 1 97.75 155 GLU B N 1
ATOM 2752 C CA . GLU B 1 155 ? 6.246 2.424 0.023 1 97.75 155 GLU B CA 1
ATOM 2753 C C . GLU B 1 155 ? 6.371 1.177 0.892 1 97.75 155 GLU B C 1
ATOM 2755 O O . GLU B 1 155 ? 6.629 0.083 0.384 1 97.75 155 GLU B O 1
ATOM 2760 N N . LYS B 1 156 ? 6.344 1.392 2.098 1 97.69 156 LYS B N 1
ATOM 2761 C CA . LYS B 1 156 ? 6.242 0.371 3.137 1 97.69 156 LYS B CA 1
ATOM 2762 C C . LYS B 1 156 ? 5.047 0.635 4.051 1 97.69 156 LYS B C 1
ATOM 2764 O O . LYS B 1 156 ? 4.871 1.751 4.547 1 97.69 156 LYS B O 1
ATOM 2769 N N . ARG B 1 157 ? 4.289 -0.383 4.215 1 95.75 157 ARG B N 1
ATOM 2770 C CA . ARG B 1 157 ? 3.146 -0.254 5.109 1 95.75 157 ARG B CA 1
ATOM 2771 C C . ARG B 1 157 ? 3.439 -0.886 6.469 1 95.75 157 ARG B C 1
ATOM 2773 O O . ARG B 1 157 ? 3.947 -2.008 6.539 1 95.75 157 ARG B O 1
ATOM 2780 N N . LEU B 1 158 ? 3.09 -0.167 7.457 1 96.88 158 LEU B N 1
ATOM 2781 C CA . LEU B 1 158 ? 3.238 -0.595 8.844 1 96.88 158 LEU B CA 1
ATOM 2782 C C . LEU B 1 158 ? 1.924 -0.449 9.602 1 96.88 158 LEU B C 1
ATOM 2784 O O . LEU B 1 158 ? 0.957 0.105 9.07 1 96.88 158 LEU B O 1
ATOM 2788 N N . ARG B 1 159 ? 1.943 -1.032 10.797 1 96.62 159 ARG B N 1
ATOM 2789 C CA . ARG B 1 159 ? 0.815 -0.86 11.711 1 96.62 159 ARG B CA 1
ATOM 2790 C C . ARG B 1 159 ? 1.291 -0.487 13.109 1 96.62 159 ARG B C 1
ATOM 2792 O O . ARG B 1 159 ? 2.246 -1.075 13.625 1 96.62 159 ARG B O 1
ATOM 2799 N N . SER B 1 160 ? 0.627 0.544 13.656 1 98.62 160 SER B N 1
ATOM 2800 C CA . SER B 1 160 ? 1.004 0.909 15.016 1 98.62 160 SER B CA 1
ATOM 2801 C C . SER B 1 160 ? 0.678 -0.211 16 1 98.62 160 SER B C 1
ATOM 2803 O O . SER B 1 160 ? -0.338 -0.893 15.852 1 98.62 160 SER B O 1
ATOM 2805 N N . ASP B 1 161 ? 1.523 -0.375 16.969 1 98.44 161 ASP B N 1
ATOM 2806 C CA . ASP B 1 161 ? 1.297 -1.404 17.984 1 98.44 161 ASP B CA 1
ATOM 2807 C C . ASP B 1 161 ? 0.33 -0.915 19.062 1 98.44 161 ASP B C 1
ATOM 2809 O O . ASP B 1 161 ? -0.335 0.108 18.891 1 98.44 161 ASP B O 1
ATOM 2813 N N . GLU B 1 162 ? 0.178 -1.616 20.156 1 98.44 162 GLU B N 1
ATOM 2814 C CA . GLU B 1 162 ? -0.789 -1.32 21.219 1 98.44 162 GLU B CA 1
ATOM 2815 C C . GLU B 1 162 ? -0.496 0.026 21.875 1 98.44 162 GLU B C 1
ATOM 2817 O O . GLU B 1 162 ? -1.38 0.629 22.484 1 98.44 162 GLU B O 1
ATOM 2822 N N . ASN B 1 163 ? 0.711 0.477 21.734 1 98.62 163 ASN B N 1
ATOM 2823 C CA . ASN B 1 163 ? 1.112 1.766 22.281 1 98.62 163 ASN B CA 1
ATOM 2824 C C . ASN B 1 163 ? 1.168 2.848 21.203 1 98.62 163 ASN B C 1
ATOM 2826 O O . ASN B 1 163 ? 1.765 3.904 21.422 1 98.62 163 ASN B O 1
ATOM 2830 N N . GLY B 1 164 ? 0.688 2.52 20.031 1 98.81 164 GLY B N 1
ATOM 2831 C CA . GLY B 1 164 ? 0.687 3.473 18.938 1 98.81 164 GLY B CA 1
ATOM 2832 C C . GLY B 1 164 ? 2.037 3.604 18.25 1 98.81 164 GLY B C 1
ATOM 2833 O O . GLY B 1 164 ? 2.246 4.504 17.438 1 98.81 164 GLY B O 1
ATOM 2834 N N . ARG B 1 165 ? 2.891 2.719 18.547 1 98.88 165 ARG B N 1
ATOM 2835 C CA . ARG B 1 165 ? 4.281 2.869 18.125 1 98.88 165 ARG B CA 1
ATOM 2836 C C . ARG B 1 165 ? 4.52 2.203 16.766 1 98.88 165 ARG B C 1
ATOM 2838 O O . ARG B 1 165 ? 3.99 1.123 16.5 1 98.88 165 ARG B O 1
ATOM 2845 N N . ILE B 1 166 ? 5.344 2.873 15.945 1 98.81 166 ILE B N 1
ATOM 2846 C CA . ILE B 1 166 ? 5.914 2.271 14.75 1 98.81 166 ILE B CA 1
ATOM 2847 C C . ILE B 1 166 ? 7.41 2.566 14.68 1 98.81 166 ILE B C 1
ATOM 2849 O O . ILE B 1 166 ? 7.875 3.572 15.219 1 98.81 166 ILE B O 1
ATOM 2853 N N . GLU B 1 167 ? 8.102 1.739 14.062 1 98.69 167 GLU B N 1
ATOM 2854 C CA . GLU B 1 167 ? 9.508 1.938 13.742 1 98.69 167 GLU B CA 1
ATOM 2855 C C . GLU B 1 167 ? 9.766 1.79 12.25 1 98.69 167 GLU B C 1
ATOM 2857 O O . GLU B 1 167 ? 9.367 0.791 11.641 1 98.69 167 GLU B O 1
ATOM 2862 N N . ILE B 1 168 ? 10.422 2.779 11.695 1 98.62 168 ILE B N 1
ATOM 2863 C CA . ILE B 1 168 ? 10.648 2.746 10.25 1 98.62 168 ILE B CA 1
ATOM 2864 C C . ILE B 1 168 ? 12.141 2.611 9.961 1 98.62 168 ILE B C 1
ATOM 2866 O O . ILE B 1 168 ? 12.977 2.865 10.836 1 98.62 168 ILE B O 1
ATOM 2870 N N . THR B 1 169 ? 12.438 2.152 8.742 1 97.5 169 THR B N 1
ATOM 2871 C CA . THR B 1 169 ? 13.789 2.221 8.188 1 97.5 169 THR B CA 1
ATOM 2872 C C . THR B 1 169 ? 13.875 3.289 7.098 1 97.5 169 THR B C 1
ATOM 2874 O O . THR B 1 169 ? 12.852 3.689 6.535 1 97.5 169 THR B O 1
ATOM 2877 N N . THR B 1 170 ? 15.023 3.816 6.949 1 98.19 170 THR B N 1
ATOM 2878 C CA . THR B 1 170 ? 15.297 4.805 5.914 1 98.19 170 THR B CA 1
ATOM 2879 C C . THR B 1 170 ? 16.5 4.391 5.078 1 98.19 170 THR B C 1
ATOM 2881 O O . THR B 1 170 ? 17.547 5.047 5.121 1 98.19 170 THR B O 1
ATOM 2884 N N . PRO B 1 171 ? 16.312 3.41 4.227 1 97 171 PRO B N 1
ATOM 2885 C CA . PRO B 1 171 ? 17.453 2.791 3.555 1 97 171 PRO B CA 1
ATOM 2886 C C . PRO B 1 171 ? 18.078 3.695 2.49 1 97 171 PRO B C 1
ATOM 2888 O O . PRO B 1 171 ? 19.172 3.418 2.004 1 97 171 PRO B O 1
ATOM 2891 N N . TRP B 1 172 ? 17.484 4.871 2.199 1 97.56 172 TRP B N 1
ATOM 2892 C CA . TRP B 1 172 ? 18 5.742 1.143 1 97.56 172 TRP B CA 1
ATOM 2893 C C . TRP B 1 172 ? 18.109 7.184 1.631 1 97.56 172 TRP B C 1
ATOM 2895 O O . TRP B 1 172 ? 17.297 7.641 2.434 1 97.56 172 TRP B O 1
ATOM 2905 N N . PRO B 1 173 ? 19.094 7.887 1.13 1 98 173 PRO B N 1
ATOM 2906 C CA . PRO B 1 173 ? 19.016 9.336 1.325 1 98 173 PRO B CA 1
ATOM 2907 C C . PRO B 1 173 ? 17.875 9.984 0.554 1 98 173 PRO B C 1
ATOM 2909 O O . PRO B 1 173 ? 17.438 9.453 -0.468 1 98 173 PRO B O 1
ATOM 2912 N N . GLY B 1 174 ? 17.453 11.109 1.11 1 97.88 174 GLY B N 1
ATOM 2913 C CA . GLY B 1 174 ? 16.391 11.836 0.437 1 97.88 174 GLY B CA 1
ATOM 2914 C C . GLY B 1 174 ? 15.156 12.031 1.3 1 97.88 174 GLY B C 1
ATOM 2915 O O . GLY B 1 174 ? 15.234 11.984 2.529 1 97.88 174 GLY B O 1
ATOM 2916 N N . GLN B 1 175 ? 14.031 12.281 0.624 1 98.19 175 GLN B N 1
ATOM 2917 C CA . GLN B 1 175 ? 12.812 12.664 1.33 1 98.19 175 GLN B CA 1
ATOM 2918 C C . GLN B 1 175 ? 11.953 11.445 1.646 1 98.19 175 GLN B C 1
ATOM 2920 O O . GLN B 1 175 ? 11.773 10.57 0.801 1 98.19 175 GLN B O 1
ATOM 2925 N N . TYR B 1 176 ? 11.445 11.445 2.818 1 98.75 176 TYR B N 1
ATOM 2926 C CA . TYR B 1 176 ? 10.453 10.477 3.262 1 98.75 176 TYR B CA 1
ATOM 2927 C C . TYR B 1 176 ? 9.148 11.164 3.643 1 98.75 176 TYR B C 1
ATOM 2929 O O . TYR B 1 176 ? 9.164 12.266 4.207 1 98.75 176 TYR B O 1
ATOM 2937 N N . VAL B 1 177 ? 8.047 10.547 3.324 1 98.81 177 VAL B N 1
ATOM 2938 C CA . VAL B 1 177 ? 6.715 11 3.721 1 98.81 177 VAL B CA 1
ATOM 2939 C C . VAL B 1 177 ? 5.957 9.852 4.387 1 98.81 177 VAL B C 1
ATOM 2941 O O . VAL B 1 177 ? 5.832 8.766 3.812 1 98.81 177 VAL B O 1
ATOM 2944 N N . LEU B 1 178 ? 5.543 10.062 5.59 1 98.88 178 LEU B N 1
ATOM 2945 C CA . LEU B 1 178 ? 4.672 9.141 6.297 1 98.88 178 LEU B CA 1
ATOM 2946 C C . LEU B 1 178 ? 3.225 9.617 6.262 1 98.88 178 LEU B C 1
ATOM 2948 O O . LEU B 1 178 ? 2.959 10.812 6.406 1 98.88 178 LEU B O 1
ATOM 2952 N N . GLU B 1 179 ? 2.293 8.711 6.074 1 98.69 179 GLU B N 1
ATOM 2953 C CA . GLU B 1 179 ? 0.873 9.047 6.023 1 98.69 179 GLU B CA 1
ATOM 2954 C C . GLU B 1 179 ? 0.051 8.102 6.895 1 98.69 179 GLU B C 1
ATOM 2956 O O . GLU B 1 179 ? 0.278 6.891 6.891 1 98.69 179 GLU B O 1
ATOM 2961 N N . ALA B 1 180 ? -0.85 8.625 7.629 1 98.56 180 ALA B N 1
ATOM 2962 C CA . ALA B 1 180 ? -1.84 7.879 8.398 1 98.56 180 ALA B CA 1
ATOM 2963 C C . ALA B 1 180 ? -3.219 8.523 8.289 1 98.56 180 ALA B C 1
ATOM 2965 O O . ALA B 1 180 ? -3.332 9.727 8.078 1 98.56 180 ALA B O 1
ATOM 2966 N N . ALA B 1 181 ? -4.211 7.691 8.469 1 98.06 181 ALA B N 1
ATOM 2967 C CA . ALA B 1 181 ? -5.59 8.172 8.453 1 98.06 181 ALA B CA 1
ATOM 2968 C C . ALA B 1 181 ? -6.41 7.52 9.562 1 98.06 181 ALA B C 1
ATOM 2970 O O . ALA B 1 181 ? -6.047 6.457 10.07 1 98.06 181 ALA B O 1
ATOM 2971 N N . HIS B 1 182 ? -7.418 8.18 9.93 1 97.88 182 HIS B N 1
ATOM 2972 C CA . HIS B 1 182 ? -8.336 7.727 10.961 1 97.88 182 HIS B CA 1
ATOM 2973 C C . HIS B 1 182 ? -9.727 8.328 10.766 1 97.88 182 HIS B C 1
ATOM 2975 O O . HIS B 1 182 ? -9.852 9.508 10.43 1 97.88 182 HIS B O 1
ATOM 2981 N N . VAL B 1 183 ? -10.711 7.531 10.992 1 97 183 VAL B N 1
ATOM 2982 C CA . VAL B 1 183 ? -12.078 7.996 10.805 1 97 183 VAL B CA 1
ATOM 2983 C C . VAL B 1 183 ? -12.805 7.996 12.148 1 97 183 VAL B C 1
ATOM 2985 O O . VAL B 1 183 ? -12.672 7.055 12.938 1 97 183 VAL B O 1
ATOM 2988 N N . GLU B 1 184 ? -13.492 9.023 12.367 1 96.12 184 GLU B N 1
ATOM 2989 C CA . GLU B 1 184 ? -14.438 9.141 13.469 1 96.12 184 GLU B CA 1
ATOM 2990 C C . GLU B 1 184 ? -15.867 9.281 12.961 1 96.12 184 GLU B C 1
ATOM 2992 O O . GLU B 1 184 ? -16.188 10.219 12.227 1 96.12 184 GLU B O 1
ATOM 2997 N N . ASP B 1 185 ? -16.703 8.305 13.398 1 95.19 185 ASP B N 1
ATOM 2998 C CA . ASP B 1 185 ? -18.125 8.422 13.078 1 95.19 185 ASP B CA 1
ATOM 2999 C C . ASP B 1 185 ? -18.812 9.414 14 1 95.19 185 ASP B C 1
ATOM 3001 O O . ASP B 1 185 ? -19.422 9.023 15 1 95.19 185 ASP B O 1
ATOM 3005 N N . LYS B 1 186 ? -18.734 10.641 13.688 1 94.81 186 LYS B N 1
ATOM 3006 C CA . LYS B 1 186 ? -19.281 11.75 14.461 1 94.81 186 LYS B CA 1
ATOM 3007 C C . LYS B 1 186 ? -19.969 12.766 13.547 1 94.81 186 LYS B C 1
ATOM 3009 O O . LYS B 1 186 ? -19.312 13.375 12.688 1 94.81 186 LYS B O 1
ATOM 3014 N N . ALA B 1 187 ? -21.188 12.938 13.805 1 95.75 187 ALA B N 1
ATOM 3015 C CA . ALA B 1 187 ? -21.938 13.93 13.039 1 95.75 187 ALA B CA 1
ATOM 3016 C C . ALA B 1 187 ? -21.703 15.336 13.578 1 95.75 187 ALA B C 1
ATOM 3018 O O . ALA B 1 187 ? -21.312 15.508 14.742 1 95.75 187 ALA B O 1
ATOM 3019 N N . GLY B 1 188 ? -21.875 16.281 12.656 1 96.56 188 GLY B N 1
ATOM 3020 C CA . GLY B 1 188 ? -21.734 17.672 13.023 1 96.56 188 GLY B CA 1
ATOM 3021 C C . GLY B 1 188 ? -22.062 18.641 11.898 1 96.56 188 GLY B C 1
ATOM 3022 O O . GLY B 1 188 ? -22.812 18.281 10.977 1 96.56 188 GLY B O 1
ATOM 3023 N N . GLU B 1 189 ? -21.656 19.875 12.211 1 95.12 189 GLU B N 1
ATOM 3024 C CA . GLU B 1 189 ? -21.891 20.922 11.211 1 95.12 189 GLU B CA 1
ATOM 3025 C C . GLU B 1 189 ? -20.672 21.812 11.07 1 95.12 189 GLU B C 1
ATOM 3027 O O . GLU B 1 189 ? -20.047 22.172 12.062 1 95.12 189 GLU B O 1
ATOM 3032 N N . ALA B 1 190 ? -20.344 22.078 9.844 1 91.25 190 ALA B N 1
ATOM 3033 C CA . ALA B 1 190 ? -19.281 23.031 9.516 1 91.25 190 ALA B CA 1
ATOM 3034 C C . ALA B 1 190 ? -19.719 23.969 8.406 1 91.25 190 ALA B C 1
ATOM 3036 O O . ALA B 1 190 ? -20.219 23.531 7.359 1 91.25 190 ALA B O 1
ATOM 3037 N N . ASP B 1 191 ? -19.531 25.328 8.664 1 90.38 191 ASP B N 1
ATOM 3038 C CA . ASP B 1 191 ? -19.891 26.359 7.691 1 90.38 191 ASP B CA 1
ATOM 3039 C C . ASP B 1 191 ? -21.328 26.172 7.203 1 90.38 191 ASP B C 1
ATOM 3041 O O . ASP B 1 191 ? -21.594 26.234 6.004 1 90.38 191 ASP B O 1
ATOM 3045 N N . GLY B 1 192 ? -22.188 25.719 8.078 1 92.5 192 GLY B N 1
ATOM 3046 C CA . GLY B 1 192 ? -23.609 25.594 7.793 1 92.5 192 GLY B CA 1
ATOM 3047 C C . GLY B 1 192 ? -23.953 24.297 7.102 1 92.5 192 GLY B C 1
ATOM 3048 O O . GLY B 1 192 ? -25.109 24.078 6.734 1 92.5 192 GLY B O 1
ATOM 3049 N N . LYS B 1 193 ? -23.047 23.516 6.906 1 94.75 193 LYS B N 1
ATOM 3050 C CA . LYS B 1 193 ? -23.281 22.234 6.234 1 94.75 193 LYS B CA 1
ATOM 3051 C C . LYS B 1 193 ? -23.109 21.062 7.191 1 94.75 193 LYS B C 1
ATOM 3053 O O . LYS B 1 193 ? -22.094 20.984 7.891 1 94.75 193 LYS B O 1
ATOM 3058 N N . ALA B 1 194 ? -24.031 20.219 7.078 1 96.88 194 ALA B N 1
ATOM 3059 C CA . ALA B 1 194 ? -23.969 19.062 7.957 1 96.88 194 ALA B CA 1
ATOM 3060 C C . ALA B 1 194 ? -23.047 17.984 7.398 1 96.88 194 ALA B C 1
ATOM 3062 O O . ALA B 1 194 ? -22.938 17.828 6.18 1 96.88 194 ALA B O 1
ATOM 3063 N N . TYR B 1 195 ? -22.344 17.297 8.289 1 97.12 195 TYR B N 1
ATOM 3064 C CA . TYR B 1 195 ? -21.562 16.109 7.926 1 97.12 195 TYR B CA 1
ATOM 3065 C C . TYR B 1 195 ? -21.875 14.945 8.859 1 97.12 195 TYR B C 1
ATOM 3067 O O . TYR B 1 195 ? -22.375 15.148 9.969 1 97.12 195 TYR B O 1
ATOM 3075 N N . ALA B 1 196 ? -21.562 13.688 8.352 1 97.25 196 ALA B N 1
ATOM 3076 C CA . ALA B 1 196 ? -21.906 12.469 9.086 1 97.25 196 ALA B CA 1
ATOM 3077 C C . ALA B 1 196 ? -20.672 11.883 9.773 1 97.25 196 ALA B C 1
ATOM 3079 O O . ALA B 1 196 ? -20.797 11.109 10.727 1 97.25 196 ALA B O 1
ATOM 3080 N N . ARG B 1 197 ? -19.516 12.203 9.258 1 97.5 197 ARG B N 1
ATOM 3081 C CA . ARG B 1 197 ? -18.266 11.656 9.781 1 97.5 197 ARG B CA 1
ATOM 3082 C C . ARG B 1 197 ? -17.109 12.609 9.523 1 97.5 197 ARG B C 1
ATOM 3084 O O . ARG B 1 197 ? -17.203 13.5 8.688 1 97.5 197 ARG B O 1
ATOM 3091 N N . ILE B 1 198 ? -16.016 12.359 10.32 1 97.38 198 ILE B N 1
ATOM 3092 C CA . ILE B 1 198 ? -14.773 13.094 10.125 1 97.38 198 ILE B CA 1
ATOM 3093 C C . ILE B 1 198 ? -13.664 12.125 9.742 1 97.38 198 ILE B C 1
ATOM 3095 O O . ILE B 1 198 ? -13.5 11.078 10.367 1 97.38 198 ILE B O 1
ATOM 3099 N N . ARG B 1 199 ? -13.023 12.367 8.633 1 97.25 199 ARG B N 1
ATOM 3100 C CA . ARG B 1 199 ? -11.828 11.617 8.25 1 97.25 199 ARG B CA 1
ATOM 3101 C C . ARG B 1 199 ? -10.57 12.469 8.422 1 97.25 199 ARG B C 1
ATOM 3103 O O . ARG B 1 199 ? -10.43 13.516 7.785 1 97.25 199 ARG B O 1
ATOM 3110 N N . TYR B 1 200 ? -9.688 11.961 9.281 1 97.94 200 TYR B N 1
ATOM 3111 C CA . TYR B 1 200 ? -8.398 12.602 9.5 1 97.94 200 TYR B CA 1
ATOM 3112 C C . TYR B 1 200 ? -7.328 11.984 8.609 1 97.94 200 TYR B C 1
ATOM 3114 O O . TYR B 1 200 ? -7.223 10.758 8.523 1 97.94 200 TYR B O 1
ATOM 3122 N N . VAL B 1 201 ? -6.605 12.797 7.926 1 98.31 201 VAL B N 1
ATOM 3123 C CA . VAL B 1 201 ? -5.434 12.367 7.168 1 98.31 201 VAL B CA 1
ATOM 3124 C C . VAL B 1 201 ? -4.227 13.211 7.559 1 98.31 201 VAL B C 1
ATOM 3126 O O . VAL B 1 201 ? -4.27 14.438 7.477 1 98.31 201 VAL B O 1
ATOM 3129 N N . SER B 1 202 ? -3.176 12.57 8.008 1 98.75 202 SER B N 1
ATOM 3130 C CA . SER B 1 202 ? -2.012 13.289 8.516 1 98.75 202 SER B CA 1
ATOM 3131 C C . SER B 1 202 ? -0.723 12.766 7.891 1 98.75 202 SER B C 1
ATOM 3133 O O . SER B 1 202 ? -0.553 11.555 7.73 1 98.75 202 SER B O 1
ATOM 3135 N N . THR B 1 203 ? 0.168 13.711 7.57 1 98.88 203 THR B N 1
ATOM 3136 C CA . THR B 1 203 ? 1.465 13.32 7.027 1 98.88 203 THR B CA 1
ATOM 3137 C C . THR B 1 203 ? 2.598 13.914 7.859 1 98.88 203 THR B C 1
ATOM 3139 O O . THR B 1 203 ? 2.406 14.906 8.562 1 98.88 203 THR B O 1
ATOM 3142 N N . LEU B 1 204 ? 3.727 13.273 7.801 1 98.88 204 LEU B N 1
ATOM 3143 C CA . LEU B 1 204 ? 5.012 13.773 8.289 1 98.88 204 LEU B CA 1
ATOM 3144 C C . LEU B 1 204 ? 6.094 13.609 7.223 1 98.88 204 LEU B C 1
ATOM 3146 O O . LEU B 1 204 ? 6.27 12.523 6.672 1 98.88 204 LEU B O 1
ATOM 3150 N N . THR B 1 205 ? 6.77 14.703 6.949 1 98.81 205 THR B N 1
ATOM 3151 C CA . THR B 1 205 ? 7.832 14.695 5.953 1 98.81 205 THR B CA 1
ATOM 3152 C C . THR B 1 205 ? 9.18 15.039 6.59 1 98.81 205 THR B C 1
ATOM 3154 O O . THR B 1 205 ? 9.266 15.945 7.426 1 98.81 205 THR B O 1
ATOM 3157 N N . PHE B 1 206 ? 10.172 14.344 6.172 1 98.06 206 PHE B N 1
ATOM 3158 C CA . PHE B 1 206 ? 11.531 14.695 6.566 1 98.06 206 PHE B CA 1
ATOM 3159 C C . PHE B 1 206 ? 12.539 14.234 5.516 1 98.06 206 PHE B C 1
ATOM 3161 O O . PHE B 1 206 ? 12.188 13.492 4.602 1 98.06 206 PHE B O 1
ATOM 3168 N N . ASN B 1 207 ? 13.773 14.711 5.68 1 97.31 207 ASN B N 1
ATOM 3169 C CA . ASN B 1 207 ? 14.836 14.375 4.742 1 97.31 207 ASN B CA 1
ATOM 3170 C C . ASN B 1 207 ? 15.992 13.656 5.434 1 97.31 207 ASN B C 1
ATOM 3172 O O . ASN B 1 207 ? 16.375 14.016 6.547 1 97.31 207 ASN B O 1
ATOM 3176 N N . VAL B 1 208 ? 16.391 12.617 4.777 1 97 208 VAL B N 1
ATOM 3177 C CA . VAL B 1 208 ? 17.594 11.914 5.219 1 97 208 VAL B CA 1
ATOM 3178 C C . VAL B 1 208 ? 18.781 12.328 4.359 1 97 208 VAL B C 1
ATOM 3180 O O . VAL B 1 208 ? 18.734 12.242 3.129 1 97 208 VAL B O 1
ATOM 3183 N N . THR B 1 209 ? 19.75 12.789 5 1 91.75 209 THR B N 1
ATOM 3184 C CA . THR B 1 209 ? 20.938 13.234 4.289 1 91.75 209 THR B CA 1
ATOM 3185 C C . THR B 1 209 ? 21.891 12.062 4.043 1 91.75 209 THR B C 1
ATOM 3187 O O . THR B 1 209 ? 21.859 11.07 4.781 1 91.75 209 THR B O 1
ATOM 3190 N N . LYS B 1 210 ? 22.781 12.102 3.033 1 82.56 210 LYS B N 1
ATOM 3191 C CA . LYS B 1 210 ? 23.766 11.094 2.662 1 82.56 210 LYS B CA 1
ATOM 3192 C C . LYS B 1 210 ? 24.891 11.023 3.691 1 82.56 210 LYS B C 1
ATOM 3194 O O . LYS B 1 210 ? 25.281 12.039 4.27 1 82.56 210 LYS B O 1
#

Foldseek 3Di:
DPPPPPPPPPPPPPCPPCPVAKAWEWDDDAFFKIKIFIDQVLVPDTDFCVPDVVVFPPDKFKAWQVRDTWDFDDDDGGITITGGGDRTKMKIWTWDDDVQEIEIGIYMEAAAAQFDDDQWDWHAVHHPFQKTFTDGNRAGDFQWWKWKAADNSDIDIDTQHPRRMDGDDHPDFFKMKMKTKDKDQDWDDDPRDIHGIYMYMYMYMYTGHD/DCPPPPPPPPPPPPCPPCPVAKAWEWDDDAFFKIKIFIDQVLVVDTDFCVPDVVVFPPDKFKAWQVRDTWDFDDDDGRITITGGGDRTKMKIWTWDDDVQEIEIGIYMEAAAAQFDDDQWDWHAVHHPFQKTFTDGNRAGDFQWWKWKAADNSDIDIDTQHPRRMDGDDHPDFFKMKMKTKDKDQDWDDDPRDIHGIYMYMYMYMYTGHD